Protein AF-A0A2D3NVN1-F1 (afdb_monomer)

Radius of gyration: 30.99 Å; Cα contacts (8 Å, |Δi|>4): 1020; chains: 1; bounding box: 82×50×100 Å

Mean predicted aligned error: 8.44 Å

Organism: NCBI:txid2663009

pLDDT: mean 86.61, std 7.69, range [52.84, 96.75]

Sequence (743 aa):
MSNILMFSLGNKLSEKSQNTSCIFNNQMHPNKYFLEVYFQEIEFDKIICFGNSNSSWDFLYKLMYLKYYGEKASEENLEFLKEIPDLETIKEFFLNDEKLKDKIIIKYFEEDLAKKEMIDYIYELQKLIMNSEKIWVDITGGKRDLPIFVVQLLNLIVGKNYKKNNIEILYTKEKDRDRKIYETISLKDFLDKLDYTDEISAFSKYACPMKFMGRLKDNKLKYILKKIYVYTQYNLTSELVESLKNFKSKKWQYTVYIQRKIIETKIEQWRKLLSKTLEKDTLLDYHLELSNEPLGIIAKYEATNLSNLRNIRNSIVHPYSMKGVSYEILHKTIEENFYQSTKKEKYSEVLIVNIGNANNYELVSCKKQNLSTRFSFKALMKDAKFEKIFLIGLYSNAWNKFIDNWILEEKLDIKRENDITIDIPEKEFEETLNKELKKLDKKFEAIVIDNSFSEIERNKYFEKIAEKLIRGSKKYSITYDFTFSFRDISFLNYINLHCLELLGMIRIKKLVYIPIIKKGIVDVKDLDRVNSAMNLFKTVDEFKSYNKFDEKIDINVELKKLMEKISKVYNFNQISIVDKMKNEIENFHFVGNKIEEDILNFIKEKYIYKGTNKYLKAKETVRNQLGFNNFAQALFLLWDLILKMLIEKDMPNKEAEQRIKKDFLEESSRYGHKELYDFYKKYEYLNIIRNEGAHINLREMYFPLEKIEEEIEKCLKELDALLENKEAYNKSFLQYEKDIKKK

Secondary structure (DSSP, 8-state):
-EEEEEEE--SSHHHHHTT-EEEETTEEETT--HHHHHHHHS--SEEEEE--TTS-HHHHHHHHHHHHHSSPPPHHHHHHHHH---HHHHHHHHHHSTTGGGTEEEE---S---HHHHHHHHHHHHHHHHTEEEEEEE-SSS-SSHHHHHHHHHHHHBTTTB-GGGEEEEEEEEEETTTTEEEEEE-HHHHHHHHHHHHHHHHHHHS--TTTGGG-S-HHHHHHHHHHHHHHHTT-HHHHHHHHHHHHTSPPP-SSHHHHHHHHHHHHHHHHHTTS---HHHHHHHHHHTT-HHHHHHHHHHHH--HHHHHHHHHHHSTTTSPPPPHHHHHHHHIIIIITT-PPP-PEEEEEEE---GGGPPPEEETTTTEEES-TTHHHHHHS--SEEEEEEESSTHHHHHHHHHHHHHT-S---SS---TTS-HHHHHHHHHHHHHHH-TTEEEEEE-TT--HHHHHHHHHHHHHHHSSSS--EEEEEE-SSS-HHHHHHHHHHHHHHHHTTSEEEEEEEE--EEETTEE--EETHHHHHHHHHHHHHHHHHHH----TT--S-HHHHHHHHHHHHHHHTT-HHHHHHTHHHHHT-----SHHHHHHHHHHHHHH---SS-HHHHHHHHHHHHHHTT-HHHHHHHHHHHHHHHHS----S-HHHHHHHHHHHHHHGGGGT-HHHHHHHHHHHHHHHHHHHHTTT--SS--S-GGGHHHHHHHHHHHHHHHHTTHHHHHHHHHHHHHHHTT-

Structure (mmCIF, N/CA/C/O backbone):
data_AF-A0A2D3NVN1-F1
#
_entry.id   AF-A0A2D3NVN1-F1
#
loop_
_atom_site.group_PDB
_atom_site.id
_atom_site.type_symbol
_atom_site.label_atom_id
_atom_site.label_alt_id
_atom_site.label_comp_id
_atom_site.label_asym_id
_atom_site.label_entity_id
_atom_site.label_seq_id
_atom_site.pdbx_PDB_ins_code
_atom_site.Cartn_x
_atom_site.Cartn_y
_atom_site.Cartn_z
_atom_site.occupancy
_atom_site.B_iso_or_equiv
_atom_site.auth_seq_id
_atom_site.auth_comp_id
_atom_site.auth_asym_id
_atom_site.auth_atom_id
_atom_site.pdbx_PDB_model_num
ATOM 1 N N . MET A 1 1 ? -12.765 -21.426 -15.778 1.00 74.38 1 MET A N 1
ATOM 2 C CA . MET A 1 1 ? -12.047 -20.132 -15.726 1.00 74.38 1 MET A CA 1
ATOM 3 C C . MET A 1 1 ? -10.946 -20.198 -16.773 1.00 74.38 1 MET A C 1
ATOM 5 O O . MET A 1 1 ? -10.587 -21.306 -17.134 1.00 74.38 1 MET A O 1
ATOM 9 N N . SER A 1 2 ? -10.502 -19.077 -17.343 1.00 87.12 2 SER A N 1
ATOM 10 C CA . SER A 1 2 ? -9.516 -19.096 -18.440 1.00 87.12 2 SER A CA 1
ATOM 11 C C . SER A 1 2 ? -8.108 -18.774 -17.956 1.00 87.12 2 SER A C 1
ATOM 13 O O . SER A 1 2 ? -7.938 -17.892 -17.113 1.00 87.12 2 SER A O 1
ATOM 15 N N . ASN A 1 3 ? -7.112 -19.404 -18.562 1.00 95.06 3 ASN A N 1
ATOM 16 C CA . ASN A 1 3 ? -5.700 -19.065 -18.453 1.00 95.06 3 ASN A CA 1
ATOM 17 C C . ASN A 1 3 ? -5.370 -17.874 -19.374 1.00 95.06 3 ASN A C 1
ATOM 19 O O . ASN A 1 3 ? -5.726 -17.886 -20.554 1.00 95.06 3 ASN A O 1
ATOM 23 N N . ILE A 1 4 ? -4.727 -16.825 -18.848 1.00 95.56 4 ILE A N 1
ATOM 24 C CA . ILE A 1 4 ? -4.486 -15.559 -19.566 1.00 95.56 4 ILE A CA 1
ATOM 25 C C . ILE A 1 4 ? -2.991 -15.302 -19.760 1.00 95.56 4 ILE A C 1
ATOM 27 O O . ILE A 1 4 ? -2.246 -15.237 -18.788 1.00 95.56 4 ILE A O 1
ATOM 31 N N . LEU A 1 5 ? -2.572 -15.031 -20.997 1.00 96.25 5 LEU A N 1
ATOM 32 C CA . LEU A 1 5 ? -1.272 -14.425 -21.294 1.00 96.25 5 LEU A CA 1
ATOM 33 C C . LEU A 1 5 ? -1.438 -12.916 -21.534 1.00 96.25 5 LEU A C 1
ATOM 35 O O . LEU A 1 5 ? -2.148 -12.492 -22.441 1.00 96.25 5 LEU A O 1
ATOM 39 N N . MET A 1 6 ? -0.772 -12.091 -20.736 1.00 95.06 6 MET A N 1
ATOM 40 C CA . MET A 1 6 ? -0.799 -10.635 -20.838 1.00 95.06 6 MET A CA 1
ATOM 41 C C . MET A 1 6 ? 0.579 -10.104 -21.233 1.00 95.06 6 MET A C 1
ATOM 43 O O . MET A 1 6 ? 1.572 -10.452 -20.603 1.00 95.06 6 MET A O 1
ATOM 47 N N . PHE A 1 7 ? 0.667 -9.264 -22.263 1.00 93.81 7 PHE A N 1
ATOM 48 C CA . PHE A 1 7 ? 1.950 -8.723 -22.729 1.00 93.81 7 PHE A CA 1
ATOM 49 C C . PHE A 1 7 ? 1.776 -7.431 -23.524 1.00 93.81 7 PHE A C 1
ATOM 51 O O . PHE A 1 7 ? 0.669 -7.073 -23.929 1.00 93.81 7 PHE A O 1
ATOM 58 N N . SER A 1 8 ? 2.888 -6.741 -23.783 1.00 91.25 8 SER A N 1
ATOM 59 C CA . SER A 1 8 ? 2.916 -5.611 -24.711 1.00 91.25 8 SER A CA 1
ATOM 60 C C . SER A 1 8 ? 3.548 -5.979 -26.049 1.00 91.25 8 SER A C 1
ATOM 62 O O . SER A 1 8 ? 4.661 -6.506 -26.102 1.00 91.25 8 SER A O 1
ATOM 64 N N . LEU A 1 9 ? 2.845 -5.668 -27.136 1.00 89.94 9 LEU A N 1
ATOM 65 C CA . LEU A 1 9 ? 3.256 -5.989 -28.494 1.00 89.94 9 LEU A CA 1
ATOM 66 C C . LEU A 1 9 ? 4.200 -4.917 -29.046 1.00 89.94 9 LEU A C 1
ATOM 68 O O . LEU A 1 9 ? 3.813 -3.776 -29.301 1.00 89.94 9 LEU A O 1
ATOM 72 N N . GLY A 1 10 ? 5.461 -5.299 -29.240 1.00 85.88 10 GLY A N 1
ATOM 73 C CA . GLY A 1 10 ? 6.479 -4.438 -29.835 1.00 85.88 10 GLY A CA 1
ATOM 74 C C . GLY A 1 10 ? 6.354 -4.281 -31.354 1.00 85.88 10 GLY A C 1
ATOM 75 O O . GLY A 1 10 ? 5.543 -4.926 -32.020 1.00 85.88 10 GLY A O 1
ATOM 76 N N . ASN A 1 11 ? 7.224 -3.445 -31.917 1.00 84.62 11 ASN A N 1
ATOM 77 C CA . ASN A 1 11 ? 7.368 -3.257 -33.360 1.00 84.62 11 ASN A CA 1
ATOM 78 C C . ASN A 1 11 ? 8.473 -4.152 -33.954 1.00 84.62 11 ASN A C 1
ATOM 80 O O . ASN A 1 11 ? 9.410 -4.560 -33.249 1.00 84.62 11 ASN A O 1
ATOM 84 N N . LYS A 1 12 ? 8.383 -4.412 -35.264 1.00 82.75 12 LYS A N 1
ATOM 85 C CA . LYS A 1 12 ? 9.379 -5.156 -36.057 1.00 82.75 12 LYS A CA 1
ATOM 86 C C . LYS A 1 12 ? 9.749 -6.521 -35.460 1.00 82.75 12 LYS A C 1
ATOM 88 O O . LYS A 1 12 ? 10.919 -6.902 -35.435 1.00 82.75 12 LYS A O 1
ATOM 93 N N . LEU A 1 13 ? 8.771 -7.243 -34.911 1.00 85.62 13 LEU A N 1
ATOM 94 C CA . LEU A 1 13 ? 9.029 -8.523 -34.239 1.00 85.62 13 LEU A CA 1
ATOM 95 C C . LEU A 1 13 ? 9.451 -9.624 -35.220 1.00 85.62 13 LEU A C 1
ATOM 97 O O . LEU A 1 13 ? 10.344 -10.404 -34.897 1.00 85.62 13 LEU A O 1
ATOM 101 N N . SER A 1 14 ? 8.905 -9.616 -36.439 1.00 79.69 14 SER A N 1
ATOM 102 C CA . SER A 1 14 ? 9.290 -10.529 -37.522 1.00 79.69 14 SER A CA 1
ATOM 103 C C . SER A 1 14 ? 10.785 -10.437 -37.866 1.00 79.69 14 SER A C 1
ATOM 105 O O . SER A 1 14 ? 11.448 -11.462 -37.995 1.00 79.69 14 SER A O 1
ATOM 107 N N . GLU A 1 15 ? 11.344 -9.221 -37.935 1.00 79.50 15 GLU A N 1
ATOM 108 C CA . GLU A 1 15 ? 12.782 -8.992 -38.176 1.00 79.50 15 GLU A CA 1
ATOM 109 C C . GLU A 1 15 ? 13.645 -9.456 -36.987 1.00 79.50 15 GLU A C 1
ATOM 111 O O . GLU A 1 15 ? 14.720 -10.031 -37.163 1.00 79.50 15 GLU A O 1
ATOM 116 N N . LYS A 1 16 ? 13.174 -9.215 -35.756 1.00 76.75 16 LYS A N 1
ATOM 117 C CA . LYS A 1 16 ? 13.888 -9.579 -34.519 1.00 76.75 16 LYS A CA 1
ATOM 118 C C . LYS A 1 16 ? 13.937 -11.092 -34.293 1.00 76.75 16 LYS A C 1
ATOM 120 O O . LYS A 1 16 ? 14.942 -11.594 -33.801 1.00 76.75 16 LYS A O 1
ATOM 125 N N . SER A 1 17 ? 12.882 -11.817 -34.654 1.00 75.38 17 SER A N 1
ATOM 126 C CA . SER A 1 17 ? 12.787 -13.275 -34.504 1.00 75.38 17 SER A CA 1
ATOM 127 C C . SER A 1 17 ? 13.904 -14.032 -35.241 1.00 75.38 17 SER A C 1
ATOM 129 O O . SER A 1 17 ? 14.565 -14.881 -34.646 1.00 75.38 17 SER A O 1
ATOM 131 N N . GLN A 1 18 ? 14.209 -13.656 -36.489 1.00 72.75 18 GLN A N 1
ATOM 132 C CA . GLN A 1 18 ? 15.049 -14.454 -37.398 1.00 72.75 18 GLN A CA 1
ATOM 133 C C . GLN A 1 18 ? 16.516 -14.635 -36.970 1.00 72.75 18 GLN A C 1
ATOM 135 O O . GLN A 1 18 ? 17.219 -15.440 -37.569 1.00 72.75 18 GLN A O 1
ATOM 140 N N . ASN A 1 19 ? 16.990 -13.904 -35.956 1.00 75.56 19 ASN A N 1
ATOM 141 C CA . ASN A 1 19 ? 18.391 -13.919 -35.523 1.00 75.56 19 ASN A CA 1
ATOM 142 C C . ASN A 1 19 ? 18.554 -13.896 -33.997 1.00 75.56 19 ASN A C 1
ATOM 144 O O . ASN A 1 19 ? 19.555 -13.380 -33.498 1.00 75.56 19 ASN A O 1
ATOM 148 N N . THR A 1 20 ? 17.556 -14.361 -33.246 1.00 84.75 20 THR A N 1
ATOM 149 C CA . THR A 1 20 ? 17.609 -14.360 -31.777 1.00 84.75 20 THR A CA 1
ATOM 150 C C . THR A 1 20 ? 17.351 -15.748 -31.219 1.00 84.75 20 THR A C 1
ATOM 152 O O . THR A 1 20 ? 16.576 -16.523 -31.771 1.00 84.75 20 THR A O 1
ATOM 155 N N . SER A 1 21 ? 18.031 -16.081 -30.125 1.00 89.44 21 SER A N 1
ATOM 156 C CA . SER A 1 21 ? 17.773 -17.312 -29.376 1.00 89.44 21 SER A CA 1
ATOM 157 C C . SER A 1 21 ? 17.218 -16.947 -28.012 1.00 89.44 21 SER A C 1
ATOM 159 O O . SER A 1 21 ? 17.739 -16.046 -27.355 1.00 89.44 21 SER A O 1
ATOM 161 N N . CYS A 1 22 ? 16.177 -17.646 -27.577 1.00 91.44 22 CYS A N 1
ATOM 162 C CA . CYS A 1 22 ? 15.544 -17.418 -26.286 1.00 91.44 22 CYS A CA 1
ATOM 163 C C . CYS A 1 22 ? 15.740 -18.635 -25.385 1.00 91.44 22 CYS A C 1
ATOM 165 O O . CYS A 1 22 ? 15.468 -19.762 -25.787 1.00 91.44 22 CYS A O 1
ATOM 167 N N . ILE A 1 23 ? 16.196 -18.413 -24.159 1.00 91.62 23 ILE A N 1
ATOM 168 C CA . ILE A 1 23 ? 16.240 -19.417 -23.104 1.00 91.62 23 ILE A CA 1
ATOM 169 C C . ILE A 1 23 ? 14.973 -19.260 -22.266 1.00 91.62 23 ILE A C 1
ATOM 171 O O . ILE A 1 23 ? 14.719 -18.184 -21.722 1.00 91.62 23 ILE A O 1
ATOM 175 N N . PHE A 1 24 ? 14.186 -20.323 -22.154 1.00 92.94 24 PHE A N 1
ATOM 176 C CA . PHE A 1 24 ? 12.979 -20.388 -21.333 1.00 92.94 24 PHE A CA 1
ATOM 177 C C . PHE A 1 24 ? 12.993 -21.705 -20.557 1.00 92.94 24 PHE A C 1
ATOM 179 O O . PHE A 1 24 ? 13.302 -22.745 -21.127 1.00 92.94 24 PHE A O 1
ATOM 186 N N . ASN A 1 25 ? 12.740 -21.674 -19.244 1.00 88.31 25 ASN A N 1
ATOM 187 C CA . ASN A 1 25 ? 12.819 -22.861 -18.375 1.00 88.31 25 ASN A CA 1
ATOM 188 C C . ASN A 1 25 ? 14.117 -23.685 -18.552 1.00 88.31 25 ASN A C 1
ATOM 190 O O . ASN A 1 25 ? 14.090 -24.914 -18.582 1.00 88.31 25 ASN A O 1
ATOM 194 N N . ASN A 1 26 ? 15.263 -23.002 -18.673 1.00 86.81 26 ASN A N 1
ATOM 195 C CA . ASN A 1 26 ? 16.588 -23.590 -18.930 1.00 86.81 26 ASN A CA 1
ATOM 196 C C . ASN A 1 26 ? 16.728 -24.353 -20.263 1.00 86.81 26 ASN A C 1
ATOM 198 O O . ASN A 1 26 ? 17.730 -25.036 -20.472 1.00 86.81 26 ASN A O 1
ATOM 202 N N . GLN A 1 27 ? 15.769 -24.220 -21.177 1.00 92.88 27 GLN A N 1
ATOM 203 C CA . GLN A 1 27 ? 15.823 -24.778 -22.524 1.00 92.88 27 GLN A CA 1
ATOM 204 C C . GLN A 1 27 ? 16.084 -23.671 -23.542 1.00 92.88 27 GLN A C 1
ATOM 206 O O . GLN A 1 27 ? 15.549 -22.569 -23.433 1.00 92.88 27 GLN A O 1
ATOM 211 N N . MET A 1 28 ? 16.947 -23.948 -24.520 1.00 92.69 28 MET A N 1
ATOM 212 C CA . MET A 1 28 ? 17.299 -22.998 -25.574 1.00 92.69 28 MET A CA 1
ATOM 213 C C . MET A 1 28 ? 16.403 -23.201 -26.795 1.00 92.69 28 MET A C 1
ATOM 215 O O . MET A 1 28 ? 16.361 -24.283 -27.374 1.00 92.69 28 MET A O 1
ATOM 219 N N . HIS A 1 29 ? 15.757 -22.125 -27.224 1.00 92.81 29 HIS A N 1
ATOM 220 C CA . HIS A 1 29 ? 14.924 -22.057 -28.415 1.00 92.81 29 HIS A CA 1
ATOM 221 C C . HIS A 1 29 ? 15.63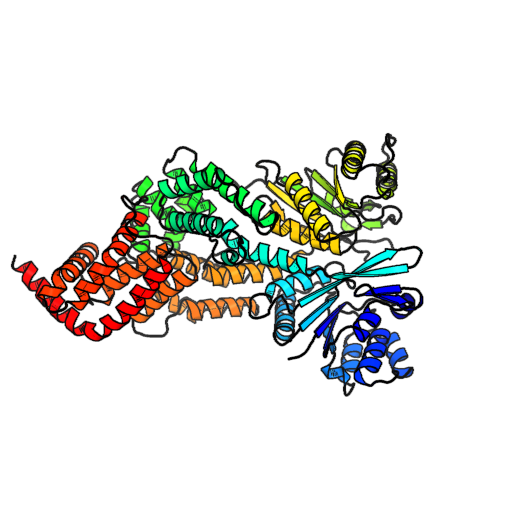6 -21.181 -29.460 1.00 92.81 29 HIS A C 1
ATOM 223 O O . HIS A 1 29 ? 15.587 -19.950 -29.364 1.00 92.81 29 HIS A O 1
ATOM 229 N N . PRO A 1 30 ? 16.351 -21.784 -30.427 1.00 89.25 30 PRO A N 1
ATOM 230 C CA . PRO A 1 30 ? 17.087 -21.035 -31.439 1.00 89.25 30 PRO A CA 1
ATOM 231 C C . PRO A 1 30 ? 16.143 -20.404 -32.467 1.00 89.25 30 PRO A C 1
ATOM 233 O O . PRO A 1 30 ? 15.130 -21.005 -32.827 1.00 89.25 30 PRO A O 1
ATOM 236 N N . ASN A 1 31 ? 16.511 -19.222 -32.972 1.00 85.94 31 ASN A N 1
ATOM 237 C CA . ASN A 1 31 ? 15.781 -18.466 -34.003 1.00 85.94 31 ASN A CA 1
ATOM 238 C C . ASN A 1 31 ? 14.299 -18.247 -33.666 1.00 85.94 31 ASN A C 1
ATOM 240 O O . ASN A 1 31 ? 13.428 -18.381 -34.526 1.00 85.94 31 ASN A O 1
ATOM 244 N N . LYS A 1 32 ? 14.018 -17.971 -32.391 1.00 87.06 32 LYS A N 1
ATOM 245 C CA . LYS A 1 32 ? 12.675 -17.702 -31.885 1.00 87.06 32 LYS A CA 1
ATOM 246 C C . LYS A 1 32 ? 12.704 -16.495 -30.971 1.00 87.06 32 LYS A C 1
ATOM 248 O O . LYS A 1 32 ? 13.457 -16.444 -29.996 1.00 87.06 32 LYS A O 1
ATOM 253 N N . TYR A 1 33 ? 11.815 -15.554 -31.253 1.00 86.75 33 TYR A N 1
ATOM 254 C CA . TYR A 1 33 ? 11.519 -14.475 -30.329 1.00 86.75 33 TYR A CA 1
ATOM 255 C C . TYR A 1 33 ? 10.770 -15.022 -29.106 1.00 86.75 33 TYR A C 1
ATOM 257 O O . TYR A 1 33 ? 9.999 -15.975 -29.220 1.00 86.75 33 TYR A O 1
ATOM 265 N N . PHE A 1 34 ? 10.951 -14.410 -27.933 1.00 88.31 34 PHE A N 1
ATOM 266 C CA . PHE A 1 34 ? 10.372 -14.916 -26.679 1.00 88.31 34 PHE A CA 1
ATOM 267 C C . PHE A 1 34 ? 8.846 -15.082 -26.735 1.00 88.31 34 PHE A C 1
ATOM 269 O O . PHE A 1 34 ? 8.316 -16.032 -26.170 1.00 88.31 34 PHE A O 1
ATOM 276 N N . LEU A 1 35 ? 8.133 -14.219 -27.472 1.00 91.69 35 LEU A N 1
ATOM 277 C CA . LEU A 1 35 ? 6.681 -14.342 -27.619 1.00 91.69 35 LEU A CA 1
ATOM 278 C C . LEU A 1 35 ? 6.290 -15.635 -28.354 1.00 91.69 35 LEU A C 1
ATOM 280 O O . LEU A 1 35 ? 5.285 -16.245 -28.015 1.00 91.69 35 LEU A O 1
ATOM 284 N N . GLU A 1 36 ? 7.096 -16.096 -29.314 1.00 92.88 36 GLU A N 1
ATOM 285 C CA . GLU A 1 36 ? 6.865 -17.377 -29.998 1.00 92.88 36 GLU A CA 1
ATOM 286 C C . GLU A 1 36 ? 7.052 -18.549 -29.041 1.00 92.88 36 GLU A C 1
ATOM 288 O O . GLU A 1 36 ? 6.263 -19.493 -29.055 1.00 92.88 36 GLU A O 1
ATOM 293 N N . VAL A 1 37 ? 8.076 -18.460 -28.188 1.00 93.44 37 VAL A N 1
ATOM 294 C CA . VAL A 1 37 ? 8.334 -19.450 -27.141 1.00 93.44 37 VAL A CA 1
ATOM 295 C C . VAL A 1 37 ? 7.168 -19.488 -26.159 1.00 93.44 37 VAL A C 1
ATOM 297 O O . VAL A 1 37 ? 6.670 -20.563 -25.856 1.00 93.44 37 VAL A O 1
ATOM 300 N N . TYR A 1 38 ? 6.636 -18.338 -25.738 1.00 94.75 38 TYR A N 1
ATOM 301 C CA . TYR A 1 38 ? 5.461 -18.297 -24.865 1.00 94.75 38 TYR A CA 1
ATOM 302 C C . TYR A 1 38 ? 4.235 -18.963 -25.503 1.00 94.75 38 TYR A C 1
ATOM 304 O O . TYR A 1 38 ? 3.524 -19.698 -24.829 1.00 94.75 38 TYR A O 1
ATOM 312 N N . PHE A 1 39 ? 3.984 -18.763 -26.801 1.00 94.94 39 PHE A N 1
ATOM 313 C CA . PHE A 1 39 ? 2.859 -19.406 -27.495 1.00 94.94 39 PHE A CA 1
ATOM 314 C C . PHE A 1 39 ? 2.975 -20.934 -27.575 1.00 94.94 39 PHE A C 1
ATOM 316 O O . PHE A 1 39 ? 1.938 -21.604 -27.638 1.00 94.94 39 PHE A O 1
ATOM 323 N N . GLN A 1 40 ? 4.205 -21.455 -27.561 1.00 92.94 40 GLN A N 1
ATOM 324 C CA . GLN A 1 40 ? 4.527 -22.883 -27.619 1.00 92.94 40 GLN A CA 1
ATOM 325 C C . GLN A 1 40 ? 4.540 -23.537 -26.235 1.00 92.94 40 GLN A C 1
ATOM 327 O O . GLN A 1 40 ? 3.952 -24.597 -26.060 1.00 92.94 40 GLN A O 1
ATOM 332 N N . GLU A 1 41 ? 5.183 -22.893 -25.263 1.00 94.00 41 GLU A N 1
ATOM 333 C CA . GLU A 1 41 ? 5.506 -23.487 -23.962 1.00 94.00 41 GLU A CA 1
ATOM 334 C C . GLU A 1 41 ? 4.502 -23.124 -22.858 1.00 94.00 41 GLU A C 1
ATOM 336 O O . GLU A 1 41 ? 4.453 -23.784 -21.821 1.00 94.00 41 GLU A O 1
ATOM 341 N N . ILE A 1 42 ? 3.708 -22.060 -23.038 1.00 94.94 42 ILE A N 1
ATOM 342 C CA . ILE A 1 42 ? 2.727 -21.614 -22.042 1.00 94.94 42 ILE A CA 1
ATOM 343 C C . ILE A 1 42 ? 1.315 -22.036 -22.455 1.00 94.94 42 ILE A C 1
ATOM 345 O O . ILE A 1 42 ? 0.812 -21.718 -23.539 1.00 94.94 42 ILE A O 1
ATOM 349 N N . GLU A 1 43 ? 0.640 -22.707 -21.527 1.00 93.69 43 GLU A N 1
ATOM 350 C CA . GLU A 1 43 ? -0.768 -23.064 -21.641 1.00 93.69 43 GLU A CA 1
ATOM 351 C C . GLU A 1 43 ? -1.658 -21.862 -21.293 1.00 93.69 43 GLU A C 1
ATOM 353 O O . GLU A 1 43 ? -1.772 -21.470 -20.136 1.00 93.69 43 GLU A O 1
ATOM 358 N N . PHE A 1 44 ? -2.298 -21.263 -22.297 1.00 95.69 44 PHE A N 1
ATOM 359 C CA . PHE A 1 44 ? -3.248 -20.168 -22.112 1.00 95.69 44 PHE A CA 1
ATOM 360 C C . PHE A 1 44 ? -4.402 -20.251 -23.110 1.00 95.69 44 PHE A C 1
ATOM 362 O O . PHE A 1 44 ? -4.226 -20.696 -24.246 1.00 95.69 44 PHE A O 1
ATOM 369 N N . ASP A 1 45 ? -5.566 -19.762 -22.680 1.00 94.44 45 ASP A N 1
ATOM 370 C CA . ASP A 1 45 ? -6.808 -19.744 -23.455 1.00 94.44 45 ASP A CA 1
ATOM 371 C C . ASP A 1 45 ? -7.092 -18.384 -24.084 1.00 94.44 45 ASP A C 1
ATOM 373 O O . ASP A 1 45 ? -7.809 -18.300 -25.082 1.00 94.44 45 ASP A O 1
ATOM 377 N N . LYS A 1 46 ? -6.620 -17.313 -23.437 1.00 94.94 46 LYS A N 1
ATOM 378 C CA . LYS A 1 46 ? -6.900 -15.927 -23.808 1.00 94.94 46 LYS A CA 1
ATOM 379 C C . LYS A 1 46 ? -5.658 -15.061 -23.690 1.00 94.94 46 LYS A C 1
ATOM 381 O O . LYS A 1 46 ? -4.748 -15.346 -22.913 1.00 94.94 46 LYS A O 1
ATOM 386 N N . ILE A 1 47 ? -5.658 -13.969 -24.440 1.00 95.62 47 ILE A N 1
ATOM 387 C CA . ILE A 1 47 ? -4.593 -12.977 -24.457 1.00 95.62 47 ILE A CA 1
ATOM 388 C C . ILE A 1 47 ? -5.152 -11.604 -24.089 1.00 95.62 47 ILE A C 1
ATOM 390 O O . ILE A 1 47 ? -6.188 -11.195 -24.608 1.00 95.62 47 ILE A O 1
ATOM 394 N N . ILE A 1 48 ? -4.422 -10.865 -23.254 1.00 94.25 48 ILE A N 1
ATOM 395 C CA . ILE A 1 48 ? -4.577 -9.414 -23.103 1.00 94.25 48 ILE A CA 1
ATOM 396 C C . ILE A 1 48 ? -3.343 -8.756 -23.723 1.00 94.25 48 ILE A C 1
ATOM 398 O O . ILE A 1 48 ? -2.235 -8.870 -23.201 1.00 94.25 48 ILE A O 1
ATOM 402 N N . CYS A 1 49 ? -3.526 -8.080 -24.852 1.00 92.81 49 CYS A N 1
ATOM 403 C CA . CYS A 1 49 ? -2.435 -7.491 -25.618 1.00 92.81 49 CYS A CA 1
ATOM 404 C C . CYS A 1 49 ? -2.464 -5.965 -25.513 1.00 92.81 49 CYS A C 1
ATOM 406 O O . CYS A 1 49 ? -3.433 -5.332 -25.933 1.00 92.81 49 CYS A O 1
ATOM 408 N N . PHE A 1 50 ? -1.380 -5.374 -25.004 1.00 91.12 50 PHE A N 1
ATOM 409 C CA . PHE A 1 50 ? -1.162 -3.929 -25.028 1.00 91.12 50 PHE A CA 1
ATOM 410 C C . PHE A 1 50 ? -0.378 -3.523 -26.280 1.00 91.12 50 PHE A C 1
ATOM 412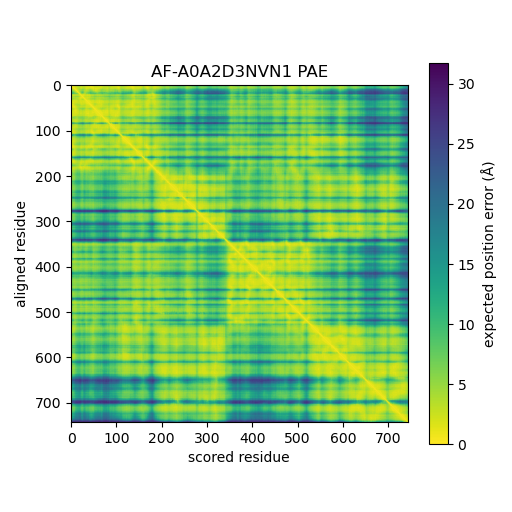 O O . PHE A 1 50 ? 0.799 -3.869 -26.402 1.00 91.12 50 PHE A O 1
ATOM 419 N N . GLY A 1 51 ? -0.985 -2.765 -27.191 1.00 87.25 51 GLY A N 1
ATOM 420 C CA . GLY A 1 51 ? -0.332 -2.341 -28.436 1.00 87.25 51 GLY A CA 1
ATOM 421 C C . GLY A 1 51 ? -0.819 -0.990 -28.958 1.00 87.25 51 GLY A C 1
ATOM 422 O O . GLY A 1 51 ? -1.791 -0.435 -28.448 1.00 87.25 51 GLY A O 1
ATOM 423 N N . ASN A 1 52 ? -0.125 -0.471 -29.970 1.00 83.94 52 ASN A N 1
ATOM 424 C CA . ASN A 1 52 ? -0.471 0.738 -30.723 1.00 83.94 52 ASN A CA 1
ATOM 425 C C . ASN A 1 52 ? -0.526 0.427 -32.230 1.00 83.94 52 ASN A C 1
ATOM 427 O O . ASN A 1 52 ? -0.285 -0.709 -32.631 1.00 83.94 52 ASN A O 1
ATOM 431 N N . SER A 1 53 ? -0.805 1.415 -33.082 1.00 83.12 53 SER A N 1
ATOM 432 C CA . SER A 1 53 ? -0.870 1.203 -34.540 1.00 83.12 53 SER A CA 1
ATOM 433 C C . SER A 1 53 ? 0.439 0.704 -35.172 1.00 83.12 53 SER A C 1
ATOM 435 O O . SER A 1 53 ? 0.406 0.040 -36.195 1.00 83.12 53 SER A O 1
ATOM 437 N N . ASN A 1 54 ? 1.593 0.950 -34.546 1.00 83.19 54 ASN A N 1
ATOM 438 C CA . ASN A 1 54 ? 2.909 0.499 -35.018 1.00 83.19 54 ASN A CA 1
ATOM 439 C C . ASN A 1 54 ? 3.344 -0.859 -34.432 1.00 83.19 54 ASN A C 1
ATOM 441 O O . ASN A 1 54 ? 4.479 -1.301 -34.655 1.00 83.19 54 ASN A O 1
ATOM 445 N N . SER A 1 55 ? 2.509 -1.488 -33.604 1.00 88.06 55 SER A N 1
ATOM 446 C CA . SER A 1 55 ? 2.777 -2.819 -33.069 1.00 88.06 55 SER A CA 1
ATOM 447 C C . SER A 1 55 ? 2.728 -3.868 -34.188 1.00 88.06 55 SER A C 1
ATOM 449 O O . SER A 1 55 ? 2.056 -3.693 -35.197 1.00 88.06 55 SER A O 1
ATOM 451 N N . SER A 1 56 ? 3.460 -4.974 -34.025 1.00 91.12 56 SER A N 1
ATOM 452 C CA . SER A 1 56 ? 3.557 -6.032 -35.051 1.00 91.12 56 SER A CA 1
ATOM 453 C C . SER A 1 56 ? 2.319 -6.938 -35.024 1.00 91.12 56 SER A C 1
ATOM 455 O O . SER A 1 56 ? 2.385 -8.079 -34.557 1.00 91.12 56 SER A O 1
ATOM 457 N N . TRP A 1 57 ? 1.162 -6.403 -35.421 1.00 92.12 57 TRP A N 1
ATOM 458 C CA . TRP A 1 57 ? -0.122 -7.113 -35.392 1.00 92.12 57 TRP A CA 1
ATOM 459 C C . TRP A 1 57 ? -0.145 -8.313 -36.334 1.00 92.12 57 TRP A C 1
ATOM 461 O O . TRP A 1 57 ? -0.691 -9.351 -35.967 1.00 92.12 57 TRP A O 1
ATOM 471 N N . ASP A 1 58 ? 0.535 -8.212 -37.477 1.00 92.38 58 ASP A N 1
ATOM 472 C CA . ASP A 1 58 ? 0.788 -9.312 -38.412 1.00 92.38 58 ASP A CA 1
ATOM 473 C C . ASP A 1 58 ? 1.457 -10.506 -37.714 1.00 92.38 58 ASP A C 1
ATOM 475 O O . ASP A 1 58 ? 1.023 -11.656 -37.828 1.00 92.38 58 ASP A O 1
ATOM 479 N N . PHE A 1 59 ? 2.491 -10.225 -36.920 1.00 92.81 59 PHE A N 1
ATOM 480 C CA . PHE A 1 59 ? 3.233 -11.229 -36.175 1.00 92.81 59 PHE A CA 1
ATOM 481 C C . PHE A 1 59 ? 2.356 -11.895 -35.113 1.00 92.81 59 PHE A C 1
ATOM 483 O O . PHE A 1 59 ? 2.370 -13.119 -34.981 1.00 92.81 59 PHE A O 1
ATOM 490 N N . LEU A 1 60 ? 1.562 -11.109 -34.377 1.00 94.12 60 LEU A N 1
ATOM 491 C CA . LEU A 1 60 ? 0.632 -11.649 -33.386 1.00 94.12 60 LEU A CA 1
ATOM 492 C C . LEU A 1 60 ? -0.447 -12.521 -34.040 1.00 94.12 60 LEU A C 1
ATOM 494 O O . LEU A 1 60 ? -0.693 -13.633 -33.571 1.00 94.12 60 LEU A O 1
ATOM 498 N N . TYR A 1 61 ? -1.052 -12.048 -35.130 1.00 94.75 61 TYR A N 1
ATOM 499 C CA . TYR A 1 61 ? -2.072 -12.790 -35.865 1.00 94.75 61 TYR A CA 1
ATOM 500 C C . TYR A 1 61 ? -1.536 -14.139 -36.343 1.00 94.75 61 TYR A C 1
ATOM 502 O O . TYR A 1 61 ? -2.157 -15.165 -36.079 1.00 94.75 61 TYR A O 1
ATOM 510 N N . LYS A 1 62 ? -0.325 -14.173 -36.916 1.00 94.81 62 LYS A N 1
ATOM 511 C CA . LYS A 1 62 ? 0.352 -15.417 -37.311 1.00 94.81 62 LYS A CA 1
ATOM 512 C C . LYS A 1 62 ? 0.457 -16.427 -36.160 1.00 94.81 62 LYS A C 1
ATOM 514 O O . LYS A 1 62 ? 0.184 -17.609 -36.364 1.00 94.81 62 LYS A O 1
ATOM 519 N N . LEU A 1 63 ? 0.864 -15.986 -34.967 1.00 95.44 63 LEU A N 1
ATOM 520 C CA . LEU A 1 63 ? 1.007 -16.870 -33.802 1.00 95.44 63 LEU A CA 1
ATOM 521 C C . LEU A 1 63 ? -0.342 -17.360 -33.274 1.00 95.44 63 LEU A C 1
ATOM 523 O O . LEU A 1 63 ? -0.483 -18.534 -32.929 1.00 95.44 63 LEU A O 1
ATOM 527 N N . MET A 1 64 ? -1.336 -16.475 -33.223 1.00 95.75 64 MET A N 1
ATOM 528 C CA . MET A 1 64 ? -2.689 -16.819 -32.793 1.00 95.75 64 MET A CA 1
ATOM 529 C C . MET A 1 64 ? -3.360 -17.800 -33.747 1.00 95.75 64 MET A C 1
ATOM 531 O O . MET A 1 64 ? -3.940 -18.782 -33.289 1.00 95.75 64 MET A O 1
ATOM 535 N N . TYR A 1 65 ? -3.248 -17.568 -35.052 1.00 95.25 65 TYR A N 1
ATOM 536 C CA . TYR A 1 65 ? -3.834 -18.435 -36.064 1.00 95.25 65 TYR A CA 1
ATOM 537 C C . TYR A 1 65 ? -3.240 -19.843 -35.977 1.00 95.25 65 TYR A C 1
ATOM 539 O O . TYR A 1 65 ? -3.975 -20.820 -35.843 1.00 95.25 65 TYR A O 1
ATOM 547 N N . LEU A 1 66 ? -1.911 -19.948 -35.872 1.00 94.69 66 LEU A N 1
ATOM 548 C CA . LEU A 1 66 ? -1.255 -21.238 -35.670 1.00 94.69 66 LEU A CA 1
ATOM 549 C C . LEU A 1 66 ? -1.713 -21.935 -34.378 1.00 94.69 66 LEU A C 1
ATOM 551 O O . LEU A 1 66 ? -1.967 -23.135 -34.400 1.00 94.69 66 LEU A O 1
ATOM 555 N N . LYS A 1 67 ? -1.855 -21.206 -33.262 1.00 94.69 67 LYS A N 1
ATOM 556 C CA . LYS A 1 67 ? -2.270 -21.791 -31.973 1.00 94.69 67 LYS A CA 1
ATOM 557 C C . LYS A 1 67 ? -3.729 -22.264 -31.970 1.00 94.69 67 LYS A C 1
ATOM 559 O O . LYS A 1 67 ? -4.012 -23.325 -31.425 1.00 94.69 67 LYS A O 1
ATOM 564 N N . TYR A 1 68 ? -4.656 -21.479 -32.522 1.00 94.44 68 TYR A N 1
ATOM 565 C CA . TYR A 1 68 ? -6.102 -21.710 -32.368 1.00 94.44 68 TYR A CA 1
ATOM 566 C C . TYR A 1 68 ? -6.780 -22.356 -33.586 1.00 94.44 68 TYR A C 1
ATOM 568 O O . TYR A 1 68 ? -7.832 -22.984 -33.436 1.00 94.44 68 TYR A O 1
ATOM 576 N N . TYR A 1 69 ? -6.200 -22.221 -34.779 1.00 94.19 69 TYR A N 1
ATOM 577 C CA . TYR A 1 69 ? -6.656 -22.911 -35.990 1.00 94.19 69 TYR A CA 1
ATOM 578 C C . TYR A 1 69 ? -5.793 -24.129 -36.335 1.00 94.19 69 TYR A C 1
ATOM 580 O O . TYR A 1 69 ? -6.310 -25.065 -36.935 1.00 94.19 69 TYR A O 1
ATOM 588 N N . GLY A 1 70 ? -4.526 -24.169 -35.905 1.00 92.75 70 GLY A N 1
ATOM 589 C CA . GLY A 1 70 ? -3.612 -25.280 -36.200 1.00 92.75 70 GLY A CA 1
ATOM 590 C C . GLY A 1 70 ? -2.963 -25.200 -37.584 1.00 92.75 70 GLY A C 1
ATOM 591 O O . GLY A 1 70 ? -2.287 -26.139 -37.998 1.00 92.75 70 GLY A O 1
ATOM 592 N N . GLU A 1 71 ? -3.138 -24.086 -38.297 1.00 92.88 71 GLU A N 1
ATOM 593 C CA . GLU A 1 71 ? -2.639 -23.888 -39.659 1.00 92.88 71 GLU A CA 1
ATOM 594 C C . GLU A 1 71 ? -2.008 -22.497 -39.848 1.00 92.88 71 GLU A C 1
ATOM 596 O O . GLU A 1 71 ? -1.944 -21.685 -38.922 1.00 92.88 71 GLU A O 1
ATOM 601 N N . LYS A 1 72 ? -1.459 -22.228 -41.038 1.00 91.88 72 LYS A N 1
ATOM 602 C CA . LYS A 1 72 ? -0.811 -20.942 -41.341 1.00 91.88 72 LYS A CA 1
ATOM 603 C C . LYS A 1 72 ? -1.855 -19.885 -41.706 1.00 91.88 72 LYS A C 1
ATOM 605 O O . LYS A 1 72 ? -2.759 -20.162 -42.481 1.00 91.88 72 LYS A O 1
ATOM 610 N N . ALA A 1 73 ? -1.672 -18.667 -41.196 1.00 91.50 73 ALA A N 1
ATOM 611 C CA . ALA A 1 73 ? -2.463 -17.508 -41.607 1.00 91.50 73 ALA A CA 1
ATOM 612 C C . ALA A 1 73 ? -2.240 -17.172 -43.093 1.00 91.50 73 ALA A C 1
ATOM 614 O O . ALA A 1 73 ? -1.127 -17.325 -43.604 1.00 91.50 73 ALA A O 1
ATOM 615 N N . SER A 1 74 ? -3.289 -16.684 -43.761 1.00 91.62 74 SER A N 1
ATOM 616 C CA . SER A 1 74 ? -3.242 -16.233 -45.156 1.00 91.62 74 SER A CA 1
ATOM 617 C C . SER A 1 74 ? -2.308 -15.034 -45.333 1.00 91.62 74 SER A C 1
ATOM 619 O O . SER A 1 74 ? -2.345 -14.105 -44.523 1.00 91.62 74 SER A O 1
ATOM 621 N N . GLU A 1 75 ? -1.535 -15.016 -46.419 1.00 91.12 75 GLU A N 1
ATOM 622 C CA . GLU A 1 75 ? -0.608 -13.915 -46.719 1.00 91.12 75 GLU A CA 1
ATOM 623 C C . GLU A 1 75 ? -1.326 -12.572 -46.896 1.00 91.12 75 GLU A C 1
ATOM 625 O O . GLU A 1 75 ? -0.844 -11.577 -46.366 1.00 91.12 75 GLU A O 1
ATOM 630 N N . GLU A 1 76 ? -2.515 -12.563 -47.508 1.00 90.62 76 GLU A N 1
ATOM 631 C CA . GLU A 1 76 ? -3.348 -11.363 -47.683 1.00 90.62 76 GLU A CA 1
ATOM 632 C C . GLU A 1 76 ? -3.672 -10.682 -46.342 1.00 90.62 76 GLU A C 1
ATOM 634 O O . GLU A 1 76 ? -3.380 -9.505 -46.157 1.00 90.62 76 GLU A O 1
ATOM 639 N N . ASN A 1 77 ? -4.171 -11.431 -45.351 1.00 90.69 77 ASN A N 1
ATOM 640 C CA . ASN A 1 77 ? -4.425 -10.892 -44.008 1.00 90.69 77 ASN A CA 1
ATOM 641 C C . ASN A 1 77 ? -3.150 -10.402 -43.300 1.00 90.69 77 ASN A C 1
ATOM 643 O O . ASN A 1 77 ? -3.195 -9.447 -42.522 1.00 90.69 77 ASN A O 1
ATOM 647 N N . LEU A 1 78 ? -2.009 -11.062 -43.528 1.00 90.81 78 LEU A N 1
ATOM 648 C CA . LEU A 1 78 ? -0.732 -10.642 -42.946 1.00 90.81 78 LEU A CA 1
ATOM 649 C C . LEU A 1 78 ? -0.216 -9.351 -43.584 1.00 90.81 78 LEU A C 1
ATOM 651 O O . LEU A 1 78 ? 0.392 -8.542 -42.889 1.00 90.81 78 LEU A O 1
ATOM 655 N N . GLU A 1 79 ? -0.422 -9.171 -44.885 1.00 88.94 79 GLU A N 1
ATOM 656 C CA . GLU A 1 79 ? -0.086 -7.947 -45.610 1.00 88.94 79 GLU A CA 1
ATOM 657 C C . GLU A 1 79 ? -1.025 -6.808 -45.202 1.00 88.94 79 GLU A C 1
ATOM 659 O O . GLU A 1 79 ? -0.547 -5.754 -44.788 1.00 88.94 79 GLU A O 1
ATOM 664 N N . PHE A 1 80 ? -2.332 -7.076 -45.124 1.00 88.38 80 PHE A N 1
ATOM 665 C CA . PHE A 1 80 ? -3.330 -6.147 -44.597 1.00 88.38 80 PHE A CA 1
ATOM 666 C C . PHE A 1 80 ? -2.936 -5.608 -43.212 1.00 88.38 80 PHE A C 1
ATOM 668 O O . PHE A 1 80 ? -2.821 -4.400 -43.021 1.00 88.38 80 PHE A O 1
ATOM 675 N N . LEU A 1 81 ? -2.612 -6.482 -42.253 1.00 88.19 81 LEU A N 1
ATOM 676 C CA . LEU A 1 81 ? -2.201 -6.072 -40.901 1.00 88.19 81 LEU A CA 1
ATOM 677 C C . LEU A 1 81 ? -0.876 -5.291 -40.835 1.00 88.19 81 LEU A C 1
ATOM 679 O O . LEU A 1 81 ? -0.608 -4.664 -39.809 1.00 88.19 81 LEU A O 1
ATOM 683 N N . LYS A 1 82 ? -0.040 -5.322 -41.881 1.00 85.50 82 LYS A N 1
ATOM 684 C CA . LYS A 1 82 ? 1.168 -4.482 -41.975 1.00 85.50 82 LYS A CA 1
ATOM 685 C C . LYS A 1 82 ? 0.867 -3.081 -42.500 1.00 85.50 82 LYS A C 1
ATOM 687 O O . LYS A 1 82 ? 1.624 -2.162 -42.194 1.00 85.50 82 LYS A O 1
ATOM 692 N N . GLU A 1 83 ? -0.182 -2.934 -43.305 1.00 83.50 83 GLU A N 1
ATOM 693 C CA . GLU A 1 83 ? -0.516 -1.699 -44.022 1.00 83.50 83 GLU A CA 1
ATOM 694 C C . GLU A 1 83 ? -1.531 -0.810 -43.286 1.00 83.50 83 GLU A C 1
ATOM 696 O O . GLU A 1 83 ? -1.629 0.382 -43.586 1.00 83.50 83 GLU A O 1
ATOM 701 N N . ILE A 1 84 ? -2.268 -1.349 -42.307 1.00 75.75 84 ILE A N 1
ATOM 702 C CA . ILE A 1 84 ? -3.296 -0.594 -41.576 1.00 75.75 84 ILE A CA 1
ATOM 703 C C . ILE A 1 84 ? -2.690 0.560 -40.754 1.00 75.75 84 ILE A C 1
ATOM 705 O O . ILE A 1 84 ? -1.770 0.346 -39.960 1.00 75.75 84 ILE A O 1
ATOM 709 N N . PRO A 1 85 ? -3.262 1.776 -40.849 1.00 65.19 85 PRO A N 1
ATOM 710 C CA . PRO A 1 85 ? -2.755 2.938 -40.127 1.00 65.19 85 PRO A CA 1
ATOM 711 C C . PRO A 1 85 ? -3.336 3.127 -38.712 1.00 65.19 85 PRO A C 1
ATOM 713 O O . PRO A 1 85 ? -2.711 3.823 -37.905 1.00 65.19 85 PRO A O 1
ATOM 716 N N . ASP A 1 86 ? -4.506 2.556 -38.385 1.00 83.62 86 ASP A N 1
ATOM 717 C CA . ASP A 1 86 ? -5.238 2.853 -37.143 1.00 83.62 86 ASP A CA 1
ATOM 718 C C . ASP A 1 86 ? -5.714 1.619 -36.347 1.00 83.62 86 ASP A C 1
ATOM 720 O O . ASP A 1 86 ? -5.861 0.508 -36.853 1.00 83.62 86 ASP A O 1
ATOM 724 N N . LEU A 1 87 ? -5.935 1.831 -35.048 1.00 79.88 87 LEU A N 1
ATOM 725 C CA . LEU A 1 87 ? -6.190 0.770 -34.073 1.00 79.88 87 LEU A CA 1
ATOM 726 C C . LEU A 1 87 ? -7.634 0.245 -34.080 1.00 79.88 87 LEU A C 1
ATOM 728 O O . LEU A 1 87 ? -7.839 -0.903 -33.687 1.00 79.88 87 LEU A O 1
ATOM 732 N N . GLU A 1 88 ? -8.625 1.048 -34.474 1.00 86.69 88 GLU A N 1
ATOM 733 C CA . GLU A 1 88 ? -10.016 0.578 -34.513 1.00 86.69 88 GLU A CA 1
ATOM 734 C C . GLU A 1 88 ? -10.181 -0.448 -35.628 1.00 86.69 88 GLU A C 1
ATOM 736 O O . GLU A 1 88 ? -10.695 -1.535 -35.376 1.00 86.69 88 GLU A O 1
ATOM 741 N N . THR A 1 89 ? -9.578 -0.192 -36.789 1.00 89.44 89 THR A N 1
ATOM 742 C CA . THR A 1 89 ? -9.503 -1.166 -37.882 1.00 89.44 89 THR A CA 1
ATOM 743 C C . THR A 1 89 ? -8.828 -2.473 -37.439 1.00 89.44 89 THR A C 1
ATOM 745 O O . THR A 1 89 ? -9.308 -3.563 -37.747 1.00 89.44 89 THR A O 1
ATOM 748 N N . ILE A 1 90 ? -7.747 -2.398 -36.648 1.00 89.38 90 ILE A N 1
ATOM 749 C CA . ILE A 1 90 ? -7.095 -3.593 -36.081 1.00 89.38 90 ILE A CA 1
ATOM 750 C C . ILE A 1 90 ? -8.045 -4.345 -35.138 1.00 89.38 90 ILE A C 1
ATOM 752 O O . ILE A 1 90 ? -8.137 -5.570 -35.206 1.00 89.38 90 ILE A O 1
ATOM 756 N N . LYS A 1 91 ? -8.756 -3.646 -34.246 1.00 88.50 91 LYS A N 1
ATOM 757 C CA . LYS A 1 91 ? -9.720 -4.288 -33.340 1.00 88.50 91 LYS A CA 1
ATOM 758 C C . LYS A 1 91 ? -10.843 -4.962 -34.115 1.00 88.50 91 LYS A C 1
ATOM 760 O O . LYS A 1 91 ? -11.131 -6.122 -33.838 1.00 88.50 91 LYS A O 1
ATOM 765 N N . GLU A 1 92 ? -11.444 -4.265 -35.074 1.00 91.31 92 GLU A N 1
ATOM 766 C CA . GLU A 1 92 ? -12.501 -4.804 -35.930 1.00 91.31 92 GLU A CA 1
ATOM 767 C C . GLU A 1 92 ? -12.028 -6.044 -36.685 1.00 91.31 92 GLU A C 1
ATOM 769 O O . GLU A 1 92 ? -12.732 -7.051 -36.696 1.00 91.31 92 GLU A O 1
ATOM 774 N N . PHE A 1 93 ? -10.803 -6.028 -37.220 1.00 92.94 93 PHE A N 1
ATOM 775 C CA . PHE A 1 93 ? -10.206 -7.191 -37.873 1.00 92.94 93 PHE A CA 1
ATOM 776 C C . PHE A 1 93 ? -10.206 -8.431 -36.962 1.00 92.94 93 PHE A C 1
ATOM 778 O O . PHE A 1 93 ? -10.693 -9.488 -37.359 1.00 92.94 93 PHE A O 1
ATOM 785 N N . PHE A 1 94 ? -9.728 -8.310 -35.717 1.00 92.19 94 PHE A N 1
ATOM 786 C CA . PHE A 1 94 ? -9.729 -9.437 -34.773 1.00 92.19 94 PHE A CA 1
ATOM 787 C C . PHE A 1 94 ? -11.134 -9.813 -34.274 1.00 92.19 94 PHE A C 1
ATOM 789 O O . PHE A 1 94 ? -11.370 -10.981 -33.971 1.00 92.19 94 PHE A O 1
ATOM 796 N N . LEU A 1 95 ? -12.061 -8.855 -34.170 1.00 90.38 95 LEU A N 1
ATOM 797 C CA . LEU A 1 95 ? -13.445 -9.099 -33.743 1.00 90.38 95 LEU A CA 1
ATOM 798 C C . LEU A 1 95 ? -14.292 -9.792 -34.820 1.00 90.38 95 LEU A C 1
ATOM 800 O O . LEU A 1 95 ? -15.238 -10.506 -34.479 1.00 90.38 95 LEU A O 1
ATOM 804 N N . ASN A 1 96 ? -13.943 -9.606 -36.094 1.00 93.31 96 ASN A N 1
ATOM 805 C CA . ASN A 1 96 ? -14.601 -10.249 -37.231 1.00 93.31 96 ASN A CA 1
ATOM 806 C C . ASN A 1 96 ? -14.135 -11.698 -37.455 1.00 93.31 96 ASN A C 1
ATOM 808 O O . ASN A 1 96 ? -14.808 -12.453 -38.154 1.00 93.31 96 ASN A O 1
ATOM 812 N N . ASP A 1 97 ? -13.019 -12.111 -36.851 1.00 93.50 97 ASP A N 1
ATOM 813 C CA . ASP A 1 97 ? -12.533 -13.488 -36.920 1.00 93.50 97 ASP A CA 1
ATOM 814 C C . ASP A 1 97 ? -13.380 -14.428 -36.040 1.00 93.50 97 ASP A C 1
ATOM 816 O O . ASP A 1 97 ? -13.627 -14.165 -34.859 1.00 93.50 97 ASP A O 1
ATOM 820 N N . GLU A 1 98 ? -13.823 -15.554 -36.607 1.00 91.75 98 GLU A N 1
ATOM 821 C CA . GLU A 1 98 ? -14.768 -16.464 -35.952 1.00 91.75 98 GLU A CA 1
ATOM 822 C C . GLU A 1 98 ? -14.259 -17.056 -34.634 1.00 91.75 98 GLU A C 1
ATOM 824 O O . GLU A 1 98 ? -15.055 -17.211 -33.702 1.00 91.75 98 GLU A O 1
ATOM 829 N N . LYS A 1 99 ? -12.963 -17.391 -34.534 1.00 92.25 99 LYS A N 1
ATOM 830 C CA . LYS A 1 99 ? -12.386 -17.981 -33.316 1.00 92.25 99 LYS A CA 1
ATOM 831 C C . LYS A 1 99 ? -11.588 -16.970 -32.511 1.00 92.25 99 LYS A C 1
ATOM 833 O O . LYS A 1 99 ? -11.618 -17.041 -31.283 1.00 92.25 99 LYS A O 1
ATOM 838 N N . LEU A 1 100 ? -10.836 -16.073 -33.152 1.00 94.19 100 LEU A N 1
ATOM 839 C CA . LEU A 1 100 ? -9.899 -15.197 -32.446 1.00 94.19 100 LEU A CA 1
ATOM 840 C C . LEU A 1 100 ? -10.605 -14.114 -31.626 1.00 94.19 100 LEU A C 1
ATOM 842 O O . LEU A 1 100 ? -10.064 -13.736 -30.584 1.00 94.19 100 LEU A O 1
ATOM 846 N N . LYS A 1 101 ? -11.813 -13.681 -32.013 1.00 93.44 101 LYS A N 1
ATOM 847 C CA . LYS A 1 101 ? -12.587 -12.643 -31.305 1.00 93.44 101 LYS A CA 1
ATOM 848 C C . LYS A 1 101 ? -12.766 -12.903 -29.805 1.00 93.44 101 LYS A C 1
ATOM 850 O O . LYS A 1 101 ? -12.721 -11.975 -29.005 1.00 93.44 101 LYS A O 1
ATOM 855 N N . ASP A 1 102 ? -12.894 -14.170 -29.404 1.00 91.38 102 ASP A N 1
ATOM 856 C CA . ASP A 1 102 ? -13.077 -14.572 -28.002 1.00 91.38 102 ASP A CA 1
ATOM 857 C C . ASP A 1 102 ? -11.751 -14.884 -27.280 1.00 91.38 102 ASP A C 1
ATOM 859 O O . ASP A 1 102 ? -11.730 -15.170 -26.073 1.00 91.38 102 ASP A O 1
ATOM 863 N N . LYS A 1 103 ? -10.636 -14.853 -28.022 1.00 94.62 103 LYS A N 1
ATOM 864 C CA . LYS A 1 103 ? -9.286 -15.233 -27.582 1.00 94.62 103 LYS A CA 1
ATOM 865 C C . LYS A 1 103 ? -8.376 -14.038 -27.334 1.00 94.62 103 LYS A C 1
ATOM 867 O O . LYS A 1 103 ? -7.408 -14.194 -26.593 1.00 94.62 103 LYS A O 1
ATOM 872 N N . ILE A 1 104 ? -8.656 -12.869 -27.907 1.00 93.62 104 ILE A N 1
ATOM 873 C CA . ILE A 1 104 ? -7.848 -11.659 -27.720 1.00 93.62 104 ILE A CA 1
ATOM 874 C C . ILE A 1 104 ? -8.661 -10.510 -27.134 1.00 93.62 104 ILE A C 1
ATOM 876 O O . ILE A 1 104 ? -9.790 -10.243 -27.525 1.00 93.62 104 ILE A O 1
ATOM 880 N N . ILE A 1 105 ? -8.039 -9.793 -26.205 1.00 91.75 105 ILE A N 1
ATOM 881 C CA . ILE A 1 105 ? -8.498 -8.502 -25.712 1.00 91.75 105 ILE A CA 1
ATOM 882 C C . ILE A 1 105 ? -7.402 -7.491 -26.028 1.00 91.75 105 ILE A C 1
ATOM 884 O O . ILE A 1 105 ? -6.305 -7.552 -25.467 1.00 91.75 105 ILE A O 1
ATOM 888 N N . ILE A 1 106 ? -7.701 -6.562 -26.930 1.00 89.19 106 ILE A N 1
ATOM 889 C CA . ILE A 1 106 ? -6.775 -5.502 -27.328 1.00 89.19 106 ILE A CA 1
ATOM 890 C C . ILE A 1 106 ? -6.969 -4.306 -26.403 1.00 89.19 106 ILE A C 1
ATOM 892 O O . ILE A 1 106 ? -8.076 -3.788 -26.242 1.00 89.19 106 ILE A O 1
ATOM 896 N N . LYS A 1 107 ? -5.879 -3.870 -25.775 1.00 88.25 107 LYS A N 1
ATOM 897 C CA . LYS A 1 107 ? -5.857 -2.756 -24.834 1.00 88.25 107 LYS A CA 1
ATOM 898 C C . LYS A 1 107 ? -4.824 -1.725 -25.257 1.00 88.25 107 LYS A C 1
ATOM 900 O O . LYS A 1 107 ? -3.761 -2.046 -25.780 1.00 88.25 107 LYS A O 1
ATOM 905 N N . TYR A 1 108 ? -5.153 -0.466 -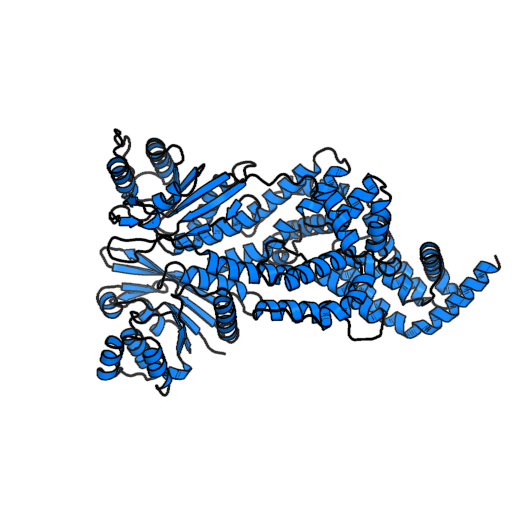25.007 1.00 79.31 108 TYR A N 1
ATOM 906 C CA . TYR A 1 108 ? -4.311 0.661 -25.370 1.00 79.31 108 TYR A CA 1
ATOM 907 C C . TYR A 1 108 ? -3.801 1.357 -24.116 1.00 79.31 108 TYR A C 1
ATOM 909 O O . TYR A 1 108 ? -4.572 1.610 -23.192 1.00 79.31 108 TYR A O 1
ATOM 917 N N . PHE A 1 109 ? -2.494 1.599 -24.065 1.00 74.06 109 PHE A N 1
ATOM 918 C CA . PHE A 1 109 ? -1.820 2.214 -22.923 1.00 74.06 109 PHE A CA 1
ATOM 919 C C . PHE A 1 109 ? -0.700 3.134 -23.411 1.00 74.06 109 PHE A C 1
ATOM 921 O O . PHE A 1 109 ? 0.475 2.944 -23.106 1.00 74.06 109 PHE A O 1
ATOM 928 N N . GLU A 1 110 ? -1.039 4.106 -24.253 1.00 63.75 110 GLU A N 1
ATOM 929 C CA . GLU A 1 110 ? -0.034 5.027 -24.789 1.00 63.75 110 GLU A CA 1
ATOM 930 C C . GLU A 1 110 ? -0.373 6.505 -24.656 1.00 63.75 110 GLU A C 1
ATOM 932 O O . GLU A 1 110 ? 0.565 7.308 -24.670 1.00 63.75 110 GLU A O 1
ATOM 937 N N . GLU A 1 111 ? -1.646 6.854 -24.487 1.00 64.12 111 GLU A N 1
ATOM 938 C CA . GLU A 1 111 ? -2.089 8.226 -24.250 1.00 64.12 111 GLU A CA 1
ATOM 939 C C . GLU A 1 111 ? -1.950 8.631 -22.788 1.00 64.12 111 GLU A C 1
ATOM 941 O O . GLU A 1 111 ? -2.032 7.801 -21.875 1.00 64.12 111 GLU A O 1
ATOM 946 N N . ASP A 1 112 ? -1.752 9.933 -22.577 1.00 70.12 112 ASP A N 1
ATOM 947 C CA . ASP A 1 112 ? -1.854 10.587 -21.277 1.00 70.12 112 ASP A CA 1
ATOM 948 C C . ASP A 1 112 ? -3.343 10.620 -20.869 1.00 70.12 112 ASP A C 1
ATOM 950 O O . ASP A 1 112 ? -3.988 11.663 -20.925 1.00 70.12 112 ASP A O 1
ATOM 954 N N . LEU A 1 113 ? -3.891 9.447 -20.513 1.00 75.62 113 LEU A N 1
ATOM 955 C CA . LEU A 1 113 ? -5.278 9.280 -20.070 1.00 75.62 113 LEU A CA 1
ATOM 956 C C . LEU A 1 113 ? -5.591 10.243 -18.926 1.00 75.62 113 LEU A C 1
ATOM 958 O O . LEU A 1 113 ? -4.815 10.363 -17.966 1.00 75.62 113 LEU A O 1
ATOM 962 N N . ALA A 1 114 ? -6.761 10.873 -18.989 1.00 82.81 114 ALA A N 1
ATOM 963 C CA . ALA A 1 114 ? -7.289 11.600 -17.852 1.00 82.81 114 ALA A CA 1
ATOM 964 C C . ALA A 1 114 ? -7.480 10.633 -16.676 1.00 82.81 114 ALA A C 1
ATOM 966 O O . ALA A 1 114 ? -7.734 9.439 -16.839 1.00 82.81 114 ALA A O 1
ATOM 967 N N . LYS A 1 115 ? -7.404 11.147 -15.448 1.00 83.12 115 LYS A N 1
ATOM 968 C CA . LYS A 1 115 ? -7.503 10.314 -14.243 1.00 83.12 115 LYS A CA 1
ATOM 969 C C . LYS A 1 115 ? -8.763 9.438 -14.210 1.00 83.12 115 LYS A C 1
ATOM 971 O O . LYS A 1 115 ? -8.687 8.285 -13.798 1.00 83.12 115 LYS A O 1
ATOM 976 N N . LYS A 1 116 ? -9.910 9.974 -14.644 1.00 86.44 116 LYS A N 1
ATOM 977 C CA . LYS A 1 116 ? -11.173 9.223 -14.714 1.00 86.44 116 LYS A CA 1
ATOM 978 C C . LYS A 1 116 ? -11.062 8.027 -15.664 1.00 86.44 116 LYS A C 1
ATOM 980 O O . LYS A 1 116 ? -11.360 6.912 -15.259 1.00 86.44 116 LYS A O 1
ATOM 985 N N . GLU A 1 117 ? -10.550 8.252 -16.869 1.00 87.44 117 GLU A N 1
ATOM 986 C CA . GLU A 1 117 ? -10.336 7.204 -17.874 1.00 87.44 117 GLU A CA 1
ATOM 987 C C . GLU A 1 117 ? -9.369 6.137 -17.356 1.00 87.44 117 GLU A C 1
ATOM 989 O O . GLU A 1 117 ? -9.600 4.945 -17.524 1.00 87.44 117 GLU A O 1
ATOM 994 N N . MET A 1 118 ? -8.316 6.557 -16.649 1.00 87.56 118 MET A N 1
ATOM 995 C CA . MET A 1 118 ? -7.363 5.655 -16.008 1.00 87.56 118 MET A CA 1
ATOM 996 C C . MET A 1 118 ? -8.028 4.764 -14.943 1.00 87.56 118 MET A C 1
ATOM 998 O O . MET A 1 118 ? -7.729 3.573 -14.857 1.00 87.56 118 MET A O 1
ATOM 1002 N N . ILE A 1 119 ? -8.934 5.322 -14.133 1.00 89.81 119 ILE A N 1
ATOM 1003 C CA . ILE A 1 119 ? -9.710 4.573 -13.132 1.00 89.81 119 ILE A CA 1
ATOM 1004 C C . ILE A 1 119 ? -10.625 3.557 -13.821 1.00 89.81 119 ILE A C 1
ATOM 1006 O O . ILE A 1 119 ? -10.617 2.384 -13.446 1.00 89.81 119 ILE A O 1
ATOM 1010 N N . ASP A 1 120 ? -11.374 3.982 -14.839 1.00 88.94 120 ASP A N 1
ATOM 1011 C CA . ASP A 1 120 ? -12.288 3.110 -15.583 1.00 88.94 120 ASP A CA 1
ATOM 1012 C C . ASP A 1 120 ? -11.518 1.955 -16.243 1.00 88.94 120 ASP A C 1
ATOM 1014 O O . ASP A 1 120 ? -11.884 0.784 -16.100 1.00 88.94 120 ASP A O 1
ATOM 1018 N N . TYR A 1 121 ? -10.366 2.267 -16.837 1.00 88.94 121 TYR A N 1
ATOM 1019 C CA . TYR A 1 121 ? -9.448 1.297 -17.422 1.00 88.94 121 TYR A CA 1
ATOM 1020 C C . TYR A 1 121 ? -8.928 0.270 -16.403 1.00 88.94 121 TYR A C 1
ATOM 1022 O O . TYR A 1 121 ? -8.883 -0.929 -16.691 1.00 88.94 121 TYR A O 1
ATOM 1030 N N . ILE A 1 122 ? -8.575 0.712 -15.189 1.00 90.62 122 ILE A N 1
ATOM 1031 C CA . ILE A 1 122 ? -8.183 -0.182 -14.089 1.00 90.62 122 ILE A CA 1
ATOM 1032 C C . ILE A 1 122 ? -9.332 -1.130 -13.739 1.00 90.62 122 ILE A C 1
ATOM 1034 O O . ILE A 1 122 ? -9.113 -2.339 -13.684 1.00 90.62 122 ILE A O 1
ATOM 1038 N N . TYR A 1 123 ? -10.552 -0.625 -13.547 1.00 90.81 123 TYR A N 1
ATOM 1039 C CA . TYR A 1 123 ? -11.704 -1.466 -13.203 1.00 90.81 123 TYR A CA 1
ATOM 1040 C C . TYR A 1 123 ? -12.023 -2.513 -14.272 1.00 90.81 123 TYR A C 1
ATOM 1042 O O . TYR A 1 123 ? -12.357 -3.653 -13.938 1.00 90.81 123 TYR A O 1
ATOM 1050 N N . GLU A 1 124 ? -11.937 -2.146 -15.550 1.00 89.75 124 GLU A N 1
ATOM 1051 C CA . GLU A 1 124 ? -12.129 -3.091 -16.648 1.00 89.75 124 GLU A CA 1
ATOM 1052 C C . GLU A 1 124 ? -11.109 -4.228 -16.594 1.00 89.75 124 GLU A C 1
ATOM 1054 O O . GLU A 1 124 ? -11.485 -5.402 -16.643 1.00 89.75 124 GLU A O 1
ATOM 1059 N N . LEU A 1 125 ? -9.823 -3.893 -16.454 1.00 89.88 125 LEU A N 1
ATOM 1060 C CA . LEU A 1 125 ? -8.766 -4.895 -16.380 1.00 89.88 125 LEU A CA 1
ATOM 1061 C C . LEU A 1 125 ? -8.888 -5.764 -15.128 1.00 89.88 125 LEU A C 1
ATOM 1063 O O . LEU A 1 125 ? -8.739 -6.979 -15.229 1.00 89.88 125 LEU A O 1
ATOM 1067 N N . GLN A 1 126 ? -9.224 -5.184 -13.971 1.00 89.19 126 GLN A N 1
ATOM 1068 C CA . GLN A 1 126 ? -9.468 -5.942 -12.740 1.00 89.19 126 GLN A CA 1
ATOM 1069 C C . GLN A 1 126 ? -10.559 -6.996 -12.942 1.00 89.19 126 GLN A C 1
ATOM 1071 O O . GLN A 1 126 ? -10.356 -8.157 -12.595 1.00 89.19 126 GLN A O 1
ATOM 1076 N N . LYS A 1 127 ? -11.689 -6.627 -13.561 1.00 87.50 127 LYS A N 1
ATOM 1077 C CA . LYS A 1 127 ? -12.788 -7.563 -13.837 1.00 87.50 127 LYS A CA 1
ATOM 1078 C C . LYS A 1 127 ? -12.350 -8.708 -14.752 1.00 87.50 127 LYS A C 1
ATOM 1080 O O . LYS A 1 127 ? -12.744 -9.850 -14.528 1.00 87.50 127 LYS A O 1
ATOM 1085 N N . LEU A 1 128 ? -11.559 -8.420 -15.784 1.00 86.12 128 LEU A N 1
ATOM 1086 C CA . LEU A 1 128 ? -11.044 -9.446 -16.696 1.00 86.12 128 LEU A CA 1
ATOM 1087 C C . LEU A 1 128 ? -10.102 -10.407 -15.974 1.00 86.12 128 LEU A C 1
ATOM 1089 O O . LEU A 1 128 ? -10.228 -11.623 -16.094 1.00 86.12 128 LEU A O 1
ATOM 1093 N N . ILE A 1 129 ? -9.195 -9.844 -15.185 1.00 87.62 129 ILE A N 1
ATOM 1094 C CA . ILE A 1 129 ? -8.174 -10.586 -14.470 1.00 87.62 129 ILE A CA 1
ATOM 1095 C C . ILE A 1 129 ? -8.784 -11.456 -13.355 1.00 87.62 129 ILE A C 1
ATOM 1097 O O . ILE A 1 129 ? -8.454 -12.636 -13.256 1.00 87.62 129 ILE A O 1
ATOM 1101 N N . MET A 1 130 ? -9.704 -10.933 -12.542 1.00 86.38 130 MET A N 1
ATOM 1102 C CA . MET A 1 130 ? -10.296 -11.678 -11.417 1.00 86.38 130 MET A CA 1
ATOM 1103 C C . MET A 1 130 ? -11.079 -12.932 -11.842 1.00 86.38 130 MET A C 1
ATOM 1105 O O . MET A 1 130 ? -11.299 -13.812 -11.017 1.00 86.38 130 MET A O 1
ATOM 1109 N N . ASN A 1 131 ? -11.481 -13.029 -13.113 1.00 85.44 131 ASN A N 1
ATOM 1110 C CA . ASN A 1 131 ? -12.206 -14.176 -13.669 1.00 85.44 131 ASN A CA 1
ATOM 1111 C C . ASN A 1 131 ? -11.291 -15.246 -14.303 1.00 85.44 131 ASN A C 1
ATOM 1113 O O . ASN A 1 131 ? -11.780 -16.192 -14.930 1.00 85.44 131 ASN A O 1
ATOM 1117 N N . SER A 1 132 ? -9.972 -15.091 -14.174 1.00 88.69 132 SER A N 1
ATOM 1118 C CA . SER A 1 132 ? -8.983 -16.032 -14.703 1.00 88.69 132 SER A CA 1
ATOM 1119 C C . SER A 1 132 ? -8.601 -17.118 -13.696 1.00 88.69 132 SER A C 1
ATOM 1121 O O . SER A 1 132 ? -8.865 -17.001 -12.502 1.00 88.69 132 SER A O 1
ATOM 1123 N N . GLU A 1 133 ? -8.021 -18.212 -14.185 1.00 91.12 133 GLU A N 1
ATOM 1124 C CA . GLU A 1 133 ? -7.466 -19.265 -13.327 1.00 91.12 133 GLU A CA 1
ATOM 1125 C C . GLU A 1 133 ? -5.985 -19.024 -13.040 1.00 91.12 133 GLU A C 1
ATOM 1127 O O . GLU A 1 133 ? -5.566 -19.058 -11.880 1.00 91.12 133 GLU A O 1
ATOM 1132 N N . LYS A 1 134 ? -5.210 -18.748 -14.094 1.00 93.31 134 LYS A N 1
ATOM 1133 C CA . LYS A 1 134 ? -3.790 -18.406 -14.042 1.00 93.31 134 LYS A CA 1
ATOM 1134 C C . LYS A 1 134 ? -3.469 -17.294 -15.034 1.00 93.31 134 LYS A C 1
ATOM 1136 O O . LYS A 1 134 ? -4.073 -17.205 -16.103 1.00 93.31 134 LYS A O 1
ATOM 1141 N N . ILE A 1 135 ? -2.509 -16.446 -14.675 1.00 93.81 135 ILE A N 1
ATOM 1142 C CA . ILE A 1 135 ? -2.084 -15.300 -15.476 1.00 93.81 135 ILE A CA 1
ATOM 1143 C C . ILE A 1 135 ? -0.573 -15.344 -15.632 1.00 93.81 135 ILE A C 1
ATOM 1145 O O . ILE A 1 135 ? 0.159 -15.378 -14.643 1.00 93.81 135 ILE A O 1
ATOM 1149 N N . TRP A 1 136 ? -0.118 -15.269 -16.872 1.00 95.00 136 TRP A N 1
ATOM 1150 C CA . TRP A 1 136 ? 1.270 -15.008 -17.218 1.00 95.00 136 TRP A CA 1
ATOM 1151 C C . TRP A 1 136 ? 1.366 -13.589 -17.739 1.00 95.00 136 TRP A C 1
ATOM 1153 O O . TRP A 1 136 ? 0.545 -13.168 -18.552 1.00 95.00 136 TRP A O 1
ATOM 1163 N N . VAL A 1 137 ? 2.356 -12.847 -17.269 1.00 93.81 137 VAL A N 1
ATOM 1164 C CA . VAL A 1 137 ? 2.517 -11.437 -17.601 1.00 93.81 137 VAL A CA 1
ATOM 1165 C C . VAL A 1 137 ? 3.925 -11.189 -18.092 1.00 93.81 137 VAL A C 1
ATOM 1167 O O . VAL A 1 137 ? 4.860 -11.250 -17.304 1.00 93.81 137 VAL A O 1
ATOM 1170 N N . ASP A 1 138 ? 4.081 -10.862 -19.369 1.00 92.44 138 ASP A N 1
ATOM 1171 C CA . ASP A 1 138 ? 5.352 -10.393 -19.908 1.00 92.44 138 ASP A CA 1
ATOM 1172 C C . ASP A 1 138 ? 5.464 -8.871 -19.794 1.00 92.44 138 ASP A C 1
ATOM 1174 O O . ASP A 1 138 ? 4.639 -8.113 -20.312 1.00 92.44 138 ASP A O 1
ATOM 1178 N N . ILE A 1 139 ? 6.531 -8.426 -19.135 1.00 88.88 139 ILE A N 1
ATOM 1179 C CA . ILE A 1 139 ? 6.859 -7.007 -18.939 1.00 88.88 139 ILE A CA 1
ATOM 1180 C C . ILE A 1 139 ? 8.063 -6.556 -19.786 1.00 88.88 139 ILE A C 1
ATOM 1182 O O . ILE A 1 139 ? 8.632 -5.478 -19.571 1.00 88.88 139 ILE A O 1
ATOM 1186 N N . THR A 1 140 ? 8.460 -7.369 -20.770 1.00 86.62 140 THR A N 1
ATOM 1187 C CA . THR A 1 140 ? 9.623 -7.121 -21.631 1.00 86.62 140 THR A CA 1
ATOM 1188 C C . THR A 1 140 ? 9.370 -5.982 -22.618 1.00 86.62 140 THR A C 1
ATOM 1190 O O . THR A 1 140 ? 10.260 -5.162 -22.850 1.00 86.62 140 THR A O 1
ATOM 1193 N N . GLY A 1 141 ? 8.165 -5.913 -23.195 1.00 80.00 141 GLY A N 1
ATOM 1194 C CA . GLY A 1 141 ? 7.772 -4.962 -24.247 1.00 80.00 141 GLY A CA 1
ATOM 1195 C C . GLY A 1 141 ? 7.028 -3.704 -23.767 1.00 80.00 141 GLY A C 1
ATOM 1196 O O . GLY A 1 141 ? 6.680 -3.568 -22.597 1.00 80.00 141 GLY A O 1
ATOM 1197 N N . GLY A 1 142 ? 6.801 -2.744 -24.669 1.00 79.25 142 GLY A N 1
ATOM 1198 C CA . GLY A 1 142 ? 5.983 -1.541 -24.410 1.00 79.25 142 GLY A CA 1
ATOM 1199 C C . GLY A 1 142 ? 6.746 -0.298 -23.944 1.00 79.25 142 GLY A C 1
ATOM 1200 O O . GLY A 1 142 ? 7.976 -0.313 -23.850 1.00 79.25 142 GLY A O 1
ATOM 1201 N N . LYS A 1 143 ? 6.030 0.799 -23.667 1.00 79.44 143 LYS A N 1
ATOM 1202 C CA . LYS A 1 143 ? 6.608 2.024 -23.081 1.00 79.44 143 LYS A CA 1
ATOM 1203 C C . LYS A 1 143 ? 7.171 1.757 -21.677 1.00 79.44 143 LYS A C 1
ATOM 1205 O O . LYS A 1 143 ? 6.875 0.739 -21.063 1.00 79.44 143 LYS A O 1
ATOM 1210 N N . ARG A 1 144 ? 8.020 2.655 -21.164 1.00 80.50 144 ARG A N 1
ATOM 1211 C CA . ARG A 1 144 ? 8.697 2.476 -19.860 1.00 80.50 144 ARG A CA 1
ATOM 1212 C C . ARG A 1 144 ? 7.734 2.470 -18.665 1.00 80.50 144 ARG A C 1
ATOM 1214 O O . ARG A 1 144 ? 8.056 1.873 -17.644 1.00 80.50 144 ARG A O 1
ATOM 1221 N N . ASP A 1 145 ? 6.584 3.117 -18.793 1.00 80.88 145 ASP A N 1
ATOM 1222 C CA . ASP A 1 145 ? 5.550 3.244 -17.766 1.00 80.88 145 ASP A CA 1
ATOM 1223 C C . ASP A 1 145 ? 4.553 2.074 -17.738 1.00 80.88 145 ASP A C 1
ATOM 1225 O O . ASP A 1 145 ? 4.064 1.723 -16.663 1.00 80.88 145 ASP A O 1
ATOM 1229 N N . LEU A 1 146 ? 4.287 1.430 -18.881 1.00 85.31 146 LEU A N 1
ATOM 1230 C CA . LEU A 1 146 ? 3.332 0.320 -18.984 1.00 85.31 146 LEU A CA 1
ATOM 1231 C C . LEU A 1 146 ? 3.610 -0.822 -17.997 1.00 85.31 146 LEU A C 1
ATOM 1233 O O . LEU A 1 146 ? 2.688 -1.220 -17.285 1.00 85.31 146 LEU A O 1
ATOM 1237 N N . PRO A 1 147 ? 4.835 -1.362 -17.879 1.00 84.56 147 PRO A N 1
ATOM 1238 C CA . PRO A 1 147 ? 5.006 -2.499 -16.999 1.00 84.56 147 PRO A CA 1
ATOM 1239 C C . PRO A 1 147 ? 5.007 -2.099 -15.516 1.00 84.56 147 PRO A C 1
ATOM 1241 O O . PRO A 1 147 ? 4.612 -2.916 -14.689 1.00 84.56 147 PRO A O 1
ATOM 1244 N N . ILE A 1 148 ? 5.319 -0.834 -15.173 1.00 84.19 148 ILE A N 1
ATOM 1245 C CA . ILE A 1 148 ? 5.067 -0.304 -13.818 1.00 84.19 148 ILE A CA 1
ATOM 1246 C C . ILE A 1 148 ? 3.561 -0.347 -13.535 1.00 84.19 148 ILE A C 1
ATOM 1248 O O . ILE A 1 148 ? 3.143 -0.869 -12.503 1.00 84.19 148 ILE A O 1
ATOM 1252 N N . PHE A 1 149 ? 2.748 0.173 -14.458 1.00 86.69 149 PHE A N 1
ATOM 1253 C CA . PHE A 1 149 ? 1.293 0.154 -14.340 1.00 86.69 149 PHE A CA 1
ATOM 1254 C C . PHE A 1 149 ? 0.754 -1.270 -14.162 1.00 86.69 149 PHE A C 1
ATOM 1256 O O . PHE A 1 149 ? -0.022 -1.515 -13.243 1.00 86.69 149 PHE A O 1
ATOM 1263 N N . VAL A 1 150 ? 1.197 -2.211 -14.998 1.00 87.81 150 VAL A N 1
ATOM 1264 C CA . VAL A 1 150 ? 0.757 -3.608 -14.944 1.00 87.81 150 VAL A CA 1
ATOM 1265 C C . VAL A 1 150 ? 1.103 -4.246 -13.599 1.00 87.81 150 VAL A C 1
ATOM 1267 O O . VAL A 1 150 ? 0.239 -4.855 -12.980 1.00 87.81 150 VAL A O 1
ATOM 1270 N N . VAL A 1 151 ? 2.328 -4.074 -13.100 1.00 84.75 151 VAL A N 1
ATOM 1271 C CA . VAL A 1 151 ? 2.725 -4.619 -11.793 1.00 84.75 151 VAL A CA 1
ATOM 1272 C C . VAL A 1 151 ? 1.897 -4.004 -10.656 1.00 84.75 151 VAL A C 1
ATOM 1274 O O . VAL A 1 151 ? 1.446 -4.730 -9.772 1.00 84.75 151 VAL A O 1
ATOM 1277 N N . GLN A 1 152 ? 1.635 -2.693 -10.690 1.00 83.88 152 GLN A N 1
ATOM 1278 C CA . GLN A 1 152 ? 0.772 -2.036 -9.701 1.00 83.88 152 GLN A CA 1
ATOM 1279 C C . GLN A 1 152 ? -0.682 -2.530 -9.778 1.00 83.88 152 GLN A C 1
ATOM 1281 O O . GLN A 1 152 ? -1.298 -2.786 -8.746 1.00 83.88 152 GLN A O 1
ATOM 1286 N N . LEU A 1 153 ? -1.215 -2.730 -10.985 1.00 87.62 153 LEU A N 1
ATOM 1287 C CA . LEU A 1 153 ? -2.542 -3.301 -11.206 1.00 87.62 153 LEU A CA 1
ATOM 1288 C C . LEU A 1 153 ? -2.642 -4.718 -10.630 1.00 87.62 153 LEU A C 1
ATOM 1290 O O . LEU A 1 153 ? -3.615 -5.021 -9.941 1.00 87.62 153 LEU A O 1
ATOM 1294 N N . LEU A 1 154 ? -1.636 -5.566 -10.879 1.00 86.44 154 LEU A N 1
ATOM 1295 C CA . LEU A 1 154 ? -1.567 -6.919 -10.321 1.00 86.44 154 LEU A CA 1
ATOM 1296 C C . LEU A 1 154 ? -1.498 -6.890 -8.790 1.00 86.44 154 LEU A C 1
ATOM 1298 O O . LEU A 1 154 ? -2.098 -7.720 -8.120 1.00 86.44 154 LEU A O 1
ATOM 1302 N N . ASN A 1 155 ? -0.812 -5.909 -8.218 1.00 81.06 155 ASN A N 1
ATOM 1303 C CA . ASN A 1 155 ? -0.770 -5.741 -6.774 1.00 81.06 155 ASN A CA 1
ATOM 1304 C C . ASN A 1 155 ? -2.139 -5.337 -6.185 1.00 81.06 155 ASN A C 1
ATOM 1306 O O . ASN A 1 155 ? -2.516 -5.827 -5.130 1.00 81.06 155 ASN A O 1
ATOM 1310 N N . LEU A 1 156 ? -2.934 -4.514 -6.884 1.00 80.12 156 LEU A N 1
ATOM 1311 C CA . LEU A 1 156 ? -4.282 -4.134 -6.424 1.00 80.12 156 LEU A CA 1
ATOM 1312 C C . LEU A 1 156 ? -5.293 -5.295 -6.403 1.00 80.12 156 LEU A C 1
ATOM 1314 O O . LEU A 1 156 ? -6.258 -5.247 -5.640 1.00 80.12 156 LEU A O 1
ATOM 1318 N N . ILE A 1 157 ? -5.127 -6.295 -7.272 1.00 77.06 157 ILE A N 1
ATOM 1319 C CA . ILE A 1 157 ? -6.035 -7.457 -7.373 1.00 77.06 157 ILE A CA 1
ATOM 1320 C C . ILE A 1 157 ? -5.645 -8.600 -6.431 1.00 77.06 157 ILE A C 1
ATOM 1322 O O . ILE A 1 157 ? -6.504 -9.390 -6.026 1.00 77.06 157 ILE A O 1
ATOM 1326 N N . VAL A 1 158 ? -4.356 -8.725 -6.100 1.00 72.75 158 VAL A N 1
ATOM 1327 C CA . VAL A 1 158 ? -3.858 -9.777 -5.214 1.00 72.75 158 VAL A CA 1
ATOM 1328 C C . VAL A 1 158 ? -4.415 -9.518 -3.817 1.00 72.75 158 VAL A C 1
ATOM 1330 O O . VAL A 1 158 ? -4.439 -8.395 -3.329 1.00 72.75 158 VAL A O 1
ATOM 1333 N N . GLY A 1 159 ? -4.961 -10.557 -3.183 1.00 59.31 159 GLY A N 1
ATOM 1334 C CA . GLY A 1 159 ? -5.592 -10.434 -1.864 1.00 59.31 159 GLY A CA 1
ATOM 1335 C C . GLY A 1 159 ? -7.059 -9.978 -1.875 1.00 59.31 159 GLY A C 1
ATOM 1336 O O . GLY A 1 159 ? -7.755 -10.228 -0.896 1.00 59.31 159 GLY A O 1
ATOM 1337 N N . LYS A 1 160 ? -7.589 -9.445 -2.990 1.00 60.56 160 LYS A N 1
ATOM 1338 C CA . LYS A 1 160 ? -9.032 -9.160 -3.186 1.00 60.56 160 LYS A CA 1
ATOM 1339 C C . LYS A 1 160 ? -9.817 -10.349 -3.762 1.00 60.56 160 LYS A C 1
ATOM 1341 O O . LYS A 1 160 ? -10.787 -10.137 -4.481 1.00 60.56 160 LYS A O 1
ATOM 1346 N N . ASN A 1 161 ? -9.396 -11.581 -3.445 1.00 62.47 161 ASN A N 1
ATOM 1347 C CA . ASN A 1 161 ? -9.886 -12.893 -3.932 1.00 62.47 161 ASN A CA 1
ATOM 1348 C C . ASN A 1 161 ? -9.046 -13.584 -5.023 1.00 62.47 161 ASN A C 1
ATOM 1350 O O . ASN A 1 161 ? -9.350 -14.725 -5.366 1.00 62.47 161 ASN A O 1
ATOM 1354 N N . TYR A 1 162 ? -7.966 -12.972 -5.526 1.00 75.50 162 TYR A N 1
ATOM 1355 C CA . TYR A 1 162 ? -7.046 -13.652 -6.447 1.00 75.50 162 TYR A CA 1
ATOM 1356 C C . TYR A 1 162 ? -5.796 -14.166 -5.722 1.00 75.50 162 TYR A C 1
ATOM 1358 O O . TYR A 1 162 ? -5.137 -13.425 -4.984 1.00 75.50 162 TYR A O 1
ATOM 1366 N N . LYS A 1 163 ? -5.463 -15.449 -5.915 1.00 78.00 163 LYS A N 1
ATOM 1367 C CA . LYS A 1 163 ? -4.293 -16.069 -5.279 1.00 78.00 163 LYS A CA 1
ATOM 1368 C C . LYS A 1 163 ? -3.030 -15.684 -6.034 1.00 78.00 163 LYS A C 1
ATOM 1370 O O . LYS A 1 163 ? -2.882 -15.981 -7.211 1.00 78.00 163 LYS A O 1
ATOM 1375 N N . LYS A 1 164 ? -2.062 -15.127 -5.316 1.00 79.56 164 LYS A N 1
ATOM 1376 C CA . LYS A 1 164 ? -0.746 -14.755 -5.850 1.00 79.56 164 LYS A CA 1
ATOM 1377 C C . LYS A 1 164 ? -0.012 -15.894 -6.571 1.00 79.56 164 LYS A C 1
ATOM 1379 O O . LYS A 1 164 ? 0.687 -15.660 -7.549 1.00 79.56 164 LYS A O 1
ATOM 1384 N N . ASN A 1 165 ? -0.200 -17.138 -6.125 1.00 83.25 165 ASN A N 1
ATOM 1385 C CA . ASN A 1 165 ? 0.387 -18.317 -6.776 1.00 83.25 165 ASN A CA 1
ATOM 1386 C C . ASN A 1 165 ? -0.103 -18.537 -8.214 1.00 83.25 165 ASN A C 1
ATOM 1388 O O . ASN A 1 165 ? 0.553 -19.258 -8.961 1.00 83.25 165 ASN A O 1
ATOM 1392 N N . ASN A 1 166 ? -1.203 -17.890 -8.593 1.00 89.44 166 ASN A N 1
ATOM 1393 C CA . ASN A 1 166 ? -1.799 -17.960 -9.916 1.00 89.44 166 ASN A CA 1
ATOM 1394 C C . ASN A 1 166 ? -1.289 -16.846 -10.849 1.00 89.44 166 ASN A C 1
ATOM 1396 O O . ASN A 1 166 ? -1.844 -16.670 -11.931 1.00 89.44 166 ASN A O 1
ATOM 1400 N N . ILE A 1 167 ? -0.282 -16.067 -10.440 1.00 91.06 167 ILE A N 1
ATOM 1401 C CA . ILE A 1 167 ? 0.348 -15.028 -11.262 1.00 91.06 167 ILE A CA 1
ATOM 1402 C C . ILE A 1 167 ? 1.819 -15.382 -11.467 1.00 91.06 167 ILE A C 1
ATOM 1404 O O . ILE A 1 167 ? 2.542 -15.645 -10.504 1.00 91.06 167 ILE A O 1
ATOM 1408 N N . GLU A 1 168 ? 2.258 -15.339 -12.720 1.00 91.81 168 GLU A N 1
ATOM 1409 C CA . GLU A 1 168 ? 3.651 -15.476 -13.126 1.00 91.81 168 GLU A CA 1
ATOM 1410 C C . GLU A 1 168 ? 4.073 -14.220 -13.895 1.00 91.81 168 GLU A C 1
ATOM 1412 O O . GLU A 1 168 ? 3.448 -13.867 -14.894 1.00 91.81 168 GLU A O 1
ATOM 1417 N N . ILE A 1 169 ? 5.117 -13.526 -13.432 1.00 91.56 169 ILE A N 1
ATOM 1418 C CA . ILE A 1 169 ? 5.656 -12.340 -14.113 1.00 91.56 169 ILE A CA 1
ATOM 1419 C C . ILE A 1 169 ? 6.948 -12.737 -14.813 1.00 91.56 169 ILE A C 1
ATOM 1421 O O . ILE A 1 169 ? 7.898 -13.163 -14.160 1.00 91.56 169 ILE A O 1
ATOM 1425 N N . LEU A 1 170 ? 6.981 -12.561 -16.127 1.00 92.00 170 LEU A N 1
ATOM 1426 C CA . LEU A 1 170 ? 8.073 -12.923 -17.015 1.00 92.00 170 LEU A CA 1
ATOM 1427 C C . LEU A 1 170 ? 8.783 -11.669 -17.525 1.00 92.00 170 LEU A C 1
ATOM 1429 O O . LEU A 1 170 ? 8.155 -10.673 -17.895 1.00 92.00 170 LEU A O 1
ATOM 1433 N N . TYR A 1 171 ? 10.107 -11.733 -17.577 1.00 90.19 171 TYR A N 1
ATOM 1434 C CA . TYR A 1 171 ? 10.940 -10.713 -18.195 1.00 90.19 171 TYR A CA 1
ATOM 1435 C C . TYR A 1 171 ? 12.061 -11.372 -18.985 1.00 90.19 171 TYR A C 1
ATOM 1437 O O . TYR A 1 171 ? 12.797 -12.197 -18.451 1.00 90.19 171 TYR A O 1
ATOM 1445 N N . THR A 1 172 ? 12.215 -10.993 -20.247 1.00 88.69 172 THR A N 1
ATOM 1446 C CA . THR A 1 172 ? 13.281 -11.494 -21.111 1.00 88.69 172 THR A CA 1
ATOM 1447 C C . THR A 1 172 ? 14.441 -10.501 -21.143 1.00 88.69 172 THR A C 1
ATOM 1449 O O . THR A 1 172 ? 14.310 -9.381 -21.644 1.00 88.69 172 THR A O 1
ATOM 1452 N N . LYS A 1 173 ? 15.596 -10.914 -20.611 1.00 85.62 173 LYS A N 1
ATOM 1453 C CA . LYS A 1 173 ? 16.825 -10.113 -20.522 1.00 85.62 173 LYS A CA 1
ATOM 1454 C C . LYS A 1 173 ? 17.874 -10.597 -21.524 1.00 85.62 173 LYS A C 1
ATOM 1456 O O . LYS A 1 173 ? 17.948 -11.779 -21.837 1.00 85.62 173 LYS A O 1
ATOM 1461 N N . GLU A 1 174 ? 18.703 -9.685 -22.025 1.00 83.38 174 GLU A N 1
ATOM 1462 C CA . GLU A 1 174 ? 19.874 -10.033 -22.840 1.00 83.38 174 GLU A CA 1
ATOM 1463 C C . GLU A 1 174 ? 20.925 -10.766 -21.990 1.00 83.38 174 GLU A C 1
ATOM 1465 O O . GLU A 1 174 ? 21.341 -10.254 -20.948 1.00 83.38 174 GLU A O 1
ATOM 1470 N N . LYS A 1 175 ? 21.341 -11.957 -22.437 1.00 83.31 175 LYS A N 1
ATOM 1471 C CA . LYS A 1 175 ? 22.354 -12.800 -21.782 1.00 83.31 175 LYS A CA 1
ATOM 1472 C C . LYS A 1 175 ? 23.695 -12.750 -22.508 1.00 83.31 175 LYS A C 1
ATOM 1474 O O . LYS A 1 175 ? 24.733 -12.656 -21.864 1.00 83.31 175 LYS A O 1
ATOM 1479 N N . ASP A 1 176 ? 23.662 -12.792 -23.838 1.00 81.81 176 ASP A N 1
ATOM 1480 C CA . ASP A 1 176 ? 24.837 -12.674 -24.703 1.00 81.81 176 ASP A CA 1
ATOM 1481 C C . ASP A 1 176 ? 24.476 -11.798 -25.905 1.00 81.81 176 ASP A C 1
ATOM 1483 O O . ASP A 1 176 ? 23.642 -12.170 -26.736 1.00 81.81 176 ASP A O 1
ATOM 1487 N N . ARG A 1 177 ? 25.089 -10.615 -25.972 1.00 78.00 177 ARG A N 1
ATOM 1488 C CA . ARG A 1 177 ? 24.813 -9.625 -27.014 1.00 78.00 177 ARG A CA 1
ATOM 1489 C C . ARG A 1 177 ? 25.313 -10.068 -28.383 1.00 78.00 177 ARG A C 1
ATOM 1491 O O . ARG A 1 177 ? 24.607 -9.883 -29.374 1.00 78.00 177 ARG A O 1
ATOM 1498 N N . ASP A 1 178 ? 26.508 -10.647 -28.433 1.00 82.06 178 ASP A N 1
ATOM 1499 C CA . ASP A 1 178 ? 27.186 -10.999 -29.682 1.00 82.06 178 ASP A CA 1
ATOM 1500 C C . ASP A 1 178 ? 26.482 -12.178 -30.350 1.00 82.06 178 ASP A C 1
ATOM 1502 O O . ASP A 1 178 ? 26.270 -12.188 -31.563 1.00 82.06 178 ASP A O 1
ATOM 1506 N N . ARG A 1 179 ? 26.027 -13.138 -29.538 1.00 82.75 179 ARG A N 1
ATOM 1507 C CA . ARG A 1 179 ? 25.239 -14.290 -29.995 1.00 82.75 179 ARG A CA 1
ATOM 1508 C C . ARG A 1 179 ? 23.734 -14.030 -30.033 1.00 82.75 179 ARG A C 1
ATOM 1510 O O . ARG A 1 179 ? 22.984 -14.926 -30.415 1.00 82.75 179 ARG A O 1
ATOM 1517 N N . LYS A 1 180 ? 23.283 -12.832 -29.638 1.00 86.56 180 LYS A N 1
ATOM 1518 C CA . LYS A 1 180 ? 21.863 -12.441 -29.548 1.00 86.56 180 LYS A CA 1
ATOM 1519 C C . LYS A 1 180 ? 21.017 -13.456 -28.764 1.00 86.56 180 LYS A C 1
ATOM 1521 O O . LYS A 1 180 ? 19.920 -13.840 -29.184 1.00 86.56 180 LYS A O 1
ATOM 1526 N N . ILE A 1 181 ? 21.550 -13.908 -27.631 1.00 88.25 181 ILE A N 1
ATOM 1527 C CA . ILE A 1 181 ? 20.882 -14.840 -26.722 1.00 88.25 181 ILE A CA 1
ATOM 1528 C C . ILE A 1 181 ? 20.196 -14.041 -25.622 1.00 88.25 181 ILE A C 1
ATOM 1530 O O . ILE A 1 181 ? 20.819 -13.229 -24.932 1.00 88.25 181 ILE A O 1
ATOM 1534 N N . TYR A 1 182 ? 18.917 -14.328 -25.429 1.00 89.31 182 TYR A N 1
ATOM 1535 C CA . TYR A 1 182 ? 18.082 -13.762 -24.386 1.00 89.31 182 TYR A CA 1
ATOM 1536 C C . TYR A 1 182 ? 17.616 -14.857 -23.431 1.00 89.31 182 TYR A C 1
ATOM 1538 O O . TYR A 1 182 ? 17.457 -16.006 -23.828 1.00 89.31 182 TYR A O 1
ATOM 1546 N N . GLU A 1 183 ? 17.387 -14.509 -22.174 1.00 90.00 183 GLU A N 1
ATOM 1547 C CA . GLU A 1 183 ? 16.917 -15.418 -21.134 1.00 90.00 183 GLU A CA 1
ATOM 1548 C C . GLU A 1 183 ? 15.668 -14.849 -20.475 1.00 90.00 183 GLU A C 1
ATOM 1550 O O . GLU A 1 183 ? 15.656 -13.704 -20.017 1.00 90.00 183 GLU A O 1
ATOM 1555 N N . THR A 1 184 ? 14.611 -15.656 -20.442 1.00 90.69 184 THR A N 1
ATOM 1556 C CA . THR A 1 184 ? 13.402 -15.343 -19.688 1.00 90.69 184 THR A CA 1
ATOM 1557 C C . THR A 1 184 ? 13.624 -15.698 -18.230 1.00 90.69 184 THR A C 1
ATOM 1559 O O . THR A 1 184 ? 13.905 -16.848 -17.893 1.00 90.69 184 THR A O 1
ATOM 1562 N N . ILE A 1 185 ? 13.444 -14.712 -17.361 1.00 86.75 185 ILE A N 1
ATOM 1563 C CA . ILE A 1 185 ? 13.479 -14.871 -15.914 1.00 86.75 185 ILE A CA 1
ATOM 1564 C C . ILE A 1 185 ? 12.098 -14.603 -15.317 1.00 86.75 185 ILE A C 1
ATOM 1566 O O . ILE A 1 185 ? 11.326 -13.786 -15.825 1.00 86.75 185 ILE A O 1
ATOM 1570 N N . SER A 1 186 ? 11.808 -15.280 -14.208 1.00 86.19 186 SER A N 1
ATOM 1571 C CA . SER A 1 186 ? 10.646 -14.978 -13.376 1.00 86.19 186 SER A CA 1
ATOM 1572 C C . SER A 1 186 ? 10.966 -13.835 -12.415 1.00 86.19 186 SER A C 1
ATOM 1574 O O . SER A 1 186 ? 11.996 -13.853 -11.733 1.00 86.19 186 SER A O 1
ATOM 1576 N N . LEU A 1 187 ? 10.063 -12.857 -12.336 1.00 85.50 187 LEU A N 1
ATOM 1577 C CA . LEU A 1 187 ? 10.080 -11.769 -11.351 1.00 85.50 187 LEU A CA 1
ATOM 1578 C C . LEU A 1 187 ? 8.956 -11.921 -10.319 1.00 85.50 187 LEU A C 1
ATOM 1580 O O . LEU A 1 187 ? 8.426 -10.937 -9.801 1.00 85.50 187 LEU A O 1
ATOM 1584 N N . LYS A 1 188 ? 8.551 -13.157 -10.016 1.00 81.12 188 LYS A N 1
ATOM 1585 C CA . LYS A 1 188 ? 7.493 -13.430 -9.035 1.00 81.12 188 LYS A CA 1
ATOM 1586 C C . LYS A 1 188 ? 7.791 -12.853 -7.642 1.00 81.12 188 LYS A C 1
ATOM 1588 O O . LYS A 1 188 ? 6.863 -12.420 -6.958 1.00 81.12 188 LYS A O 1
ATOM 1593 N N . ASP A 1 189 ? 9.066 -12.748 -7.257 1.00 78.69 189 ASP A N 1
ATOM 1594 C CA . ASP A 1 189 ? 9.496 -12.119 -5.999 1.00 78.69 189 ASP A CA 1
ATOM 1595 C C . ASP A 1 189 ? 9.096 -10.636 -5.893 1.00 78.69 189 ASP A C 1
ATOM 1597 O O . ASP A 1 189 ? 8.998 -10.101 -4.788 1.00 78.69 189 ASP A O 1
ATOM 1601 N N . PHE A 1 190 ? 8.820 -9.951 -7.008 1.00 79.69 190 PHE A N 1
ATOM 1602 C CA . PHE A 1 190 ? 8.372 -8.553 -6.982 1.00 79.69 190 PHE A CA 1
ATOM 1603 C C . PHE A 1 190 ? 6.982 -8.429 -6.377 1.00 79.69 190 PHE A C 1
ATOM 1605 O O . PHE A 1 190 ? 6.743 -7.525 -5.577 1.00 79.69 190 PHE A O 1
ATOM 1612 N N . LEU A 1 191 ? 6.091 -9.371 -6.691 1.00 77.62 191 LEU A N 1
ATOM 1613 C CA . LEU A 1 191 ? 4.784 -9.442 -6.049 1.00 77.62 191 LEU A CA 1
ATOM 1614 C C . LEU A 1 191 ? 4.934 -9.751 -4.558 1.00 77.62 191 LEU A C 1
ATOM 1616 O O . LEU A 1 191 ? 4.160 -9.259 -3.754 1.00 77.62 191 LEU A O 1
ATOM 1620 N N . ASP A 1 192 ? 5.906 -10.577 -4.147 1.00 75.88 192 ASP A N 1
ATOM 1621 C CA . ASP A 1 192 ? 6.169 -10.831 -2.716 1.00 75.88 192 ASP A CA 1
ATOM 1622 C C . ASP A 1 192 ? 6.626 -9.574 -1.988 1.00 75.88 192 ASP A C 1
ATOM 1624 O O . ASP A 1 192 ? 6.151 -9.301 -0.887 1.00 75.88 192 ASP A O 1
ATOM 1628 N N . LYS A 1 193 ? 7.486 -8.770 -2.614 1.00 77.12 193 LYS A N 1
ATOM 1629 C CA . LYS A 1 193 ? 7.930 -7.491 -2.051 1.00 77.12 193 LYS A CA 1
ATOM 1630 C C . LYS A 1 193 ? 6.802 -6.459 -1.978 1.00 77.12 193 LYS A C 1
ATOM 1632 O O . LYS A 1 193 ? 6.741 -5.716 -0.999 1.00 77.12 193 LYS A O 1
ATOM 1637 N N . LEU A 1 194 ? 5.915 -6.412 -2.970 1.00 75.75 194 LEU A N 1
ATOM 1638 C CA . LEU A 1 194 ? 4.775 -5.490 -2.981 1.00 75.75 194 LEU A CA 1
ATOM 1639 C C . LEU A 1 194 ? 3.701 -5.876 -1.959 1.00 75.75 194 LEU A C 1
ATOM 1641 O O . LEU A 1 194 ? 3.340 -5.022 -1.151 1.00 75.75 194 LEU A O 1
ATOM 1645 N N . ASP A 1 195 ? 3.302 -7.152 -1.897 1.00 74.25 195 ASP A N 1
ATOM 1646 C CA . ASP A 1 195 ? 2.397 -7.657 -0.852 1.00 74.25 195 ASP A CA 1
ATOM 1647 C C . ASP A 1 195 ? 2.952 -7.316 0.535 1.00 74.25 195 ASP A C 1
ATOM 1649 O O . ASP A 1 195 ? 2.249 -6.819 1.413 1.00 74.25 195 ASP A O 1
ATOM 1653 N N . TYR A 1 196 ? 4.252 -7.565 0.722 1.00 74.75 196 TYR A N 1
ATOM 1654 C CA . TYR A 1 196 ? 4.940 -7.298 1.973 1.00 74.75 196 TYR A CA 1
ATOM 1655 C C . TYR A 1 196 ? 4.834 -5.825 2.383 1.00 74.75 196 TYR A C 1
ATOM 1657 O O . TYR A 1 196 ? 4.555 -5.511 3.540 1.00 74.75 196 TYR A O 1
ATOM 1665 N N . THR A 1 197 ? 5.065 -4.934 1.421 1.00 74.81 197 THR A N 1
ATOM 1666 C CA . THR A 1 197 ? 4.999 -3.478 1.574 1.00 74.81 197 THR A CA 1
ATOM 1667 C C . THR A 1 197 ? 3.585 -3.060 1.970 1.00 74.81 197 THR A C 1
ATOM 1669 O O . THR A 1 197 ? 3.392 -2.413 2.998 1.00 74.81 197 THR A O 1
ATOM 1672 N N . ASP A 1 198 ? 2.574 -3.510 1.236 1.00 75.12 198 ASP A N 1
ATOM 1673 C CA . ASP A 1 198 ? 1.189 -3.135 1.513 1.00 75.12 198 ASP A CA 1
ATOM 1674 C C . ASP A 1 198 ? 0.696 -3.684 2.866 1.00 75.12 198 ASP A C 1
ATOM 1676 O O . ASP A 1 198 ? 0.075 -2.954 3.643 1.00 75.12 198 ASP A O 1
ATOM 1680 N N . GLU A 1 199 ? 1.028 -4.930 3.217 1.00 78.12 199 GLU A N 1
ATOM 1681 C CA . GLU A 1 199 ? 0.627 -5.540 4.491 1.00 78.12 199 GLU A CA 1
ATOM 1682 C C . GLU A 1 199 ? 1.304 -4.875 5.707 1.00 78.12 199 GLU A C 1
ATOM 1684 O O . GLU A 1 199 ? 0.657 -4.701 6.745 1.00 78.12 199 GLU A O 1
ATOM 1689 N N . ILE A 1 200 ? 2.586 -4.480 5.611 1.00 82.62 200 ILE A N 1
ATOM 1690 C CA . ILE A 1 200 ? 3.296 -3.811 6.718 1.00 82.62 200 ILE A CA 1
ATOM 1691 C C . ILE A 1 200 ? 2.996 -2.306 6.816 1.00 82.62 200 ILE A C 1
ATOM 1693 O O . ILE A 1 200 ? 3.264 -1.704 7.859 1.00 82.62 200 ILE A O 1
ATOM 1697 N N . SER A 1 201 ? 2.412 -1.688 5.783 1.00 82.94 201 SER A N 1
ATOM 1698 C CA . SER A 1 201 ? 2.051 -0.259 5.772 1.00 82.94 201 SER A CA 1
ATOM 1699 C C . SER A 1 201 ? 1.273 0.143 7.030 1.00 82.94 201 SER A C 1
ATOM 1701 O O . SER A 1 201 ? 1.648 1.091 7.725 1.00 82.94 201 SER A O 1
ATOM 1703 N N . ALA A 1 202 ? 0.260 -0.646 7.401 1.00 86.50 202 ALA A N 1
ATOM 1704 C CA . ALA A 1 202 ? -0.573 -0.391 8.576 1.00 86.50 202 ALA A CA 1
ATOM 1705 C C . ALA A 1 202 ? 0.214 -0.400 9.896 1.00 86.50 202 ALA A C 1
ATOM 1707 O O . ALA A 1 202 ? -0.075 0.379 10.804 1.00 86.50 202 ALA A O 1
ATOM 1708 N N . PHE A 1 203 ? 1.244 -1.235 10.006 1.00 89.12 203 PHE A N 1
ATOM 1709 C CA . PHE A 1 203 ? 2.124 -1.233 11.170 1.00 89.12 203 PHE A CA 1
ATOM 1710 C C . PHE A 1 203 ? 3.023 -0.013 11.195 1.00 89.12 203 PHE A C 1
ATOM 1712 O O . PHE A 1 203 ? 3.210 0.597 12.243 1.00 89.12 203 PHE A O 1
ATOM 1719 N N . SER A 1 204 ? 3.547 0.377 10.040 1.00 87.19 204 SER A N 1
ATOM 1720 C CA . SER A 1 204 ? 4.409 1.546 9.965 1.00 87.19 204 SER A CA 1
ATOM 1721 C C . SER A 1 204 ? 3.670 2.855 10.273 1.00 87.19 204 SER A C 1
ATOM 1723 O O . SER A 1 204 ? 4.250 3.756 10.885 1.00 87.19 204 SER A O 1
ATOM 1725 N N . LYS A 1 205 ? 2.396 2.951 9.865 1.00 86.31 205 LYS A N 1
ATOM 1726 C CA . LYS A 1 205 ? 1.536 4.131 10.049 1.00 86.31 205 LYS A CA 1
ATOM 1727 C C . LYS A 1 205 ? 0.795 4.148 11.389 1.00 86.31 205 LYS A C 1
ATOM 1729 O O . LYS A 1 205 ? 0.675 5.202 11.994 1.00 86.31 205 LYS A O 1
ATOM 1734 N N . TYR A 1 206 ? 0.292 3.000 11.846 1.00 88.00 206 TYR A N 1
ATOM 1735 C CA . TYR A 1 206 ? -0.662 2.914 12.966 1.00 88.00 206 TYR A CA 1
ATOM 1736 C C . TYR A 1 206 ? -0.226 1.943 14.071 1.00 88.00 206 TYR A C 1
ATOM 1738 O O . TYR A 1 206 ? -1.013 1.625 14.961 1.00 88.00 206 TYR A O 1
ATOM 1746 N N . ALA A 1 207 ? 0.992 1.398 13.985 1.00 90.31 207 ALA A N 1
ATOM 1747 C CA . ALA A 1 207 ? 1.485 0.305 14.825 1.00 90.31 207 ALA A CA 1
ATOM 1748 C C . ALA A 1 207 ? 0.628 -0.974 14.780 1.00 90.31 207 ALA A C 1
ATOM 1750 O O . ALA A 1 207 ? 0.864 -1.871 15.582 1.00 90.31 207 ALA A O 1
ATOM 1751 N N . CYS A 1 208 ? -0.325 -1.095 13.844 1.00 91.19 208 CYS A N 1
ATOM 1752 C CA . CYS A 1 208 ? -1.232 -2.237 13.720 1.00 91.19 208 CYS A CA 1
ATOM 1753 C C . CYS A 1 208 ? -0.594 -3.378 12.915 1.00 91.19 208 CYS A C 1
ATOM 1755 O O . CYS A 1 208 ? -0.416 -3.242 11.703 1.00 91.19 208 CYS A O 1
ATOM 1757 N N . PRO A 1 209 ? -0.278 -4.532 13.531 1.00 90.62 209 PRO A N 1
ATOM 1758 C CA . PRO A 1 209 ? 0.407 -5.602 12.825 1.00 90.62 209 PRO A CA 1
ATOM 1759 C C . PRO A 1 209 ? -0.522 -6.632 12.175 1.00 90.62 209 PRO A C 1
ATOM 1761 O O . PRO A 1 209 ? -0.031 -7.549 11.523 1.00 90.62 209 PRO A O 1
ATOM 1764 N N . MET A 1 210 ? -1.845 -6.515 12.343 1.00 87.50 210 MET A N 1
ATOM 1765 C CA . MET A 1 210 ? -2.791 -7.609 12.079 1.00 87.50 210 MET A CA 1
ATOM 1766 C C . MET A 1 210 ? -2.703 -8.181 10.660 1.00 87.50 210 MET A C 1
ATOM 1768 O O . MET A 1 210 ? -2.644 -9.400 10.513 1.00 87.50 210 MET A O 1
ATOM 1772 N N . LYS A 1 211 ? -2.591 -7.330 9.630 1.00 81.56 211 LYS A N 1
ATOM 1773 C CA . LYS A 1 211 ? -2.492 -7.787 8.231 1.00 81.56 211 LYS A CA 1
ATOM 1774 C C . LYS A 1 211 ? -1.234 -8.613 7.951 1.00 81.56 211 LYS A C 1
ATOM 1776 O O . LYS A 1 211 ? -1.328 -9.628 7.272 1.00 81.56 211 LYS A O 1
ATOM 1781 N N . PHE A 1 212 ? -0.077 -8.232 8.498 1.00 83.75 212 PHE A N 1
ATOM 1782 C CA . PHE A 1 212 ? 1.193 -8.896 8.173 1.00 83.75 212 PHE A CA 1
ATOM 1783 C C . PHE A 1 212 ? 1.604 -9.990 9.177 1.00 83.75 212 PHE A C 1
ATOM 1785 O O . PHE A 1 212 ? 2.611 -10.674 8.971 1.00 83.75 212 PHE A O 1
ATOM 1792 N N . MET A 1 213 ? 0.825 -10.221 10.246 1.00 85.12 213 MET A N 1
ATOM 1793 C CA . MET A 1 213 ? 1.095 -11.275 11.239 1.00 85.12 213 MET A CA 1
ATOM 1794 C C . MET A 1 213 ? 1.276 -12.659 10.605 1.00 85.12 213 MET A C 1
ATOM 1796 O O . MET A 1 213 ? 2.141 -13.424 11.037 1.00 85.12 213 MET A O 1
ATOM 1800 N N . GLY A 1 214 ? 0.507 -12.975 9.558 1.00 80.81 214 GLY A N 1
ATOM 1801 C CA . GLY A 1 214 ? 0.608 -14.242 8.825 1.00 80.81 214 GLY A CA 1
ATOM 1802 C C . GLY A 1 214 ? 1.960 -14.457 8.132 1.00 80.81 214 GLY A C 1
ATOM 1803 O O . GLY A 1 214 ? 2.374 -15.599 7.946 1.00 80.81 214 GLY A O 1
ATOM 1804 N N . ARG A 1 215 ? 2.690 -13.380 7.813 1.00 78.38 215 ARG A N 1
ATOM 1805 C CA . ARG A 1 215 ? 3.996 -13.425 7.131 1.00 78.38 215 ARG A CA 1
ATOM 1806 C C . ARG A 1 215 ? 5.174 -13.618 8.075 1.00 78.38 215 ARG A C 1
ATOM 1808 O O . ARG A 1 215 ? 6.283 -13.886 7.615 1.00 78.38 215 ARG A O 1
ATOM 1815 N N . LEU A 1 216 ? 4.982 -13.426 9.378 1.00 84.56 216 LEU A N 1
ATOM 1816 C CA . LEU A 1 216 ? 6.047 -13.584 10.363 1.00 84.56 216 LEU A CA 1
ATOM 1817 C C . LEU A 1 216 ? 6.337 -15.074 10.590 1.00 84.56 216 LEU A C 1
ATOM 1819 O O . LEU A 1 216 ? 5.427 -15.861 10.850 1.00 84.56 216 LEU A O 1
ATOM 1823 N N . LYS A 1 217 ? 7.611 -15.471 10.525 1.00 84.38 217 LYS A N 1
ATOM 1824 C CA . LYS A 1 217 ? 8.036 -16.839 10.878 1.00 84.38 217 LYS A CA 1
ATOM 1825 C C . LYS A 1 217 ? 8.122 -17.046 12.393 1.00 84.38 217 LYS A C 1
ATOM 1827 O O . LYS A 1 217 ? 7.750 -18.099 12.898 1.00 84.38 217 LYS A O 1
ATOM 1832 N N . ASP A 1 218 ? 8.577 -16.032 13.123 1.00 88.56 218 ASP A N 1
ATOM 1833 C CA . ASP A 1 218 ? 8.829 -16.111 14.561 1.00 88.56 218 ASP A CA 1
ATOM 1834 C C . ASP A 1 218 ? 7.560 -15.831 15.384 1.00 88.56 218 ASP A C 1
ATOM 1836 O O . ASP A 1 218 ? 7.057 -14.706 15.435 1.00 88.56 218 ASP A O 1
ATOM 1840 N N . ASN A 1 219 ? 7.047 -16.853 16.073 1.00 90.06 219 ASN A N 1
ATOM 1841 C CA . ASN A 1 219 ? 5.868 -16.719 16.935 1.00 90.06 219 ASN A CA 1
ATOM 1842 C C . ASN A 1 219 ? 6.105 -15.796 18.143 1.00 90.06 219 ASN A C 1
ATOM 1844 O O . ASN A 1 219 ? 5.167 -15.140 18.598 1.00 90.06 219 ASN A O 1
ATOM 1848 N N . LYS A 1 220 ? 7.340 -15.689 18.653 1.00 90.62 220 LYS A N 1
ATOM 1849 C CA . LYS A 1 220 ? 7.666 -14.745 19.732 1.00 90.62 220 LYS A CA 1
ATOM 1850 C C . LYS A 1 220 ? 7.651 -13.309 19.208 1.00 90.62 220 LYS A C 1
ATOM 1852 O O . LYS A 1 220 ? 7.184 -12.422 19.921 1.00 90.62 220 LYS A O 1
ATOM 1857 N N . LEU A 1 221 ? 8.108 -13.093 17.970 1.00 91.25 221 LEU A N 1
ATOM 1858 C CA . LEU A 1 221 ? 8.019 -11.795 17.298 1.00 91.25 221 LEU A CA 1
ATOM 1859 C C . LEU A 1 221 ? 6.554 -11.393 17.065 1.00 91.25 221 LEU A C 1
ATOM 1861 O O . LEU A 1 221 ? 6.169 -10.271 17.383 1.00 91.25 221 LEU A O 1
ATOM 1865 N N . LYS A 1 222 ? 5.706 -12.319 16.591 1.00 91.38 222 LYS A N 1
ATOM 1866 C CA . LYS A 1 222 ? 4.252 -12.083 16.496 1.00 91.38 222 LYS A CA 1
ATOM 1867 C C . LYS A 1 222 ? 3.689 -11.635 17.838 1.00 91.38 222 LYS A C 1
ATOM 1869 O O . LYS A 1 222 ? 3.035 -10.604 17.938 1.00 91.38 222 LYS A O 1
ATOM 1874 N N . TYR A 1 223 ? 3.992 -12.384 18.890 1.00 89.50 223 TYR A N 1
ATOM 1875 C CA . TYR A 1 223 ? 3.473 -12.096 20.216 1.00 89.50 223 TYR A CA 1
ATOM 1876 C C . TYR A 1 223 ? 3.894 -10.712 20.736 1.00 89.50 223 TYR A C 1
ATOM 1878 O O . TYR A 1 223 ? 3.040 -9.956 21.194 1.00 89.50 223 TYR A O 1
ATOM 1886 N N . ILE A 1 224 ? 5.174 -10.331 20.615 1.00 91.44 224 ILE A N 1
ATOM 1887 C CA . ILE A 1 224 ? 5.637 -9.020 21.103 1.00 91.44 224 ILE A CA 1
ATOM 1888 C C . ILE A 1 224 ? 5.059 -7.852 20.290 1.00 91.44 224 ILE A C 1
ATOM 1890 O O . ILE A 1 224 ? 4.726 -6.822 20.866 1.00 91.44 224 ILE A O 1
ATOM 1894 N N . LEU A 1 225 ? 4.881 -8.003 18.974 1.00 92.94 225 LEU A N 1
ATOM 1895 C CA . LEU A 1 225 ? 4.266 -6.960 18.147 1.00 92.94 225 LEU A CA 1
ATOM 1896 C C . LEU A 1 225 ? 2.776 -6.798 18.463 1.00 92.94 225 LEU A C 1
ATOM 1898 O O . LEU A 1 225 ? 2.287 -5.671 18.530 1.00 92.94 225 LEU A O 1
ATOM 1902 N N . LYS A 1 226 ? 2.066 -7.908 18.718 1.00 91.44 226 LYS A N 1
ATOM 1903 C CA . LYS A 1 226 ? 0.672 -7.875 19.185 1.00 91.44 226 LYS A CA 1
ATOM 1904 C C . LYS A 1 226 ? 0.572 -7.164 20.533 1.00 91.44 226 LYS A C 1
ATOM 1906 O O . LYS A 1 226 ? -0.286 -6.301 20.683 1.00 91.44 226 LYS A O 1
ATOM 1911 N N . LYS A 1 227 ? 1.480 -7.470 21.466 1.00 90.50 227 LYS A N 1
ATOM 1912 C CA . LYS A 1 227 ? 1.591 -6.782 22.761 1.00 90.50 227 LYS A CA 1
ATOM 1913 C C . LYS A 1 227 ? 1.754 -5.283 22.610 1.00 90.50 227 LYS A C 1
ATOM 1915 O O . LYS A 1 227 ? 0.943 -4.542 23.145 1.00 90.50 227 LYS A O 1
ATOM 1920 N N . ILE A 1 228 ? 2.763 -4.852 21.851 1.00 92.00 228 ILE A N 1
ATOM 1921 C CA . ILE A 1 228 ? 3.031 -3.430 21.604 1.00 92.00 228 ILE A CA 1
ATOM 1922 C C . ILE A 1 228 ? 1.761 -2.744 21.098 1.00 92.00 228 ILE A C 1
ATOM 1924 O O . ILE A 1 228 ? 1.343 -1.747 21.674 1.00 92.00 228 ILE A O 1
ATOM 1928 N N . TYR A 1 229 ? 1.103 -3.317 20.089 1.00 93.12 229 TYR A N 1
ATOM 1929 C CA . TYR A 1 229 ? -0.115 -2.735 19.535 1.00 93.12 229 TYR A CA 1
ATOM 1930 C C . TYR A 1 229 ? -1.258 -2.641 20.550 1.00 93.12 229 TYR A C 1
ATOM 1932 O O . TYR A 1 229 ? -1.882 -1.593 20.689 1.00 93.12 229 TYR A O 1
ATOM 1940 N N . VAL A 1 230 ? -1.528 -3.720 21.283 1.00 90.44 230 VAL A N 1
ATOM 1941 C CA . VAL A 1 230 ? -2.594 -3.758 22.289 1.00 90.44 230 VAL A CA 1
ATOM 1942 C C . VAL A 1 230 ? -2.314 -2.775 23.427 1.00 90.44 230 VAL A C 1
ATOM 1944 O O . VAL A 1 230 ? -3.210 -2.045 23.839 1.00 90.44 230 VAL A O 1
ATOM 1947 N N . TYR A 1 231 ? -1.073 -2.693 23.901 1.00 88.75 231 TYR A N 1
ATOM 1948 C CA . TYR A 1 231 ? -0.683 -1.758 24.957 1.00 88.75 231 TYR A CA 1
ATOM 1949 C C . TYR A 1 231 ? -0.817 -0.306 24.502 1.00 88.75 231 TYR A C 1
ATOM 1951 O O . TYR A 1 231 ? -1.279 0.532 25.273 1.00 88.75 231 TYR A O 1
ATOM 1959 N N . THR A 1 232 ? -0.527 -0.025 23.230 1.00 89.50 232 THR A N 1
ATOM 1960 C CA . THR A 1 232 ? -0.839 1.261 22.602 1.00 89.50 232 THR A CA 1
ATOM 1961 C C . THR A 1 232 ? -2.337 1.556 22.617 1.00 89.50 232 THR A C 1
ATOM 1963 O O . THR A 1 232 ? -2.720 2.667 22.969 1.00 89.50 232 THR A O 1
ATOM 1966 N N . GLN A 1 233 ? -3.196 0.587 22.280 1.00 89.50 233 GLN A N 1
ATOM 1967 C CA . GLN A 1 233 ? -4.650 0.798 22.267 1.00 89.50 233 GLN A CA 1
ATOM 1968 C C . GLN A 1 233 ? -5.210 1.139 23.658 1.00 89.50 233 GLN A C 1
ATOM 1970 O O . GLN A 1 233 ? -6.138 1.932 23.763 1.00 89.50 233 GLN A O 1
ATOM 1975 N N . TYR A 1 234 ? -4.628 0.604 24.730 1.00 85.75 234 TYR A N 1
ATOM 1976 C CA . TYR A 1 234 ? -5.111 0.827 26.098 1.00 85.75 234 TYR A CA 1
ATOM 1977 C C . TYR A 1 234 ? -4.245 1.789 26.922 1.00 85.75 234 TYR A C 1
ATOM 1979 O O . TYR A 1 234 ? -4.379 1.819 28.139 1.00 85.75 234 TYR A O 1
ATOM 1987 N N . ASN A 1 235 ? -3.377 2.588 26.286 1.00 80.56 235 ASN A N 1
ATOM 1988 C CA . ASN A 1 235 ? -2.498 3.552 26.965 1.00 80.56 235 ASN A CA 1
ATOM 1989 C C . ASN A 1 235 ? -1.650 2.943 28.102 1.00 80.56 235 ASN A C 1
ATOM 1991 O O . ASN A 1 235 ? -1.372 3.613 29.093 1.00 80.56 235 ASN A O 1
ATOM 1995 N N . LEU A 1 236 ? -1.226 1.684 27.973 1.00 81.69 236 LEU A N 1
ATOM 1996 C CA . LEU A 1 236 ? -0.445 0.975 28.996 1.00 81.69 236 LEU A CA 1
ATOM 1997 C C . LEU A 1 236 ? 1.019 1.351 28.883 1.00 81.69 236 LEU A C 1
ATOM 1999 O O . LEU A 1 236 ? 1.832 0.653 28.275 1.00 81.69 236 LEU A O 1
ATOM 2003 N N . THR A 1 237 ? 1.325 2.542 29.377 1.00 80.44 237 THR A N 1
ATOM 2004 C CA . THR A 1 237 ? 2.556 3.240 29.024 1.00 80.44 237 THR A CA 1
ATOM 2005 C C . THR A 1 237 ? 3.785 2.515 29.568 1.00 80.44 237 THR A C 1
ATOM 2007 O O . THR A 1 237 ? 4.777 2.360 28.850 1.00 80.44 237 THR A O 1
ATOM 2010 N N . SER A 1 238 ? 3.715 2.019 30.805 1.00 80.12 238 SER A N 1
ATOM 2011 C CA . SER A 1 238 ? 4.813 1.283 31.443 1.00 80.12 238 SER A CA 1
ATOM 2012 C C . SER A 1 238 ? 5.134 -0.010 30.689 1.00 80.12 238 SER A C 1
ATOM 2014 O O . SER A 1 238 ? 6.283 -0.245 30.308 1.00 80.12 238 SER A O 1
ATOM 2016 N N . GLU A 1 239 ? 4.114 -0.807 30.385 1.00 85.44 239 GLU A N 1
ATOM 2017 C CA . GLU A 1 239 ? 4.217 -2.087 29.687 1.00 85.44 239 GLU A CA 1
ATOM 2018 C C . GLU A 1 239 ? 4.614 -1.909 28.222 1.00 85.44 239 GLU A C 1
ATOM 2020 O O . GLU A 1 239 ? 5.361 -2.726 27.672 1.00 85.44 239 GLU A O 1
ATOM 2025 N N . LEU A 1 240 ? 4.155 -0.832 27.579 1.00 87.50 240 LEU A N 1
ATOM 2026 C CA . LEU A 1 240 ? 4.578 -0.439 26.240 1.00 87.50 240 LEU A CA 1
ATOM 2027 C C . LEU A 1 240 ? 6.076 -0.118 26.226 1.00 87.50 240 LEU A C 1
ATOM 2029 O O . LEU A 1 240 ? 6.819 -0.694 25.429 1.00 87.50 240 LEU A O 1
ATOM 2033 N N . VAL A 1 241 ? 6.544 0.750 27.128 1.00 87.25 241 VAL A N 1
ATOM 2034 C CA . VAL A 1 241 ? 7.965 1.117 27.238 1.00 87.25 241 VAL A CA 1
ATOM 2035 C C . VAL A 1 241 ? 8.822 -0.108 27.540 1.00 87.25 241 VAL A C 1
ATOM 2037 O O . VAL A 1 241 ? 9.878 -0.291 26.926 1.00 87.25 241 VAL A O 1
ATOM 2040 N N . GLU A 1 242 ? 8.376 -0.972 28.449 1.00 87.62 242 GLU A N 1
ATOM 2041 C CA . GLU A 1 242 ? 9.065 -2.218 28.762 1.00 87.62 242 GLU A CA 1
ATOM 2042 C C . GLU A 1 242 ? 9.118 -3.153 27.547 1.00 87.62 242 GLU A C 1
ATOM 2044 O O . GLU A 1 242 ? 10.183 -3.666 27.208 1.00 87.62 242 GLU A O 1
ATOM 2049 N N . SER A 1 243 ? 8.011 -3.314 26.819 1.00 90.00 243 SER A N 1
ATOM 2050 C CA . SER A 1 243 ? 7.945 -4.150 25.614 1.00 90.00 243 SER A CA 1
ATOM 2051 C C . SER A 1 243 ? 8.877 -3.650 24.512 1.00 90.00 243 SER A C 1
ATOM 2053 O O . SER A 1 243 ? 9.573 -4.450 23.885 1.00 90.00 243 SER A O 1
ATOM 2055 N N . LEU A 1 244 ? 8.968 -2.332 24.314 1.00 90.88 244 LEU A N 1
ATOM 2056 C CA . LEU A 1 244 ? 9.894 -1.716 23.359 1.00 90.88 244 LEU A CA 1
ATOM 2057 C C . LEU A 1 244 ? 11.365 -1.885 23.783 1.00 90.88 244 LEU A C 1
ATOM 2059 O O . LEU A 1 244 ? 12.235 -2.077 22.930 1.00 90.88 244 LEU A O 1
ATOM 2063 N N . LYS A 1 245 ? 11.669 -1.854 25.090 1.00 87.75 245 LYS A N 1
ATOM 2064 C CA . LYS A 1 245 ? 13.012 -2.162 25.620 1.00 87.75 245 LYS A CA 1
ATOM 2065 C C . LYS A 1 245 ? 13.356 -3.645 25.441 1.00 87.75 245 LYS A C 1
ATOM 2067 O O . LYS A 1 245 ? 14.419 -3.961 24.908 1.00 87.75 245 LYS A O 1
ATOM 2072 N N . ASN A 1 246 ? 12.439 -4.537 25.810 1.00 86.56 246 ASN A N 1
ATOM 2073 C CA . ASN A 1 246 ? 12.577 -5.991 25.699 1.00 86.56 246 ASN A CA 1
ATOM 2074 C C . ASN A 1 246 ? 12.671 -6.467 24.246 1.00 86.56 246 ASN A C 1
ATOM 2076 O O . ASN A 1 246 ? 13.303 -7.486 23.971 1.00 86.56 246 ASN A O 1
ATOM 2080 N N . PHE A 1 247 ? 12.092 -5.727 23.298 1.00 90.12 247 PHE A N 1
ATOM 2081 C CA . PHE A 1 247 ? 12.278 -6.006 21.880 1.00 90.12 247 PHE A CA 1
ATOM 2082 C C . PHE A 1 247 ? 13.763 -5.994 21.493 1.00 90.12 247 PHE A C 1
ATOM 2084 O O . PHE A 1 247 ? 14.225 -6.864 20.762 1.00 90.12 247 PHE A O 1
ATOM 2091 N N . LYS A 1 248 ? 14.538 -5.037 22.011 1.00 75.94 248 LYS A N 1
ATOM 2092 C CA . LYS A 1 248 ? 15.948 -4.854 21.643 1.00 75.94 248 LYS A CA 1
ATOM 2093 C C . LYS A 1 248 ? 16.908 -5.868 22.241 1.00 75.94 248 LYS A C 1
ATOM 2095 O O . LYS A 1 248 ? 17.973 -6.085 21.672 1.00 75.94 248 LYS A O 1
ATOM 2100 N N . SER A 1 249 ? 16.574 -6.447 23.389 1.00 75.62 249 SER A N 1
ATOM 2101 C CA . S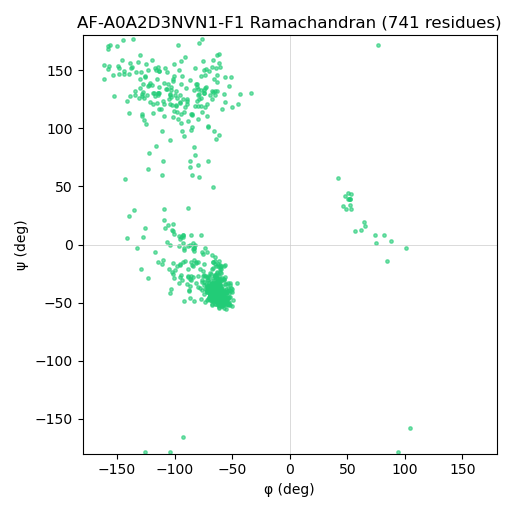ER A 1 249 ? 17.455 -7.401 24.069 1.00 75.62 249 SER A CA 1
ATOM 2102 C C . SER A 1 249 ? 17.470 -8.777 23.400 1.00 75.62 249 SER A C 1
ATOM 2104 O O . SER A 1 249 ? 18.278 -9.629 23.764 1.00 75.62 249 SER A O 1
ATOM 2106 N N . LYS A 1 250 ? 16.596 -9.008 22.413 1.00 82.12 250 LYS A N 1
ATOM 2107 C CA . LYS A 1 250 ? 16.434 -10.293 21.734 1.00 82.12 250 LYS A CA 1
ATOM 2108 C C . LYS A 1 250 ? 16.856 -10.221 20.274 1.00 82.12 250 LYS A C 1
ATOM 2110 O O . LYS A 1 250 ? 16.696 -9.209 19.598 1.00 82.12 250 LYS A O 1
ATOM 2115 N N . LYS A 1 251 ? 17.353 -11.352 19.777 1.00 86.50 251 LYS A N 1
ATOM 2116 C CA . LYS A 1 251 ? 17.571 -11.585 18.351 1.00 86.50 251 LYS A CA 1
ATOM 2117 C C . LYS A 1 251 ? 16.315 -12.229 17.770 1.00 86.50 251 LYS A C 1
ATOM 2119 O O . LYS A 1 251 ? 15.945 -13.323 18.190 1.00 86.50 251 LYS A O 1
ATOM 2124 N N . TRP A 1 252 ? 15.679 -11.551 16.823 1.00 89.75 252 TRP A N 1
ATOM 2125 C CA . TRP A 1 252 ? 14.458 -12.020 16.168 1.00 89.75 252 TRP A CA 1
ATOM 2126 C C . TRP A 1 252 ? 14.764 -12.726 14.852 1.00 89.75 252 TRP A C 1
ATOM 2128 O O . TRP A 1 252 ? 15.740 -12.392 14.171 1.00 89.75 252 TRP A O 1
ATOM 2138 N N . GLN A 1 253 ? 13.914 -13.681 14.478 1.00 87.69 253 GLN A N 1
ATOM 2139 C CA . GLN A 1 253 ? 13.933 -14.251 13.135 1.00 87.69 253 GLN A CA 1
ATOM 2140 C C . GLN A 1 253 ? 12.914 -13.530 12.252 1.00 87.69 253 GLN A C 1
ATOM 2142 O O . GLN A 1 253 ? 11.717 -13.507 12.539 1.00 87.69 253 GLN A O 1
ATOM 2147 N N . TYR A 1 254 ? 13.403 -12.961 11.155 1.00 85.38 254 TYR A N 1
ATOM 2148 C CA . TYR A 1 254 ? 12.580 -12.269 10.171 1.00 85.38 254 TYR A CA 1
ATOM 2149 C C . TYR A 1 254 ? 12.485 -13.087 8.890 1.00 85.38 254 TYR A C 1
ATOM 2151 O O . TYR A 1 254 ? 13.392 -13.845 8.546 1.00 85.38 254 TYR A O 1
ATOM 2159 N N . THR A 1 255 ? 11.384 -12.914 8.172 1.00 80.31 255 THR A N 1
ATOM 2160 C CA . THR A 1 255 ? 11.132 -13.592 6.902 1.00 80.31 255 THR A CA 1
ATOM 2161 C C . THR A 1 255 ? 12.022 -13.041 5.792 1.00 80.31 255 THR A C 1
ATOM 2163 O O . THR A 1 255 ? 12.553 -13.822 5.010 1.00 80.31 255 THR A O 1
ATOM 2166 N N . VAL A 1 256 ? 12.215 -11.719 5.755 1.00 79.19 256 VAL A N 1
ATOM 2167 C CA . VAL A 1 256 ? 13.013 -10.997 4.749 1.00 79.19 256 VAL A CA 1
ATOM 2168 C C . VAL A 1 256 ? 13.710 -9.780 5.372 1.00 79.19 256 VAL A C 1
ATOM 2170 O O . VAL A 1 256 ? 13.275 -9.262 6.401 1.00 79.19 256 VAL A O 1
ATOM 2173 N N . TYR A 1 257 ? 14.785 -9.283 4.755 1.00 80.25 257 TYR A N 1
ATOM 2174 C CA . TYR A 1 257 ? 15.545 -8.133 5.273 1.00 80.25 257 TYR A CA 1
ATOM 2175 C C . TYR A 1 257 ? 14.701 -6.855 5.399 1.00 80.25 257 TYR A C 1
ATOM 2177 O O . TYR A 1 257 ? 14.784 -6.143 6.399 1.00 80.25 257 TYR A O 1
ATOM 2185 N N . ILE A 1 258 ? 13.847 -6.576 4.413 1.00 77.31 258 ILE A N 1
ATOM 2186 C CA . ILE A 1 258 ? 12.946 -5.417 4.439 1.00 77.31 258 ILE A CA 1
ATOM 2187 C C . ILE A 1 258 ? 12.034 -5.422 5.669 1.00 77.31 258 ILE A C 1
ATOM 2189 O O . ILE A 1 258 ? 11.852 -4.387 6.310 1.00 77.31 258 ILE A O 1
ATOM 2193 N N . GLN A 1 259 ? 11.541 -6.599 6.059 1.00 81.38 259 GLN A N 1
ATOM 2194 C CA . GLN A 1 259 ? 10.741 -6.760 7.264 1.00 81.38 259 GLN A CA 1
ATOM 2195 C C . GLN A 1 259 ? 11.494 -6.335 8.502 1.00 81.38 259 GLN A C 1
ATOM 2197 O O . GLN A 1 259 ? 11.000 -5.533 9.296 1.00 81.38 259 GLN A O 1
ATOM 2202 N N . ARG A 1 260 ? 12.705 -6.870 8.636 1.00 85.69 260 ARG A N 1
ATOM 2203 C CA . ARG A 1 260 ? 13.601 -6.536 9.727 1.00 85.69 260 ARG A CA 1
ATOM 2204 C C . ARG A 1 260 ? 13.805 -5.030 9.811 1.00 85.69 260 ARG A C 1
ATOM 2206 O O . ARG A 1 260 ? 13.623 -4.460 10.880 1.00 85.69 260 ARG A O 1
ATOM 2213 N N . LYS A 1 261 ? 14.152 -4.384 8.694 1.00 83.56 261 LYS A N 1
ATOM 2214 C CA . LYS A 1 261 ? 14.414 -2.942 8.677 1.00 83.56 261 LYS A CA 1
ATOM 2215 C C . LYS A 1 261 ? 13.198 -2.129 9.089 1.00 83.56 261 LYS A C 1
ATOM 2217 O O . LYS A 1 261 ? 13.345 -1.263 9.941 1.00 83.56 261 LYS A O 1
ATOM 2222 N N . ILE A 1 262 ? 12.011 -2.432 8.567 1.00 81.81 262 ILE A N 1
ATOM 2223 C CA . ILE A 1 262 ? 10.797 -1.691 8.934 1.00 81.81 262 ILE A CA 1
ATOM 2224 C C . ILE A 1 262 ? 10.469 -1.843 10.415 1.00 81.81 262 ILE A C 1
ATOM 2226 O O . ILE A 1 262 ? 10.297 -0.837 11.104 1.00 81.81 262 ILE A O 1
ATOM 2230 N N . ILE A 1 263 ? 10.463 -3.072 10.928 1.00 88.06 263 ILE A N 1
ATOM 2231 C CA . ILE A 1 263 ? 10.129 -3.334 12.330 1.00 88.06 263 ILE A CA 1
ATOM 2232 C C . ILE A 1 263 ? 11.163 -2.705 13.272 1.00 88.06 263 ILE A C 1
ATOM 2234 O O . ILE A 1 263 ? 10.790 -1.963 14.179 1.00 88.06 263 ILE A O 1
ATOM 2238 N N . GLU A 1 264 ? 12.457 -2.955 13.053 1.00 88.81 264 GLU A N 1
ATOM 2239 C CA . GLU A 1 264 ? 13.523 -2.452 13.930 1.00 88.81 264 GLU A CA 1
ATOM 2240 C C . GLU A 1 264 ? 13.595 -0.921 13.922 1.00 88.81 264 GLU A C 1
ATOM 2242 O O . GLU A 1 264 ? 13.766 -0.309 14.978 1.00 88.81 264 GLU A O 1
ATOM 2247 N N . THR A 1 265 ? 13.434 -0.289 12.756 1.00 85.44 265 THR A N 1
ATOM 2248 C CA . THR A 1 265 ? 13.460 1.171 12.635 1.00 85.44 265 THR A CA 1
ATOM 2249 C C . THR A 1 265 ? 12.263 1.815 13.327 1.00 85.44 265 THR A C 1
ATOM 2251 O O . THR A 1 265 ? 12.465 2.753 14.099 1.00 85.44 265 THR A O 1
ATOM 2254 N N . LYS A 1 266 ? 11.041 1.314 13.108 1.00 87.50 266 LYS A N 1
ATOM 2255 C CA . LYS A 1 266 ? 9.828 1.878 13.722 1.00 87.50 266 LYS A CA 1
ATOM 2256 C C . LYS A 1 266 ? 9.807 1.686 15.234 1.00 87.50 266 LYS A C 1
ATOM 2258 O O . LYS A 1 266 ? 9.581 2.647 15.965 1.00 87.50 266 LYS A O 1
ATOM 2263 N N . ILE A 1 267 ? 10.175 0.501 15.721 1.00 90.69 267 ILE A N 1
ATOM 2264 C CA . ILE A 1 267 ? 10.316 0.261 17.164 1.00 90.69 267 ILE A CA 1
ATOM 2265 C C . ILE A 1 267 ? 11.372 1.183 17.771 1.00 90.69 267 ILE A C 1
ATOM 2267 O O . ILE A 1 267 ? 11.166 1.710 18.863 1.00 90.69 267 ILE A O 1
ATOM 2271 N N . GLU A 1 268 ? 12.483 1.433 17.074 1.00 87.75 268 GLU A N 1
ATOM 2272 C CA . GLU A 1 268 ? 13.488 2.366 17.571 1.00 87.75 268 GLU A CA 1
ATOM 2273 C C . GLU A 1 268 ? 13.000 3.815 17.612 1.00 87.75 268 GLU A C 1
ATOM 2275 O O . GLU A 1 268 ? 13.317 4.534 18.562 1.00 87.75 268 GLU A O 1
ATOM 2280 N N . GLN A 1 269 ? 12.242 4.249 16.606 1.00 86.19 269 GLN A N 1
ATOM 2281 C CA . GLN A 1 269 ? 11.623 5.575 16.580 1.00 86.19 269 GLN A CA 1
ATOM 2282 C C . GLN A 1 269 ? 10.657 5.744 17.756 1.00 86.19 269 GLN A C 1
ATOM 2284 O O . GLN A 1 269 ? 10.809 6.688 18.530 1.00 86.19 269 GLN A O 1
ATOM 2289 N N . TRP A 1 270 ? 9.739 4.796 17.951 1.00 89.19 270 TRP A N 1
ATOM 2290 C CA . TRP A 1 270 ? 8.771 4.817 19.051 1.00 89.19 270 TRP A CA 1
ATOM 2291 C C . TRP A 1 270 ? 9.444 4.758 20.419 1.00 89.19 270 TRP A C 1
ATOM 2293 O O . TRP A 1 270 ? 9.088 5.511 21.321 1.00 89.19 270 TRP A O 1
ATOM 2303 N N . ARG A 1 271 ? 10.482 3.927 20.564 1.00 88.00 271 ARG A N 1
ATOM 2304 C CA . ARG A 1 271 ? 11.275 3.857 21.793 1.00 88.00 271 ARG A CA 1
ATOM 2305 C C . ARG A 1 271 ? 11.952 5.187 22.099 1.00 88.00 271 ARG A C 1
ATOM 2307 O O . ARG A 1 271 ? 11.915 5.623 23.241 1.00 88.00 271 ARG A O 1
ATOM 2314 N N . LYS A 1 272 ? 12.583 5.824 21.105 1.00 85.88 272 LYS A N 1
ATOM 2315 C CA . LYS A 1 272 ? 13.220 7.138 21.284 1.00 85.88 272 LYS A CA 1
ATOM 2316 C C . LYS A 1 272 ? 12.198 8.197 21.672 1.00 85.88 272 LYS A C 1
ATOM 2318 O O . LYS A 1 272 ? 12.480 8.984 22.573 1.00 85.88 272 LYS A O 1
ATOM 2323 N N . LEU A 1 273 ? 11.034 8.188 21.024 1.00 85.25 273 LEU A N 1
ATOM 2324 C CA . LEU A 1 273 ? 9.943 9.101 21.332 1.00 85.25 273 LEU A CA 1
ATOM 2325 C C . LEU A 1 273 ? 9.534 8.961 22.801 1.00 85.25 273 LEU A C 1
ATOM 2327 O O . LEU A 1 273 ? 9.673 9.922 23.544 1.00 85.25 273 LEU A O 1
ATOM 2331 N N . LEU A 1 274 ? 9.219 7.739 23.239 1.00 82.94 274 LEU A N 1
ATOM 2332 C CA . LEU A 1 274 ? 8.802 7.408 24.609 1.00 82.94 274 LEU A CA 1
ATOM 2333 C C . LEU A 1 274 ? 9.933 7.423 25.662 1.00 82.94 274 LEU A C 1
ATOM 2335 O O . LEU A 1 274 ? 9.677 7.165 26.834 1.00 82.94 274 LEU A O 1
ATOM 2339 N N . SER A 1 275 ? 11.188 7.671 25.261 1.00 74.50 275 SER A N 1
ATOM 2340 C CA . SER A 1 275 ? 12.353 7.718 26.166 1.00 74.50 275 SER A CA 1
ATOM 2341 C C . SER A 1 275 ? 12.732 9.115 26.647 1.00 74.50 275 SER A C 1
ATOM 2343 O O . SER A 1 275 ? 13.470 9.233 27.627 1.00 74.50 275 SER A O 1
ATOM 2345 N N . LYS A 1 276 ? 12.237 10.169 25.980 1.00 69.81 276 LYS A N 1
ATOM 2346 C CA . LYS A 1 276 ? 12.173 11.501 26.598 1.00 69.81 276 LYS A CA 1
ATOM 2347 C C . LYS A 1 276 ? 11.363 11.326 27.881 1.00 69.81 276 LYS A C 1
ATOM 2349 O O . LYS A 1 276 ? 10.504 10.445 27.889 1.00 69.81 276 LYS A O 1
ATOM 2354 N N . THR A 1 277 ? 11.688 12.046 28.959 1.00 58.06 277 THR A N 1
ATOM 2355 C CA . THR A 1 277 ? 10.978 11.943 30.248 1.00 58.06 277 THR A CA 1
ATOM 2356 C C . THR A 1 277 ? 9.499 11.664 29.992 1.00 58.06 277 THR A C 1
ATOM 2358 O O . THR A 1 277 ? 8.917 12.290 29.102 1.00 58.06 277 THR A O 1
ATOM 2361 N N . LEU A 1 278 ? 8.938 10.653 30.674 1.00 54.72 278 LEU A N 1
ATOM 2362 C CA . LEU A 1 278 ? 7.533 10.210 30.581 1.00 54.72 278 LEU A CA 1
ATOM 2363 C C . LEU A 1 278 ? 6.588 11.299 31.126 1.00 54.72 278 LEU A C 1
ATOM 2365 O O . LEU A 1 278 ? 5.746 11.090 31.990 1.00 54.72 278 LEU A O 1
ATOM 2369 N N . GLU A 1 279 ? 6.805 12.510 30.648 1.00 57.09 279 GLU A N 1
ATOM 2370 C CA . GLU A 1 279 ? 5.952 13.654 30.715 1.00 57.09 279 GLU A CA 1
ATOM 2371 C C . GLU A 1 279 ? 4.805 13.419 29.747 1.00 57.09 279 GLU A C 1
ATOM 2373 O O . GLU A 1 279 ? 4.888 12.716 28.736 1.00 57.09 279 GLU A O 1
ATOM 2378 N N . LYS A 1 280 ? 3.695 14.023 30.118 1.00 59.78 280 LYS A N 1
ATOM 2379 C CA . LYS A 1 280 ? 2.398 13.873 29.490 1.00 59.78 280 LYS A CA 1
ATOM 2380 C C . LYS A 1 280 ? 2.386 14.187 27.984 1.00 59.78 280 LYS A C 1
ATOM 2382 O O . LYS A 1 280 ? 1.609 13.582 27.248 1.00 59.78 280 LYS A O 1
ATOM 2387 N N . ASP A 1 281 ? 3.284 15.057 27.528 1.00 66.25 281 ASP A N 1
ATOM 2388 C CA . ASP A 1 281 ? 3.428 15.434 26.117 1.00 66.25 281 ASP A CA 1
ATOM 2389 C C . ASP A 1 281 ? 3.993 14.289 25.256 1.00 66.25 281 ASP A C 1
ATOM 2391 O O . ASP A 1 281 ? 3.637 14.140 24.090 1.00 66.25 281 ASP A O 1
ATOM 2395 N N . THR A 1 282 ? 4.789 13.394 25.845 1.00 76.56 282 THR A N 1
ATOM 2396 C CA . THR A 1 282 ? 5.448 12.296 25.127 1.00 76.56 282 THR A CA 1
ATOM 2397 C C . THR A 1 282 ? 4.463 11.219 24.643 1.00 76.56 282 THR A C 1
ATOM 2399 O O . THR A 1 282 ? 4.624 10.672 23.549 1.00 76.56 282 THR A O 1
ATOM 2402 N N . LEU A 1 283 ? 3.425 10.904 25.431 1.00 80.94 283 LEU A N 1
ATOM 2403 C CA . LEU A 1 283 ? 2.389 9.938 25.033 1.00 80.94 283 LEU A CA 1
ATOM 2404 C C . LEU A 1 283 ? 1.443 10.529 23.980 1.00 80.94 283 LEU A C 1
ATOM 2406 O O . LEU A 1 283 ? 0.994 9.816 23.081 1.00 80.94 283 LEU A O 1
ATOM 2410 N N . LEU A 1 284 ? 1.168 11.832 24.069 1.00 84.44 284 LEU A N 1
ATOM 2411 C CA . LEU A 1 284 ? 0.425 12.548 23.041 1.00 84.44 284 LEU A CA 1
ATOM 2412 C C . LEU A 1 284 ? 1.170 12.493 21.700 1.00 84.44 284 LEU A C 1
ATOM 2414 O O . LEU A 1 284 ? 0.591 12.042 20.712 1.00 84.44 284 LEU A O 1
ATOM 2418 N N . ASP A 1 285 ? 2.451 12.870 21.679 1.00 84.00 285 ASP A N 1
ATOM 2419 C CA . ASP A 1 285 ? 3.285 12.817 20.473 1.00 84.00 285 ASP A CA 1
ATOM 2420 C C . ASP A 1 285 ? 3.311 11.408 19.862 1.00 84.00 285 ASP A C 1
ATOM 2422 O O . ASP A 1 285 ? 3.267 11.250 18.642 1.00 84.00 285 ASP A O 1
ATOM 2426 N N . TYR A 1 286 ? 3.340 10.370 20.705 1.00 88.44 286 TYR A N 1
ATOM 2427 C CA . TYR A 1 286 ? 3.277 8.980 20.259 1.00 88.44 286 TYR A CA 1
ATOM 2428 C C . TYR A 1 286 ? 1.958 8.638 19.560 1.00 88.44 286 TYR A C 1
ATOM 2430 O O . TYR A 1 286 ? 1.975 8.037 18.487 1.00 88.44 286 TYR A O 1
ATOM 2438 N N . HIS A 1 287 ? 0.812 9.046 20.107 1.00 89.44 287 HIS A N 1
ATOM 2439 C CA . HIS A 1 287 ? -0.477 8.816 19.446 1.00 89.44 287 HIS A CA 1
ATOM 2440 C C . HIS A 1 287 ? -0.641 9.623 18.165 1.00 89.44 287 HIS A C 1
ATOM 2442 O O . HIS A 1 287 ? -1.249 9.123 17.220 1.00 89.44 287 HIS A O 1
ATOM 2448 N N . LEU A 1 288 ? -0.081 10.831 18.097 1.00 86.88 288 LEU A N 1
ATOM 2449 C CA . LEU A 1 288 ? -0.080 11.632 16.873 1.00 86.88 288 LEU A CA 1
ATOM 2450 C C . LEU A 1 288 ? 0.785 10.993 15.778 1.00 86.88 288 LEU A C 1
ATOM 2452 O O . LEU A 1 288 ? 0.321 10.886 14.644 1.00 86.88 288 LEU A O 1
ATOM 2456 N N . GLU A 1 289 ? 1.974 10.473 16.115 1.00 86.19 289 GLU A N 1
ATOM 2457 C CA . GLU A 1 289 ? 2.807 9.674 15.192 1.00 86.19 289 GLU A CA 1
ATOM 2458 C C . GLU A 1 289 ? 2.031 8.473 14.627 1.00 86.19 289 GLU A C 1
ATOM 2460 O O . GLU A 1 289 ? 2.214 8.106 13.469 1.00 86.19 289 GLU A O 1
ATOM 2465 N N . LEU A 1 290 ? 1.132 7.882 15.419 1.00 89.25 290 LEU A N 1
ATOM 2466 C CA . LEU A 1 290 ? 0.307 6.739 15.021 1.00 89.25 290 LEU A CA 1
ATOM 2467 C C . LEU A 1 290 ? -1.069 7.110 14.450 1.00 89.25 290 LEU A C 1
ATOM 2469 O O . LEU A 1 290 ? -1.909 6.228 14.254 1.00 89.25 290 LEU A O 1
ATOM 2473 N N . SER A 1 291 ? -1.337 8.397 14.202 1.00 87.19 291 SER A N 1
ATOM 2474 C CA . SER A 1 291 ? -2.643 8.890 13.734 1.00 87.19 291 SER A CA 1
ATOM 2475 C C . SER A 1 291 ? -3.822 8.411 14.605 1.00 87.19 291 SER A C 1
ATOM 2477 O O . SER A 1 291 ? -4.891 8.036 14.107 1.00 87.19 291 SER A O 1
ATOM 2479 N N . ASN A 1 292 ? -3.627 8.369 15.925 1.00 89.62 292 ASN A N 1
ATOM 2480 C CA . ASN A 1 292 ? -4.604 7.920 16.916 1.00 89.62 292 ASN A CA 1
ATOM 2481 C C . ASN A 1 292 ? -5.120 9.080 17.782 1.00 89.62 292 ASN A C 1
ATOM 2483 O O . ASN A 1 292 ? -5.000 9.087 19.007 1.00 89.62 292 ASN A O 1
ATOM 2487 N N . GLU A 1 293 ? -5.722 10.069 17.122 1.00 89.88 293 GLU A N 1
ATOM 2488 C CA . GLU A 1 293 ? -6.256 11.286 17.749 1.00 89.88 293 GLU A CA 1
ATOM 2489 C C . GLU A 1 293 ? -7.186 11.031 18.957 1.00 89.88 293 GLU A C 1
ATOM 2491 O O . GLU A 1 293 ? -7.050 11.756 19.946 1.00 89.88 293 GLU A O 1
ATOM 2496 N N . PRO A 1 294 ? -8.091 10.022 18.964 1.00 90.88 294 PRO A N 1
ATOM 2497 C CA . PRO A 1 294 ? -8.959 9.783 20.118 1.00 90.88 294 PRO A CA 1
ATOM 2498 C C . PRO A 1 294 ? -8.174 9.437 21.388 1.00 90.88 294 PRO A C 1
ATOM 2500 O O . PRO A 1 294 ? -8.456 9.983 22.456 1.00 90.88 294 PRO A O 1
ATOM 2503 N N . LEU A 1 295 ? -7.162 8.567 21.279 1.00 89.94 295 LEU A N 1
ATOM 2504 C CA . LEU A 1 295 ? -6.299 8.243 22.416 1.00 89.94 295 LEU A CA 1
ATOM 2505 C C . LEU A 1 295 ? -5.369 9.408 22.762 1.00 89.94 295 LEU A C 1
ATOM 2507 O O . LEU A 1 295 ? -5.105 9.623 23.941 1.00 89.94 295 LEU A O 1
ATOM 2511 N N . GLY A 1 296 ? -4.963 10.214 21.777 1.00 89.06 296 GLY A N 1
ATOM 2512 C CA . GLY A 1 296 ? -4.271 11.485 22.004 1.00 89.06 296 GLY A CA 1
ATOM 2513 C C . GLY A 1 296 ? -5.090 12.479 22.842 1.00 89.06 296 GLY A C 1
ATOM 2514 O O . GLY A 1 296 ? -4.545 13.117 23.741 1.00 89.06 296 GLY A O 1
ATOM 2515 N N . ILE A 1 297 ? -6.409 12.585 22.625 1.00 89.25 297 ILE A N 1
ATOM 2516 C CA . ILE A 1 297 ? -7.292 13.442 23.442 1.00 89.25 297 ILE A CA 1
ATOM 2517 C C . ILE A 1 297 ? -7.401 12.915 24.871 1.00 89.25 297 ILE A C 1
ATOM 2519 O O . ILE A 1 297 ? -7.322 13.710 25.807 1.00 89.25 297 ILE A O 1
ATOM 2523 N N . ILE A 1 298 ? -7.546 11.598 25.054 1.00 88.12 298 ILE A N 1
ATOM 2524 C CA . ILE A 1 298 ? -7.518 10.982 26.390 1.00 88.12 298 ILE A CA 1
ATOM 2525 C C . ILE A 1 298 ? -6.175 11.294 27.063 1.00 88.12 298 ILE A C 1
ATOM 2527 O O . ILE A 1 298 ? -6.165 11.806 28.181 1.00 88.12 298 ILE A O 1
ATOM 2531 N N . ALA A 1 299 ? -5.066 11.088 26.343 1.00 85.12 299 ALA A N 1
ATOM 2532 C CA . ALA A 1 299 ? -3.714 11.366 26.813 1.00 85.12 299 ALA A CA 1
ATOM 2533 C C . ALA A 1 299 ? -3.567 12.809 27.322 1.00 85.12 299 ALA A C 1
ATOM 2535 O O . ALA A 1 299 ? -3.157 13.053 28.458 1.00 85.12 299 ALA A O 1
ATOM 2536 N N . LYS A 1 300 ? -3.983 13.774 26.496 1.00 85.12 300 LYS A N 1
ATOM 2537 C CA . LYS A 1 300 ? -3.907 15.204 26.803 1.00 85.12 300 LYS A CA 1
ATOM 2538 C C . LYS A 1 300 ? -4.878 15.639 27.902 1.00 85.12 300 LYS A C 1
ATOM 2540 O O . LYS A 1 300 ? -4.566 16.549 28.674 1.00 85.12 300 LYS A O 1
ATOM 2545 N N . TYR A 1 301 ? -6.055 15.025 27.997 1.00 86.31 301 TYR A N 1
ATOM 2546 C CA . TYR A 1 301 ? -7.013 15.355 29.047 1.00 86.31 301 TYR A CA 1
ATOM 2547 C C . TYR A 1 301 ? -6.498 14.940 30.424 1.00 86.31 301 TYR A C 1
ATOM 2549 O O . TYR A 1 301 ? -6.417 15.788 31.305 1.00 86.31 301 TYR A O 1
ATOM 2557 N N . GLU A 1 302 ? -6.075 13.691 30.612 1.00 80.62 302 GLU A N 1
ATOM 2558 C CA . GLU A 1 302 ? -5.515 13.240 31.900 1.00 80.62 302 GLU A CA 1
ATOM 2559 C C . GLU A 1 302 ? -4.240 14.020 32.264 1.00 80.62 302 GLU A C 1
ATOM 2561 O O . GLU A 1 302 ? -3.901 14.227 33.432 1.00 80.62 302 GLU A O 1
ATOM 2566 N N . ALA A 1 303 ? -3.532 14.508 31.246 1.00 77.50 303 ALA A N 1
ATOM 2567 C CA . ALA A 1 303 ? -2.371 15.344 31.429 1.00 77.50 303 ALA A CA 1
ATOM 2568 C C . ALA A 1 303 ? -2.679 16.711 32.044 1.00 77.50 303 ALA A C 1
ATOM 2570 O O . ALA A 1 303 ? -2.004 17.154 32.975 1.00 77.50 303 ALA A O 1
ATOM 2571 N N . THR A 1 304 ? -3.671 17.394 31.496 1.00 79.12 304 THR A N 1
ATOM 2572 C CA . THR A 1 304 ? -3.881 18.828 31.724 1.00 79.12 304 THR A CA 1
ATOM 2573 C C . THR A 1 304 ? -5.134 19.122 32.543 1.00 79.12 304 THR A C 1
ATOM 2575 O O . THR A 1 304 ? -5.287 20.221 33.065 1.00 79.12 304 THR A O 1
ATOM 2578 N N . ASN A 1 305 ? -6.037 18.144 32.645 1.00 79.00 305 ASN A N 1
ATOM 2579 C CA . ASN A 1 305 ? -7.393 18.259 33.171 1.00 79.00 305 ASN A CA 1
ATOM 2580 C C . ASN A 1 305 ? -8.181 19.441 32.568 1.00 79.00 305 ASN A C 1
ATOM 2582 O O . ASN A 1 305 ? -9.033 20.042 33.225 1.00 79.00 305 ASN A O 1
ATOM 2586 N N . LEU A 1 306 ? -7.888 19.800 31.312 1.00 79.19 306 LEU A N 1
ATOM 2587 C CA . LEU A 1 306 ? -8.538 20.918 30.635 1.00 79.19 306 LEU A CA 1
ATOM 2588 C C . LEU A 1 306 ? -10.033 20.646 30.427 1.00 79.19 306 LEU A C 1
ATOM 2590 O O . LEU A 1 306 ? -10.444 19.626 29.866 1.00 79.19 306 LEU A O 1
ATOM 2594 N N . SER A 1 307 ? -10.860 21.601 30.846 1.00 74.94 307 SER A N 1
ATOM 2595 C CA . SER A 1 307 ? -12.322 21.486 30.821 1.00 74.94 307 SER A CA 1
ATOM 2596 C C . SER A 1 307 ? -12.899 21.340 29.409 1.00 74.94 307 SER A C 1
ATOM 2598 O O . SER A 1 307 ? -13.887 20.628 29.231 1.00 74.94 307 SER A O 1
ATOM 2600 N N . ASN A 1 308 ? -12.268 21.947 28.398 1.00 76.69 308 ASN A N 1
ATOM 2601 C CA . ASN A 1 308 ? -12.682 21.835 26.995 1.00 76.69 308 ASN A CA 1
ATOM 2602 C C . ASN A 1 308 ? -12.473 20.419 26.416 1.00 76.69 308 ASN A C 1
ATOM 2604 O O . ASN A 1 308 ? -13.217 20.022 25.522 1.00 76.69 308 ASN A O 1
ATOM 2608 N N . LEU A 1 309 ? -11.534 19.631 26.955 1.00 85.00 309 LEU A N 1
ATOM 2609 C CA . LEU A 1 309 ? -11.285 18.247 26.534 1.00 85.00 309 LEU A CA 1
ATOM 2610 C C . LEU A 1 309 ? -12.183 17.232 27.252 1.00 85.00 309 LEU A C 1
ATOM 2612 O O . LEU A 1 309 ? -12.499 16.187 26.681 1.00 85.00 309 LEU A O 1
ATOM 2616 N N . ARG A 1 310 ? -12.647 17.543 28.473 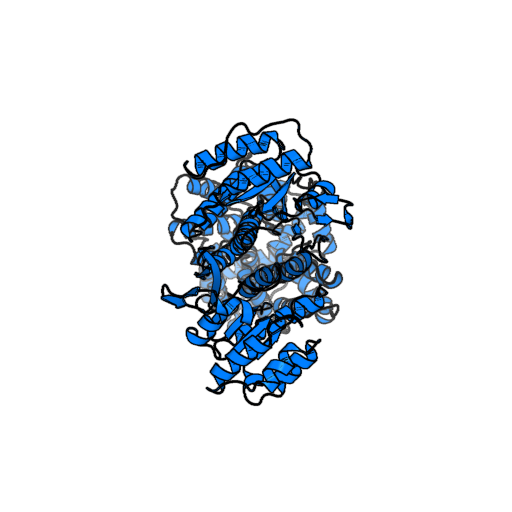1.00 85.56 310 ARG A N 1
ATOM 2617 C CA . ARG A 1 310 ? -13.453 16.635 29.312 1.00 85.56 310 ARG A CA 1
ATOM 2618 C C . ARG A 1 310 ? -14.679 16.085 28.583 1.00 85.56 310 ARG A C 1
ATOM 2620 O O . ARG A 1 310 ? -14.952 14.889 28.644 1.00 85.56 310 ARG A O 1
ATOM 2627 N N . ASN A 1 311 ? -15.410 16.949 27.879 1.00 82.31 311 ASN A N 1
ATOM 2628 C CA . ASN A 1 311 ? -16.632 16.552 27.178 1.00 82.31 311 ASN A CA 1
ATOM 2629 C C . ASN A 1 311 ? -16.347 15.599 26.010 1.00 82.31 311 ASN A C 1
ATOM 2631 O O . ASN A 1 311 ? -17.081 14.629 25.837 1.00 82.31 311 ASN A O 1
ATOM 2635 N N . ILE A 1 312 ? -15.271 15.842 25.253 1.00 87.19 312 ILE A N 1
ATOM 2636 C CA . ILE A 1 312 ? -14.848 14.979 24.140 1.00 87.19 312 ILE A CA 1
ATOM 2637 C C . ILE A 1 312 ? -14.345 13.638 24.682 1.00 87.19 312 ILE A C 1
ATOM 2639 O O . ILE A 1 312 ? -14.759 12.584 24.213 1.00 87.19 312 ILE A O 1
ATOM 2643 N N . ARG A 1 313 ? -13.509 13.654 25.725 1.00 88.19 313 ARG A N 1
ATOM 2644 C CA . ARG A 1 313 ? -13.039 12.433 26.391 1.00 88.19 313 ARG A CA 1
ATOM 2645 C C . ARG A 1 313 ? -14.209 11.581 26.878 1.00 88.19 313 ARG A C 1
ATOM 2647 O O . ARG A 1 313 ? -14.255 10.381 26.622 1.00 88.19 313 ARG A O 1
ATOM 2654 N N . ASN A 1 314 ? -15.184 12.194 27.543 1.00 84.56 314 ASN A N 1
ATOM 2655 C CA . ASN A 1 314 ? -16.338 11.470 28.065 1.00 84.56 314 ASN A CA 1
ATOM 2656 C C . ASN A 1 314 ? -17.235 10.898 26.961 1.00 84.56 314 ASN A C 1
ATOM 2658 O O . ASN A 1 314 ? -17.789 9.818 27.154 1.00 84.56 314 ASN A O 1
ATOM 2662 N N . SER A 1 315 ? -17.363 11.565 25.811 1.00 83.56 315 SER A N 1
ATOM 2663 C CA . SER A 1 315 ? -18.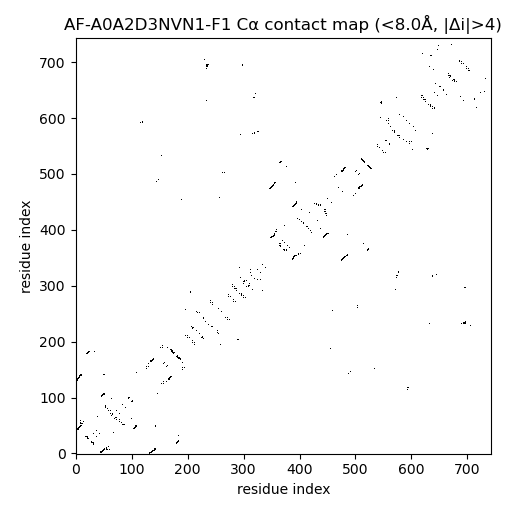111 11.019 24.674 1.00 83.56 315 SER A CA 1
ATOM 2664 C C . SER A 1 315 ? -17.366 9.904 23.933 1.00 83.56 315 SER A C 1
ATOM 2666 O O . SER A 1 315 ? -18.026 9.020 23.400 1.00 83.56 315 SER A O 1
ATOM 2668 N N . ILE A 1 316 ? -16.027 9.867 23.968 1.00 88.75 316 ILE A N 1
ATOM 2669 C CA . ILE A 1 316 ? -15.246 8.709 23.488 1.00 88.75 316 ILE A CA 1
ATOM 2670 C C . ILE A 1 316 ? -15.492 7.481 24.378 1.00 88.75 316 ILE A C 1
ATOM 2672 O O . ILE A 1 316 ? -15.730 6.381 23.874 1.00 88.75 316 ILE A O 1
ATOM 2676 N N . VAL A 1 317 ? -15.410 7.670 25.701 1.00 86.44 317 VAL A N 1
ATOM 2677 C CA . VAL A 1 317 ? -15.434 6.575 26.686 1.00 86.44 317 VAL A CA 1
ATOM 2678 C C . VAL A 1 317 ? -16.856 6.078 26.953 1.00 86.44 317 VAL A C 1
ATOM 2680 O O . VAL A 1 317 ? -17.038 4.875 27.125 1.00 86.44 317 VAL A O 1
ATOM 2683 N N . HIS A 1 318 ? -17.867 6.957 26.965 1.00 84.38 318 HIS A N 1
ATOM 2684 C CA . HIS A 1 318 ? -19.280 6.635 27.239 1.00 84.38 318 HIS A CA 1
ATOM 2685 C C . HIS A 1 318 ? -20.210 7.067 26.075 1.00 84.38 318 HIS A C 1
ATOM 2687 O O . HIS A 1 318 ? -21.047 7.965 26.242 1.00 84.38 318 HIS A O 1
ATOM 2693 N N . PRO A 1 319 ? -20.065 6.461 24.885 1.00 83.75 319 PRO A N 1
ATOM 2694 C CA . PRO A 1 319 ? -20.641 6.959 23.629 1.00 83.75 319 PRO A CA 1
ATOM 2695 C C . PRO A 1 319 ? -22.172 6.881 23.490 1.00 83.75 319 PRO A C 1
ATOM 2697 O O . PRO A 1 319 ? -22.760 7.660 22.739 1.00 83.75 319 PRO A O 1
ATOM 2700 N N . TYR A 1 320 ? -22.841 5.976 24.204 1.00 80.69 320 TYR A N 1
ATOM 2701 C CA . TYR A 1 320 ? -24.305 5.867 24.280 1.00 80.69 320 TYR A CA 1
ATOM 2702 C C . TYR A 1 320 ? -24.898 6.645 25.460 1.00 80.69 320 TYR A C 1
ATOM 2704 O O . TYR A 1 320 ? -26.106 6.891 25.510 1.00 80.69 320 TYR A O 1
ATOM 2712 N N . SER A 1 321 ? -24.064 7.040 26.419 1.00 75.31 321 SER A N 1
ATOM 2713 C CA . SER A 1 321 ? -24.489 7.782 27.605 1.00 75.31 321 SER A CA 1
ATOM 2714 C C . SER A 1 321 ? -24.323 9.292 27.475 1.00 75.31 321 SER A C 1
ATOM 2716 O O . SER A 1 321 ? -25.144 10.036 28.013 1.00 75.31 321 SER A O 1
ATOM 2718 N N . MET A 1 322 ? -23.301 9.752 26.756 1.00 76.94 322 MET A N 1
ATOM 2719 C CA . MET A 1 322 ? -23.001 11.170 26.573 1.00 76.94 322 MET A CA 1
ATOM 2720 C C . MET A 1 322 ? -23.471 11.658 25.204 1.00 76.94 322 MET A C 1
ATOM 2722 O O . MET A 1 322 ? -23.364 10.956 24.200 1.00 76.94 322 MET A O 1
ATOM 2726 N N . LYS A 1 323 ? -23.983 12.893 25.144 1.00 79.00 323 LYS A N 1
ATOM 2727 C CA . LYS A 1 323 ? -24.244 13.538 23.851 1.00 79.00 323 LYS A CA 1
ATOM 2728 C C . LYS A 1 323 ? -22.910 13.794 23.161 1.00 79.00 323 LYS A C 1
ATOM 2730 O O . LYS A 1 323 ? -21.999 14.353 23.771 1.00 79.00 323 LYS A O 1
ATOM 2735 N N . GLY A 1 324 ? -22.824 13.402 21.894 1.00 80.81 324 GLY A N 1
ATOM 2736 C CA . GLY A 1 324 ? -21.657 13.702 21.084 1.00 80.81 324 GLY A CA 1
ATOM 2737 C C . GLY A 1 324 ? -21.521 15.200 20.820 1.00 80.81 324 GLY A C 1
ATOM 2738 O O . GLY A 1 324 ? -22.495 15.957 20.905 1.00 80.81 324 GLY A O 1
ATOM 2739 N N . VAL A 1 325 ? -20.305 15.619 20.494 1.00 86.81 325 VAL A N 1
ATOM 2740 C CA . VAL A 1 325 ? -19.979 17.002 20.130 1.00 86.81 325 VAL A CA 1
ATOM 2741 C C . VAL A 1 325 ? -20.058 17.145 18.612 1.00 86.81 325 VAL A C 1
ATOM 2743 O O . VAL A 1 325 ? -19.760 16.192 17.895 1.00 86.81 325 VAL A O 1
ATOM 2746 N N . SER A 1 326 ? -20.491 18.303 18.102 1.00 87.56 326 SER A N 1
ATOM 2747 C CA . SER A 1 326 ? -20.567 18.498 16.649 1.00 87.56 326 SER A CA 1
ATOM 2748 C C . SER A 1 326 ? -19.185 18.370 16.004 1.00 87.56 326 SER A C 1
ATOM 2750 O O . SER A 1 326 ? -18.158 18.580 16.658 1.00 87.56 326 SER A O 1
ATOM 2752 N N . TYR A 1 327 ? -19.166 18.036 14.713 1.00 89.75 327 TYR A N 1
ATOM 2753 C CA . TYR A 1 327 ? -17.924 17.895 13.961 1.00 89.75 327 TYR A CA 1
ATOM 2754 C C . TYR A 1 327 ? -17.069 19.166 14.020 1.00 89.75 327 TYR A C 1
ATOM 2756 O O . TYR A 1 327 ? -15.866 19.081 14.219 1.00 89.75 327 TYR A O 1
ATOM 2764 N N . GLU A 1 328 ? -17.685 20.341 13.922 1.00 90.69 328 GLU A N 1
ATOM 2765 C CA . GLU A 1 328 ? -16.995 21.632 13.897 1.00 90.69 328 GLU A CA 1
ATOM 2766 C C . GLU A 1 328 ? -16.263 21.895 15.219 1.00 90.69 328 GLU A C 1
ATOM 2768 O O . GLU A 1 328 ? -15.115 22.339 15.223 1.00 90.69 328 GLU A O 1
ATOM 2773 N N . ILE A 1 329 ? -16.903 21.572 16.349 1.00 88.69 329 ILE A N 1
ATOM 2774 C CA . ILE A 1 329 ? -16.297 21.712 17.678 1.00 88.69 329 ILE A CA 1
ATOM 2775 C C . ILE A 1 329 ? -15.179 20.683 17.859 1.00 88.69 329 ILE A C 1
ATOM 2777 O O . ILE A 1 329 ? -14.108 21.033 18.358 1.00 88.69 329 ILE A O 1
ATOM 2781 N N . LEU A 1 330 ? -15.409 19.433 17.443 1.00 89.25 330 LEU A N 1
ATOM 2782 C CA . LEU A 1 330 ? -14.403 18.373 17.502 1.00 89.25 330 LEU A CA 1
ATOM 2783 C C . LEU A 1 330 ? -13.164 18.761 16.687 1.00 89.25 330 LEU A C 1
ATOM 2785 O O . LEU A 1 330 ? -12.063 18.790 17.227 1.00 89.25 330 LEU A O 1
ATOM 2789 N N . HIS A 1 331 ? -13.359 19.128 15.421 1.00 89.38 331 HIS A N 1
ATOM 2790 C CA . HIS A 1 331 ? -12.303 19.532 14.501 1.00 89.38 331 HIS A CA 1
ATOM 2791 C C . HIS A 1 331 ? -11.508 20.715 15.046 1.00 89.38 331 HIS A C 1
ATOM 2793 O O . HIS A 1 331 ? -10.285 20.657 15.113 1.00 89.38 331 HIS A O 1
ATOM 2799 N N . LYS A 1 332 ? -12.192 21.781 15.480 1.00 89.19 332 LYS A N 1
ATOM 2800 C CA . LYS A 1 332 ? -11.531 22.953 16.060 1.00 89.19 332 LYS A CA 1
ATOM 2801 C C . LYS A 1 332 ? -10.703 22.572 17.285 1.00 89.19 332 LYS A C 1
ATOM 2803 O O . LYS A 1 332 ? -9.569 23.014 17.410 1.00 89.19 332 LYS A O 1
ATOM 2808 N N . THR A 1 333 ? -11.240 21.721 18.157 1.00 86.44 333 THR A N 1
ATOM 2809 C CA . THR A 1 333 ? -10.522 21.297 19.362 1.00 86.44 333 THR A CA 1
ATOM 2810 C C . THR A 1 333 ? -9.285 20.470 19.014 1.00 86.44 333 THR A C 1
ATOM 2812 O O . THR A 1 333 ? -8.239 20.686 19.617 1.00 86.44 333 THR A O 1
ATOM 2815 N N . ILE A 1 334 ? -9.371 19.559 18.041 1.00 85.56 334 ILE A N 1
ATOM 2816 C CA . ILE A 1 334 ? -8.232 18.768 17.545 1.00 85.56 334 ILE A CA 1
ATOM 2817 C C . ILE A 1 334 ? -7.149 19.697 16.980 1.00 85.56 334 ILE A C 1
ATOM 2819 O O . ILE A 1 334 ? -6.008 19.639 17.434 1.00 85.56 334 ILE A O 1
ATOM 2823 N N . GLU A 1 335 ? -7.513 20.604 16.071 1.00 85.50 335 GLU A N 1
ATOM 2824 C CA . GLU A 1 335 ? -6.592 21.588 15.487 1.00 85.50 335 GLU A CA 1
ATOM 2825 C C . GLU A 1 335 ? -5.882 22.413 16.560 1.00 85.50 335 GLU A C 1
ATOM 2827 O O . GLU A 1 335 ? -4.651 22.479 16.594 1.00 85.50 335 GLU A O 1
ATOM 2832 N N . GLU A 1 336 ? -6.657 22.982 17.490 1.00 83.69 336 GLU A N 1
ATOM 2833 C CA . GLU A 1 336 ? -6.137 23.815 18.570 1.00 83.69 336 GLU A CA 1
ATOM 2834 C C . GLU A 1 336 ? -5.185 23.057 19.496 1.00 83.69 336 GLU A C 1
ATOM 2836 O O . GLU A 1 336 ? -4.242 23.630 20.037 1.00 83.69 336 GLU A O 1
ATOM 2841 N N . ASN A 1 337 ? -5.422 21.760 19.688 1.00 77.56 337 ASN A N 1
ATOM 2842 C CA . ASN A 1 337 ? -4.668 20.974 20.647 1.00 77.56 337 ASN A CA 1
ATOM 2843 C C . ASN A 1 337 ? -3.477 20.227 20.051 1.00 77.56 337 ASN A C 1
ATOM 2845 O O . ASN A 1 337 ? -2.551 19.952 20.818 1.00 77.56 337 ASN A O 1
ATOM 2849 N N . PHE A 1 338 ? -3.498 19.888 18.761 1.00 78.56 338 PHE A N 1
ATOM 2850 C CA . PHE A 1 338 ? -2.517 18.992 18.141 1.00 78.56 338 PHE A CA 1
ATOM 2851 C C . PHE A 1 338 ? -1.774 19.604 16.953 1.00 78.56 338 PHE A C 1
ATOM 2853 O O . PHE A 1 338 ? -0.624 19.237 16.720 1.00 78.56 338 PHE A O 1
ATOM 2860 N N . TYR A 1 339 ? -2.381 20.542 16.219 1.00 75.25 339 TYR A N 1
ATOM 2861 C CA . TYR A 1 339 ? -1.862 20.959 14.910 1.00 75.25 339 TYR A CA 1
ATOM 2862 C C . TYR A 1 339 ? -1.429 22.433 14.816 1.00 75.25 339 TYR A C 1
ATOM 2864 O O . TYR A 1 339 ? -0.755 22.793 13.849 1.00 75.25 339 TYR A O 1
ATOM 2872 N N . GLN A 1 340 ? -1.661 23.254 15.855 1.00 60.47 340 GLN A N 1
ATOM 2873 C CA . GLN A 1 340 ? -1.267 24.681 15.921 1.00 60.47 340 GLN A CA 1
ATOM 2874 C C . GLN A 1 340 ? 0.233 24.976 15.709 1.00 60.47 340 GLN A C 1
ATOM 2876 O O . GLN A 1 340 ? 0.600 26.118 15.432 1.00 60.47 340 GLN A O 1
ATOM 2881 N N . SER A 1 341 ? 1.115 23.981 15.832 1.00 52.84 341 SER A N 1
ATOM 2882 C CA . SER A 1 341 ? 2.574 24.149 15.751 1.00 52.84 341 SER A CA 1
ATOM 2883 C C . SER A 1 341 ? 3.265 23.086 14.888 1.00 52.84 341 SER A C 1
ATOM 2885 O O . SER A 1 341 ? 4.437 22.763 15.105 1.00 52.84 341 SER A O 1
ATOM 2887 N N . THR A 1 342 ? 2.580 22.547 13.874 1.00 54.00 342 THR A N 1
ATOM 2888 C CA . THR A 1 342 ? 3.199 21.592 12.943 1.00 54.00 342 THR A CA 1
ATOM 2889 C C . THR A 1 342 ? 4.299 22.272 12.121 1.00 54.00 342 THR A C 1
ATOM 2891 O O . THR A 1 342 ? 4.075 22.926 11.101 1.00 54.00 342 THR A O 1
ATOM 2894 N N . LYS A 1 343 ? 5.555 22.114 12.556 1.00 54.81 343 LYS A N 1
ATOM 2895 C CA . LYS A 1 343 ? 6.712 22.418 11.709 1.00 54.81 343 LYS A CA 1
ATOM 2896 C C . LYS A 1 343 ? 6.599 21.544 10.464 1.00 54.81 343 LYS A C 1
ATOM 2898 O O . LYS A 1 343 ? 6.673 20.324 10.574 1.00 54.81 343 LYS A O 1
ATOM 2903 N N . LYS A 1 344 ? 6.449 22.160 9.284 1.00 59.03 344 LYS A N 1
ATOM 2904 C CA . LYS A 1 344 ? 6.544 21.437 8.008 1.00 59.03 344 LYS A CA 1
ATOM 2905 C C . LYS A 1 344 ? 7.825 20.608 8.024 1.00 59.03 344 LYS A C 1
ATOM 2907 O O . LYS A 1 344 ? 8.918 21.166 8.144 1.00 59.03 344 LYS A O 1
ATOM 2912 N N . GLU A 1 345 ? 7.682 19.290 7.927 1.00 65.62 345 GLU A N 1
ATOM 2913 C CA . GLU A 1 345 ? 8.830 18.399 7.842 1.00 65.62 345 GLU A CA 1
ATOM 2914 C C . GLU A 1 345 ? 9.704 18.818 6.662 1.00 65.62 345 GLU A C 1
ATOM 2916 O O . GLU A 1 345 ? 9.249 18.902 5.517 1.00 65.62 345 GLU A O 1
ATOM 2921 N N . LYS A 1 346 ? 10.970 19.120 6.946 1.00 76.94 346 LYS A N 1
ATOM 2922 C CA . LYS A 1 346 ? 11.917 19.538 5.922 1.00 76.94 346 LYS A CA 1
ATOM 2923 C C . LYS A 1 346 ? 12.575 18.298 5.334 1.00 76.94 346 LYS A C 1
ATOM 2925 O O . LYS A 1 346 ? 13.427 17.684 5.970 1.00 76.94 346 LYS A O 1
ATOM 2930 N N . TYR A 1 347 ? 12.179 17.957 4.117 1.00 83.31 347 TYR A N 1
ATOM 2931 C CA . TYR A 1 347 ? 12.828 16.913 3.337 1.00 83.31 347 TYR A CA 1
ATOM 2932 C C . TYR A 1 347 ? 13.948 17.523 2.494 1.00 83.31 347 TYR A C 1
ATOM 2934 O O . TYR A 1 347 ? 13.755 18.553 1.847 1.00 83.31 347 TYR A O 1
ATOM 2942 N N . SER A 1 348 ? 15.107 16.874 2.477 1.00 88.94 348 SER A N 1
ATOM 2943 C CA . SER A 1 348 ? 16.166 17.201 1.522 1.00 88.94 348 SER A CA 1
ATOM 2944 C C . SER A 1 348 ? 15.864 16.582 0.165 1.00 88.94 348 SER A C 1
ATOM 2946 O O . SER A 1 348 ? 15.517 15.406 0.095 1.00 88.94 348 SER A O 1
ATOM 2948 N N . GLU A 1 349 ? 16.007 17.346 -0.916 1.00 92.94 349 GLU A N 1
ATOM 2949 C CA . GLU A 1 349 ? 15.741 16.827 -2.260 1.00 92.94 349 GLU A CA 1
ATOM 2950 C C . GLU A 1 349 ? 16.905 15.973 -2.769 1.00 92.94 349 GLU A C 1
ATOM 2952 O O . GLU A 1 349 ? 18.065 16.392 -2.746 1.00 92.94 349 GLU A O 1
ATOM 2957 N N . VAL A 1 350 ? 16.583 14.774 -3.248 1.00 94.62 350 VAL A N 1
ATOM 2958 C CA . VAL A 1 350 ? 17.526 13.801 -3.805 1.00 94.62 350 VAL A CA 1
ATOM 2959 C C . VAL A 1 350 ? 17.045 13.377 -5.185 1.00 94.62 350 VAL A C 1
ATOM 2961 O O . VAL A 1 350 ? 15.855 13.129 -5.387 1.00 94.62 350 VAL A O 1
ATOM 2964 N N . LEU A 1 351 ? 17.981 13.274 -6.123 1.00 96.50 351 LEU A N 1
ATOM 2965 C CA . LEU A 1 351 ? 17.742 12.684 -7.435 1.00 96.50 351 LEU A CA 1
ATOM 2966 C C . LEU A 1 351 ? 18.341 11.278 -7.459 1.00 96.50 351 LEU A C 1
ATOM 2968 O O . LEU A 1 351 ? 19.479 11.072 -7.044 1.00 96.50 351 LEU A O 1
ATOM 2972 N N . ILE A 1 352 ? 17.583 10.310 -7.949 1.00 96.12 352 ILE A N 1
ATOM 2973 C CA . ILE A 1 352 ? 18.068 8.963 -8.238 1.00 96.12 352 ILE A CA 1
ATOM 2974 C C . ILE A 1 352 ? 17.975 8.770 -9.745 1.00 96.12 352 ILE A C 1
ATOM 2976 O O . ILE A 1 352 ? 16.934 9.060 -10.323 1.00 96.12 352 ILE A O 1
ATOM 2980 N N . VAL A 1 353 ? 19.045 8.300 -10.381 1.00 96.06 353 VAL A N 1
ATOM 2981 C CA . VAL A 1 353 ? 19.122 8.160 -11.839 1.00 96.06 353 VAL A CA 1
ATOM 2982 C C . VAL A 1 353 ? 19.614 6.771 -12.197 1.00 96.06 353 VAL A C 1
ATOM 2984 O O . VAL A 1 353 ? 20.689 6.360 -11.762 1.00 96.06 353 VAL A O 1
ATOM 2987 N N . ASN A 1 354 ? 18.866 6.065 -13.037 1.00 93.88 354 ASN A N 1
ATOM 2988 C CA . ASN A 1 354 ? 19.372 4.866 -13.690 1.00 93.88 354 ASN A CA 1
ATOM 2989 C C . ASN A 1 354 ? 20.357 5.227 -14.809 1.00 93.88 354 ASN A C 1
ATOM 2991 O O . ASN A 1 354 ? 20.056 6.036 -15.684 1.00 93.88 354 ASN A O 1
ATOM 2995 N N . ILE A 1 355 ? 21.500 4.552 -14.836 1.00 92.88 355 ILE A N 1
ATOM 2996 C CA . ILE A 1 355 ? 22.564 4.695 -15.824 1.00 92.88 355 ILE A CA 1
ATOM 2997 C C . ILE A 1 355 ? 22.605 3.437 -16.692 1.00 92.88 355 ILE A C 1
ATOM 2999 O O . ILE A 1 355 ? 22.705 2.315 -16.197 1.00 92.88 355 ILE A O 1
ATOM 3003 N N . GLY A 1 356 ? 22.482 3.634 -18.005 1.00 88.25 356 GLY A N 1
ATOM 3004 C CA . GLY A 1 356 ? 22.636 2.588 -19.011 1.00 88.25 356 GLY A CA 1
ATOM 3005 C C . GLY A 1 356 ? 24.064 2.511 -19.551 1.00 88.25 356 GLY A C 1
ATOM 3006 O O . GLY A 1 356 ? 24.997 3.099 -19.010 1.00 88.25 356 GLY A O 1
ATOM 3007 N N . ASN A 1 357 ? 24.237 1.805 -20.668 1.00 88.38 357 ASN A N 1
ATOM 3008 C CA . ASN A 1 357 ? 25.524 1.745 -21.352 1.00 88.38 357 ASN A CA 1
ATOM 3009 C C . ASN A 1 357 ? 25.845 3.097 -22.018 1.00 88.38 357 ASN A C 1
ATOM 3011 O O . ASN A 1 357 ? 25.333 3.401 -23.097 1.00 88.38 357 ASN A O 1
ATOM 3015 N N . ALA A 1 358 ? 26.715 3.882 -21.378 1.00 89.94 358 ALA A N 1
ATOM 3016 C CA . ALA A 1 358 ? 27.095 5.226 -21.815 1.00 89.94 358 ALA A CA 1
ATOM 3017 C C . ALA A 1 358 ? 27.780 5.279 -23.194 1.00 89.94 358 ALA A C 1
ATOM 3019 O O . ALA A 1 358 ? 27.861 6.350 -23.794 1.00 89.94 358 ALA A O 1
ATOM 3020 N N . ASN A 1 359 ? 28.231 4.140 -23.735 1.00 87.62 359 ASN A N 1
ATOM 3021 C CA . ASN A 1 359 ? 28.734 4.061 -25.111 1.00 87.62 359 ASN A CA 1
ATOM 3022 C C . ASN A 1 359 ? 27.663 4.389 -26.157 1.00 87.62 359 ASN A C 1
ATOM 3024 O O . ASN A 1 359 ? 27.998 4.865 -27.235 1.00 87.62 359 ASN A O 1
ATOM 3028 N N . ASN A 1 360 ? 26.389 4.176 -25.826 1.00 88.12 360 ASN A N 1
ATOM 3029 C CA . ASN A 1 360 ? 25.266 4.418 -26.729 1.00 88.12 360 ASN A CA 1
ATOM 3030 C C . ASN A 1 360 ? 24.613 5.792 -26.502 1.00 88.12 360 ASN A C 1
ATOM 3032 O O . ASN A 1 360 ? 23.529 6.044 -27.022 1.00 88.12 360 ASN A O 1
ATOM 3036 N N . TYR A 1 361 ? 25.195 6.652 -25.661 1.00 90.25 361 TYR A N 1
ATOM 3037 C CA . TYR A 1 361 ? 24.593 7.946 -25.357 1.00 90.25 361 TYR A CA 1
ATOM 3038 C C . TYR A 1 361 ? 24.837 8.919 -26.509 1.00 90.25 361 TYR A C 1
ATOM 3040 O O . TYR A 1 361 ? 25.976 9.267 -26.828 1.00 90.25 361 TYR A O 1
ATOM 3048 N N . GLU A 1 362 ? 23.745 9.386 -27.101 1.00 90.06 362 GLU A N 1
ATOM 3049 C CA . GLU A 1 362 ? 23.748 10.380 -28.168 1.00 90.06 362 GLU A CA 1
ATOM 3050 C C . GLU A 1 362 ? 23.412 11.768 -27.619 1.00 90.06 362 GLU A C 1
ATOM 3052 O O . GLU A 1 362 ? 22.765 11.911 -26.581 1.00 90.06 362 GLU A O 1
ATOM 3057 N N . LEU A 1 363 ? 23.858 12.810 -28.324 1.00 92.25 363 LEU A N 1
ATOM 3058 C CA . LEU A 1 363 ? 23.495 14.181 -27.988 1.00 92.25 363 LEU A CA 1
ATOM 3059 C C . LEU A 1 363 ? 22.026 14.418 -28.360 1.00 92.25 363 LEU A C 1
ATOM 3061 O O . LEU A 1 363 ? 21.653 14.291 -29.526 1.00 92.25 363 LEU A O 1
ATOM 3065 N N . VAL A 1 364 ? 21.206 14.790 -27.380 1.00 92.12 364 VAL A N 1
ATOM 3066 C CA . VAL A 1 364 ? 19.777 15.063 -27.568 1.00 92.12 364 VAL A CA 1
ATOM 3067 C C . VAL A 1 364 ? 19.405 16.457 -27.081 1.00 92.12 364 VAL A C 1
ATOM 3069 O O . VAL A 1 364 ? 20.059 17.027 -26.210 1.00 92.12 364 VAL A O 1
ATOM 3072 N N . SER A 1 365 ? 18.323 17.003 -27.634 1.00 92.88 365 SER A N 1
ATOM 3073 C CA . SER A 1 365 ? 17.761 18.292 -27.237 1.00 92.88 365 SER A CA 1
ATOM 3074 C C . SER A 1 365 ? 16.530 18.117 -26.344 1.00 92.88 365 SER A C 1
ATOM 3076 O O . SER A 1 365 ? 15.514 17.562 -26.771 1.00 92.88 365 SER A O 1
ATOM 3078 N N . CYS A 1 366 ? 16.599 18.655 -25.125 1.00 89.75 366 CYS A N 1
ATOM 3079 C CA . CYS A 1 366 ? 15.460 18.868 -24.234 1.00 89.75 366 CYS A CA 1
ATOM 3080 C C . CYS A 1 366 ? 14.920 20.284 -24.479 1.00 89.75 366 CYS A C 1
ATOM 3082 O O . CYS A 1 366 ? 15.411 21.258 -23.897 1.00 89.75 366 CYS A O 1
ATOM 3084 N N . LYS A 1 367 ? 13.926 20.417 -25.367 1.00 84.44 367 LYS A N 1
ATOM 3085 C CA . LYS A 1 367 ? 13.427 21.732 -25.815 1.00 84.44 367 LYS A CA 1
ATOM 3086 C C . LYS A 1 367 ? 12.894 22.598 -24.672 1.00 84.44 367 LYS A C 1
ATOM 3088 O O . LYS A 1 367 ? 13.222 23.778 -24.622 1.00 84.44 367 LYS A O 1
ATOM 3093 N N . LYS A 1 368 ? 12.116 22.018 -23.747 1.00 84.81 368 LYS A N 1
ATOM 3094 C CA . LYS A 1 368 ? 11.506 22.749 -22.618 1.00 84.81 368 LYS A CA 1
ATOM 3095 C C . LYS A 1 368 ? 12.553 23.428 -21.725 1.00 84.81 368 LYS A C 1
ATOM 3097 O O . LYS A 1 368 ? 12.354 24.564 -21.319 1.00 84.81 368 LYS A O 1
ATOM 3102 N N . GLN A 1 369 ? 13.683 22.768 -21.477 1.00 87.44 369 GLN A N 1
ATOM 3103 C CA . GLN A 1 369 ? 14.771 23.272 -20.628 1.00 87.44 369 GLN A CA 1
ATOM 3104 C C . GLN A 1 369 ? 15.881 23.997 -21.411 1.00 87.44 369 GLN A C 1
ATOM 3106 O O . GLN A 1 369 ? 16.922 24.327 -20.828 1.00 87.44 369 GLN A O 1
ATOM 3111 N N . ASN A 1 370 ? 15.696 24.206 -22.724 1.00 88.56 370 ASN A N 1
ATOM 3112 C CA . ASN A 1 370 ? 16.705 24.734 -23.646 1.00 88.56 370 ASN A CA 1
ATOM 3113 C C . ASN A 1 370 ? 18.096 24.122 -23.375 1.00 88.56 370 ASN A C 1
ATOM 3115 O O . ASN A 1 370 ? 19.047 24.799 -22.973 1.00 88.56 370 ASN A O 1
ATOM 3119 N N . LEU A 1 371 ? 18.168 22.792 -23.444 1.00 92.31 371 LEU A N 1
ATOM 3120 C CA . LEU A 1 371 ? 19.348 22.010 -23.083 1.00 92.31 371 LEU A CA 1
ATOM 3121 C C . LEU A 1 371 ? 19.683 21.029 -24.208 1.00 92.31 371 LEU A C 1
ATOM 3123 O O . LEU A 1 371 ? 18.800 20.340 -24.710 1.00 92.31 371 LEU A O 1
ATOM 3127 N N . SER A 1 372 ? 20.961 20.951 -24.569 1.00 93.06 372 SER A N 1
ATOM 3128 C CA . SER A 1 372 ? 21.513 19.901 -25.426 1.00 93.06 372 SER A CA 1
ATOM 3129 C C . SER A 1 372 ? 22.502 19.091 -24.595 1.00 93.06 372 SER A C 1
ATOM 3131 O O . SER A 1 372 ? 23.413 19.675 -24.009 1.00 93.06 372 SER A O 1
ATOM 3133 N N . THR A 1 373 ? 22.284 17.785 -24.457 1.00 94.06 373 THR A N 1
ATOM 3134 C CA . THR A 1 373 ? 23.050 16.943 -23.526 1.00 94.06 373 THR A CA 1
ATOM 3135 C C . THR A 1 373 ? 23.029 15.472 -23.931 1.00 94.06 373 THR A C 1
ATOM 3137 O O . THR A 1 373 ? 22.082 15.013 -24.567 1.00 94.06 373 THR A O 1
ATOM 3140 N N . ARG A 1 374 ? 24.062 14.716 -23.545 1.00 93.38 374 ARG A N 1
ATOM 3141 C CA . ARG A 1 374 ? 24.063 13.241 -23.554 1.00 93.38 374 ARG A CA 1
ATOM 3142 C C . ARG A 1 374 ? 23.410 12.634 -22.312 1.00 93.38 374 ARG A C 1
ATOM 3144 O O . ARG A 1 374 ? 23.128 11.442 -22.280 1.00 93.38 374 ARG A O 1
ATOM 3151 N N . PHE A 1 375 ? 23.179 13.444 -21.284 1.00 93.94 375 PHE A N 1
ATOM 3152 C CA . PHE A 1 375 ? 22.684 13.035 -19.977 1.00 93.94 375 PHE A CA 1
ATOM 3153 C C . PHE A 1 375 ? 21.318 13.672 -19.742 1.00 93.94 375 PHE A C 1
ATOM 3155 O O . PHE A 1 375 ? 21.214 14.732 -19.128 1.00 93.94 375 PHE A O 1
ATOM 3162 N N . SER A 1 376 ? 20.253 13.037 -20.235 1.00 90.31 376 SER A N 1
ATOM 3163 C CA . SER A 1 376 ? 18.889 13.589 -20.192 1.00 90.31 376 SER A CA 1
ATOM 3164 C C . SER A 1 376 ? 18.453 14.055 -18.794 1.00 90.31 376 SER A C 1
ATOM 3166 O O . SER A 1 376 ? 17.774 15.075 -18.680 1.00 90.31 376 SER A O 1
ATOM 3168 N N . PHE A 1 377 ? 18.914 13.393 -17.726 1.00 93.88 377 PHE A N 1
ATOM 3169 C CA . PHE A 1 377 ? 18.641 13.780 -16.337 1.00 93.88 377 PHE A CA 1
ATOM 3170 C C . PHE A 1 377 ? 19.154 15.182 -15.955 1.00 93.88 377 PHE A C 1
ATOM 3172 O O . PHE A 1 377 ? 18.656 15.769 -14.993 1.00 93.88 377 PHE A O 1
ATOM 3179 N N . LYS A 1 378 ? 20.086 15.783 -16.716 1.00 93.94 378 LYS A N 1
ATOM 3180 C CA . LYS A 1 378 ? 20.482 17.194 -16.544 1.00 93.94 378 LYS A CA 1
ATOM 3181 C C . LYS A 1 378 ? 19.307 18.156 -16.735 1.00 93.94 378 LYS A C 1
ATOM 3183 O O . LYS A 1 378 ? 19.320 19.240 -16.156 1.00 93.94 378 LYS A O 1
ATOM 3188 N N . ALA A 1 379 ? 18.271 17.763 -17.484 1.00 92.69 379 ALA A N 1
ATOM 3189 C CA . ALA A 1 379 ? 17.025 18.525 -17.551 1.00 92.69 379 ALA A CA 1
ATOM 3190 C C . ALA A 1 379 ? 16.388 18.675 -16.157 1.00 92.69 379 ALA A C 1
ATOM 3192 O O . ALA A 1 379 ? 15.977 19.766 -15.786 1.00 92.69 379 ALA A O 1
ATOM 3193 N N . LEU A 1 380 ? 16.411 17.617 -15.341 1.00 94.00 380 LEU A N 1
ATOM 3194 C CA . LEU A 1 380 ? 15.881 17.633 -13.974 1.00 94.00 380 LEU A CA 1
ATOM 3195 C C . LEU A 1 380 ? 16.759 18.467 -13.035 1.00 94.00 380 LEU A C 1
ATOM 3197 O O . LEU A 1 380 ? 16.248 19.169 -12.167 1.00 94.00 380 LEU A O 1
ATOM 3201 N N . MET A 1 381 ? 18.083 18.415 -13.217 1.00 92.88 381 MET A N 1
ATOM 3202 C CA . MET A 1 381 ? 19.037 19.209 -12.429 1.00 92.88 381 MET A CA 1
ATOM 3203 C C . MET A 1 381 ? 18.896 20.720 -12.658 1.00 92.88 381 MET A C 1
ATOM 3205 O O . MET A 1 381 ? 19.241 21.495 -11.768 1.00 92.88 381 MET A O 1
ATOM 3209 N N . LYS A 1 382 ? 18.402 21.150 -13.829 1.00 88.44 382 LYS A N 1
ATOM 3210 C CA . LYS A 1 382 ? 18.070 22.560 -14.090 1.00 88.44 382 LYS A CA 1
ATOM 3211 C C . LYS A 1 382 ? 16.827 23.014 -13.323 1.00 88.44 382 LYS A C 1
ATOM 3213 O O . LYS A 1 382 ? 16.791 24.147 -12.851 1.00 88.44 382 LYS A O 1
ATOM 3218 N N . ASP A 1 383 ? 15.845 22.128 -13.181 1.00 84.00 383 ASP A N 1
ATOM 3219 C CA . ASP A 1 383 ? 14.528 22.460 -12.632 1.00 84.00 383 ASP A CA 1
ATOM 3220 C C . ASP A 1 383 ? 14.488 22.410 -11.089 1.00 84.00 383 ASP A C 1
ATOM 3222 O O . ASP A 1 383 ? 13.582 22.975 -10.473 1.00 84.00 383 ASP A O 1
ATOM 3226 N N . ALA A 1 384 ? 15.462 21.760 -10.435 1.00 86.44 384 ALA A N 1
ATOM 3227 C CA . ALA A 1 384 ? 15.502 21.619 -8.977 1.00 86.44 384 ALA A CA 1
ATOM 3228 C C . ALA A 1 384 ? 16.924 21.557 -8.392 1.00 86.44 384 ALA A C 1
ATOM 3230 O O . ALA A 1 384 ? 17.873 21.073 -9.008 1.00 86.44 384 ALA A O 1
ATOM 3231 N N . LYS A 1 385 ? 17.071 22.003 -7.135 1.00 89.25 385 LYS A N 1
ATOM 3232 C CA . LYS A 1 385 ? 18.334 21.914 -6.387 1.00 89.25 385 LYS A CA 1
ATOM 3233 C C . LYS A 1 385 ? 18.373 20.644 -5.545 1.00 89.25 385 LYS A C 1
ATOM 3235 O O . LYS A 1 385 ? 17.899 20.629 -4.412 1.00 89.25 385 LYS A O 1
ATOM 3240 N N . PHE A 1 386 ? 19.030 19.618 -6.070 1.00 94.44 386 PHE A N 1
ATOM 3241 C CA . PHE A 1 386 ? 19.288 18.390 -5.323 1.00 94.44 386 PHE A CA 1
ATOM 3242 C C . PHE A 1 386 ? 20.489 18.543 -4.391 1.00 94.44 386 PHE A C 1
ATOM 3244 O O . PHE A 1 386 ? 21.519 19.119 -4.764 1.00 94.44 386 PHE A O 1
ATOM 3251 N N . GLU A 1 387 ? 20.355 18.011 -3.181 1.00 92.94 387 GLU A N 1
ATOM 3252 C CA . GLU A 1 387 ? 21.456 17.870 -2.232 1.00 92.94 387 GLU A CA 1
ATOM 3253 C C . GLU A 1 387 ? 22.401 16.744 -2.654 1.00 92.94 387 GLU A C 1
ATOM 3255 O O . GLU A 1 387 ? 23.616 16.872 -2.521 1.00 92.94 387 GLU A O 1
ATOM 3260 N N . LYS A 1 388 ? 21.835 15.653 -3.174 1.00 93.31 388 LYS A N 1
ATOM 3261 C CA . LYS A 1 388 ? 22.563 14.441 -3.541 1.00 93.31 388 LYS A CA 1
ATOM 3262 C C . LYS A 1 388 ? 21.957 13.810 -4.787 1.00 93.31 388 LYS A C 1
ATOM 3264 O O . LYS A 1 388 ? 20.742 13.889 -4.983 1.00 93.31 388 LYS A O 1
ATOM 3269 N N . ILE A 1 389 ? 22.798 13.197 -5.613 1.00 96.62 389 ILE A N 1
ATOM 3270 C CA . ILE A 1 389 ? 22.389 12.524 -6.845 1.00 96.62 389 ILE A CA 1
ATOM 3271 C C . ILE A 1 389 ? 22.976 11.111 -6.828 1.00 96.62 389 ILE A C 1
ATOM 3273 O O . ILE A 1 389 ? 24.191 10.936 -6.921 1.00 96.62 389 ILE A O 1
ATOM 3277 N N . PHE A 1 390 ? 22.113 10.107 -6.689 1.00 95.88 390 PHE A N 1
ATOM 3278 C CA . PHE A 1 390 ? 22.516 8.707 -6.733 1.00 95.88 390 PHE A CA 1
ATOM 3279 C C . PHE A 1 390 ? 22.469 8.189 -8.168 1.00 95.88 390 PHE A C 1
ATOM 3281 O O . PHE A 1 390 ? 21.415 8.206 -8.804 1.00 95.88 390 PHE A O 1
ATOM 3288 N N . LEU A 1 391 ? 23.609 7.715 -8.663 1.00 96.19 391 LEU A N 1
ATOM 3289 C CA . LEU A 1 391 ? 23.766 7.156 -10.001 1.00 96.19 391 LEU A CA 1
ATOM 3290 C C . LEU A 1 391 ? 23.776 5.630 -9.899 1.00 96.19 391 LEU A C 1
ATOM 3292 O O . LEU A 1 391 ? 24.714 5.032 -9.375 1.00 96.19 391 LEU A O 1
ATOM 3296 N N . ILE A 1 392 ? 22.713 4.997 -10.375 1.00 94.81 392 ILE A N 1
ATOM 3297 C CA . ILE A 1 392 ? 22.512 3.554 -10.292 1.00 94.81 392 ILE A CA 1
ATOM 3298 C C . ILE A 1 392 ? 22.913 2.922 -11.617 1.00 94.81 392 ILE A C 1
ATOM 3300 O O . ILE A 1 392 ? 22.275 3.191 -12.628 1.00 94.81 392 ILE A O 1
ATOM 3304 N N . GLY A 1 393 ? 23.900 2.034 -11.631 1.00 92.06 393 GLY A N 1
ATOM 3305 C CA . GLY A 1 393 ? 24.302 1.363 -12.868 1.00 92.06 393 GLY A CA 1
ATOM 3306 C C . GLY A 1 393 ? 25.003 0.036 -12.632 1.00 92.06 393 GLY A C 1
ATOM 3307 O O . GLY A 1 393 ? 25.302 -0.341 -11.503 1.00 92.06 393 GLY A O 1
ATOM 3308 N N . LEU A 1 394 ? 25.241 -0.689 -13.719 1.00 89.88 394 LEU A N 1
ATOM 3309 C CA . LEU A 1 394 ? 25.815 -2.030 -13.662 1.00 89.88 394 LEU A CA 1
ATOM 3310 C C . LEU A 1 394 ? 27.310 -1.999 -13.350 1.00 89.88 394 LEU A C 1
ATOM 3312 O O . LEU A 1 394 ? 28.024 -1.083 -13.772 1.00 89.88 394 LEU A O 1
ATOM 3316 N N . TYR A 1 395 ? 27.778 -3.048 -12.686 1.00 90.75 395 TYR A N 1
ATOM 3317 C CA . TYR A 1 395 ? 29.187 -3.392 -12.554 1.00 90.75 395 TYR A CA 1
ATOM 3318 C C . TYR A 1 395 ? 29.779 -3.669 -13.947 1.00 90.75 395 TYR A C 1
ATOM 3320 O O . TYR A 1 395 ? 29.586 -4.735 -14.528 1.00 90.75 395 TYR A O 1
ATOM 3328 N N . SER A 1 396 ? 30.378 -2.640 -14.557 1.00 90.38 396 SER A N 1
ATOM 3329 C CA . SER A 1 396 ? 30.813 -2.666 -15.958 1.00 90.38 396 SER A CA 1
ATOM 3330 C C . SER A 1 396 ? 31.853 -1.588 -16.273 1.00 90.38 396 SER A C 1
ATOM 3332 O O . SER A 1 396 ? 31.841 -0.505 -15.691 1.00 90.38 396 SER A O 1
ATOM 3334 N N . ASN A 1 397 ? 32.682 -1.815 -17.292 1.00 91.81 397 ASN A N 1
ATOM 3335 C CA . ASN A 1 397 ? 33.668 -0.824 -17.753 1.00 91.81 397 ASN A CA 1
ATOM 3336 C C . ASN A 1 397 ? 33.029 0.382 -18.480 1.00 91.81 397 ASN A C 1
ATOM 3338 O O . ASN A 1 397 ? 33.718 1.350 -18.804 1.00 91.81 397 ASN A O 1
ATOM 3342 N N . ALA A 1 398 ? 31.711 0.361 -18.735 1.00 91.19 398 ALA A N 1
ATOM 3343 C CA . ALA A 1 398 ? 30.994 1.441 -19.423 1.00 91.19 398 ALA A CA 1
ATOM 3344 C C . ALA A 1 398 ? 30.995 2.769 -18.639 1.00 91.19 398 ALA A C 1
ATOM 3346 O O . ALA A 1 398 ? 30.790 3.833 -19.228 1.00 91.19 398 ALA A O 1
ATOM 3347 N N . TRP A 1 399 ? 31.277 2.729 -17.333 1.00 94.56 399 TRP A N 1
ATOM 3348 C CA . TRP A 1 399 ? 31.445 3.922 -16.500 1.00 94.56 399 TRP A CA 1
ATOM 3349 C C . TRP A 1 399 ? 32.617 4.808 -16.930 1.00 94.56 399 TRP A C 1
ATOM 3351 O O . TRP A 1 399 ? 32.516 6.026 -16.799 1.00 94.56 399 TRP A O 1
ATOM 3361 N N . ASN A 1 400 ? 33.678 4.243 -17.519 1.00 94.62 400 ASN A N 1
ATOM 3362 C CA . ASN A 1 400 ? 34.766 5.039 -18.098 1.00 94.62 400 ASN A CA 1
ATOM 3363 C C . ASN A 1 400 ? 34.219 6.014 -19.145 1.00 94.62 400 ASN A C 1
ATOM 3365 O O . ASN A 1 400 ? 34.461 7.216 -19.073 1.00 94.62 400 ASN A O 1
ATOM 3369 N N . LYS A 1 401 ? 33.367 5.514 -20.050 1.00 94.56 401 LYS A N 1
ATOM 3370 C CA . LYS A 1 401 ? 32.744 6.343 -21.083 1.00 94.56 401 LYS A CA 1
ATOM 3371 C C . LYS A 1 401 ? 31.775 7.372 -20.505 1.00 94.56 401 LYS A C 1
ATOM 3373 O O . LYS A 1 401 ? 31.687 8.476 -21.035 1.00 94.56 401 LYS A O 1
ATOM 3378 N N . PHE A 1 402 ? 31.061 7.029 -19.431 1.00 95.44 402 PHE A N 1
ATOM 3379 C CA . PHE A 1 402 ? 30.221 7.985 -18.705 1.00 95.44 402 PHE A CA 1
ATOM 3380 C C . PHE A 1 402 ? 31.054 9.173 -18.199 1.00 95.44 402 PHE A C 1
ATOM 3382 O O . PHE A 1 402 ? 30.703 10.317 -18.481 1.00 95.44 402 PHE A O 1
ATOM 3389 N N . ILE A 1 403 ? 32.169 8.898 -17.511 1.00 95.69 403 ILE A N 1
ATOM 3390 C CA . ILE A 1 403 ? 33.084 9.913 -16.964 1.00 95.69 403 ILE A CA 1
ATOM 3391 C C . ILE A 1 403 ? 33.663 10.773 -18.092 1.00 95.69 403 ILE A C 1
ATOM 3393 O O . ILE A 1 403 ? 33.553 11.997 -18.045 1.00 95.69 403 ILE A O 1
ATOM 3397 N N . ASP A 1 404 ? 34.200 10.142 -19.137 1.00 94.00 404 ASP A N 1
ATOM 3398 C CA . ASP A 1 404 ? 34.849 10.838 -20.252 1.00 94.00 404 ASP A CA 1
ATOM 3399 C C . ASP A 1 404 ? 33.861 11.745 -21.003 1.00 94.00 404 ASP A C 1
ATOM 3401 O O . ASP A 1 404 ? 34.163 12.901 -21.307 1.00 94.00 404 ASP A O 1
ATOM 3405 N N . ASN A 1 405 ? 32.641 11.255 -21.257 1.00 94.31 405 ASN A N 1
ATOM 3406 C CA . ASN A 1 405 ? 31.584 12.050 -21.880 1.00 94.31 405 ASN A CA 1
ATOM 3407 C C . ASN A 1 405 ? 31.147 13.222 -20.987 1.00 94.31 405 ASN A C 1
ATOM 3409 O O . ASN A 1 405 ? 30.823 14.286 -21.513 1.00 94.31 405 ASN A O 1
ATOM 3413 N N . TRP A 1 406 ? 31.121 13.045 -19.661 1.00 95.44 406 TRP A N 1
ATOM 3414 C CA . TRP A 1 406 ? 30.769 14.113 -18.724 1.00 95.44 406 TRP A CA 1
ATOM 3415 C C . TRP A 1 406 ? 31.830 15.214 -18.701 1.00 95.44 406 TRP A C 1
ATOM 3417 O O . TRP A 1 406 ? 31.481 16.382 -18.854 1.00 95.44 406 TRP A O 1
ATOM 3427 N N . ILE A 1 407 ? 33.113 14.847 -18.582 1.00 94.44 407 ILE A N 1
ATOM 3428 C CA . ILE A 1 407 ? 34.254 15.779 -18.631 1.00 94.44 407 ILE A CA 1
ATOM 3429 C C . ILE A 1 407 ? 34.224 16.586 -19.931 1.00 94.44 407 ILE A C 1
ATOM 3431 O O . ILE A 1 407 ? 34.332 17.811 -19.897 1.00 94.44 407 ILE A O 1
ATOM 3435 N N . LEU A 1 408 ? 34.027 15.907 -21.067 1.00 92.75 408 LEU A N 1
ATOM 3436 C CA . LEU A 1 408 ? 33.968 16.543 -22.381 1.00 92.75 408 LEU A CA 1
ATOM 3437 C C . LEU A 1 408 ? 32.793 17.521 -22.502 1.00 92.75 408 LEU A C 1
ATOM 3439 O O . LEU A 1 408 ? 32.958 18.624 -23.020 1.00 92.75 408 LEU A O 1
ATOM 3443 N N . GLU A 1 409 ? 31.601 17.119 -22.058 1.00 93.44 409 GLU A N 1
ATOM 3444 C CA . GLU A 1 409 ? 30.391 17.935 -22.187 1.00 93.44 409 GLU A CA 1
ATOM 3445 C C . GLU A 1 409 ? 30.409 19.160 -21.263 1.00 93.44 409 GLU A C 1
ATOM 3447 O O . GLU A 1 409 ? 30.033 20.247 -21.696 1.00 93.44 409 GLU A O 1
ATOM 3452 N N . GLU A 1 410 ? 30.894 19.003 -20.029 1.00 93.44 410 GLU A N 1
ATOM 3453 C CA . GLU A 1 410 ? 31.026 20.092 -19.050 1.00 93.44 410 GLU A CA 1
ATOM 3454 C C . GLU A 1 410 ? 32.318 20.909 -19.219 1.00 93.44 410 GLU A C 1
ATOM 3456 O O . GLU A 1 410 ? 32.506 21.908 -18.527 1.00 93.44 410 GLU A O 1
ATOM 3461 N N . LYS A 1 411 ? 33.199 20.517 -20.152 1.00 93.00 411 LYS A N 1
ATOM 3462 C CA . LYS A 1 411 ? 34.502 21.154 -20.415 1.00 93.00 411 LYS A CA 1
ATOM 3463 C C . LYS A 1 411 ? 35.361 21.280 -19.149 1.00 93.00 411 LYS A C 1
ATOM 3465 O O . LYS A 1 411 ? 35.957 22.327 -18.897 1.00 93.00 411 LYS A O 1
ATOM 3470 N N . LEU A 1 412 ? 35.400 20.221 -18.342 1.00 91.31 412 LEU A N 1
ATOM 3471 C CA . LEU A 1 412 ? 36.184 20.198 -17.107 1.00 91.31 412 LEU A CA 1
ATOM 3472 C C . LEU A 1 412 ? 37.669 19.998 -17.430 1.00 91.31 412 LEU A C 1
ATOM 3474 O O . LEU A 1 412 ? 38.022 19.092 -18.182 1.00 91.31 412 LEU A O 1
ATOM 3478 N N . ASP A 1 413 ? 38.541 20.799 -16.821 1.00 90.38 413 ASP A N 1
ATOM 3479 C CA . ASP A 1 413 ? 39.998 20.668 -16.962 1.00 90.38 413 ASP A CA 1
ATOM 3480 C C . ASP A 1 413 ? 40.566 19.639 -15.971 1.00 90.38 413 ASP A C 1
ATOM 3482 O O . ASP A 1 413 ? 41.338 19.947 -15.065 1.00 90.38 413 ASP A O 1
ATOM 3486 N N . ILE A 1 414 ? 40.087 18.399 -16.081 1.00 89.12 414 ILE A N 1
ATOM 3487 C CA . ILE A 1 414 ? 40.499 17.271 -15.240 1.00 89.12 414 ILE A CA 1
ATOM 3488 C C . ILE A 1 414 ? 40.679 16.019 -16.098 1.00 89.12 414 ILE A C 1
ATOM 3490 O O . ILE A 1 414 ? 40.016 15.840 -17.119 1.00 89.12 414 ILE A O 1
ATOM 3494 N N . LYS A 1 415 ? 41.562 15.120 -15.658 1.00 83.00 415 LYS A N 1
ATOM 3495 C CA . LYS A 1 415 ? 41.718 13.776 -16.229 1.00 83.00 415 LYS A CA 1
ATOM 3496 C C . LYS A 1 415 ? 41.308 12.729 -15.202 1.00 83.00 415 LYS A C 1
ATOM 3498 O O . LYS A 1 415 ? 41.413 12.963 -13.999 1.00 83.00 415 LYS A O 1
ATOM 3503 N N . ARG A 1 416 ? 40.857 11.573 -15.690 1.00 83.31 416 ARG A N 1
ATOM 3504 C CA . ARG A 1 416 ? 40.609 10.397 -14.853 1.00 83.31 416 ARG A CA 1
ATOM 3505 C C . ARG A 1 416 ? 41.932 9.933 -14.237 1.00 83.31 416 ARG A C 1
ATOM 3507 O O . ARG A 1 416 ? 42.925 9.823 -14.951 1.00 83.31 416 ARG A O 1
ATOM 3514 N N . GLU A 1 417 ? 41.944 9.681 -12.929 1.00 83.12 417 GLU A N 1
ATOM 3515 C CA . GLU A 1 417 ? 43.140 9.148 -12.246 1.00 83.12 417 GLU A CA 1
ATOM 3516 C C . GLU A 1 417 ? 43.164 7.620 -12.249 1.00 83.12 417 GLU A C 1
ATOM 3518 O O . GLU A 1 417 ? 44.235 7.028 -12.317 1.00 83.12 417 GLU A O 1
ATOM 3523 N N . ASN A 1 418 ? 41.990 6.989 -12.169 1.00 86.12 418 ASN A N 1
ATOM 3524 C CA . ASN A 1 418 ? 41.850 5.540 -12.068 1.00 86.12 418 ASN A CA 1
ATOM 3525 C C . ASN A 1 418 ? 40.892 5.021 -13.134 1.00 86.12 418 ASN A C 1
ATOM 3527 O O . ASN A 1 418 ? 39.772 5.521 -13.249 1.00 86.12 418 ASN A O 1
ATOM 3531 N N . ASP A 1 419 ? 41.297 3.987 -13.864 1.00 88.19 419 ASP A N 1
ATOM 3532 C CA . ASP A 1 419 ? 40.397 3.279 -14.769 1.00 88.19 419 ASP A CA 1
ATOM 3533 C C . ASP A 1 419 ? 39.396 2.428 -13.987 1.00 88.19 419 ASP A C 1
ATOM 3535 O O . ASP A 1 419 ? 39.735 1.720 -13.039 1.00 88.19 419 ASP A O 1
ATOM 3539 N N . ILE A 1 420 ? 38.135 2.493 -14.406 1.00 91.88 420 ILE A N 1
ATOM 3540 C CA . ILE A 1 420 ? 37.060 1.696 -13.826 1.00 91.88 420 ILE A CA 1
ATOM 3541 C C . ILE A 1 420 ? 37.061 0.329 -14.518 1.00 91.88 420 ILE A C 1
ATOM 3543 O O . ILE A 1 420 ? 36.590 0.217 -15.652 1.00 91.88 420 ILE A O 1
ATOM 3547 N N . THR A 1 421 ? 37.622 -0.688 -13.857 1.00 90.31 421 THR A N 1
ATOM 3548 C CA . THR A 1 421 ? 37.734 -2.062 -14.382 1.00 90.31 421 THR A CA 1
ATOM 3549 C C . THR A 1 421 ? 36.925 -3.074 -13.568 1.00 90.31 421 THR A C 1
ATOM 3551 O O . THR A 1 421 ? 36.887 -2.997 -12.346 1.00 90.31 421 THR A O 1
ATOM 3554 N N . ILE A 1 422 ? 36.320 -4.055 -14.238 1.00 89.56 422 ILE A N 1
ATOM 3555 C CA . ILE A 1 422 ? 35.646 -5.217 -13.635 1.00 89.56 422 ILE A CA 1
ATOM 3556 C C . ILE A 1 422 ? 36.605 -6.317 -13.134 1.00 89.56 422 ILE A C 1
ATOM 3558 O O . ILE A 1 422 ? 36.157 -7.392 -12.754 1.00 89.56 422 ILE A O 1
ATOM 3562 N N . ASP A 1 423 ? 37.918 -6.080 -13.130 1.00 91.00 423 ASP A N 1
ATOM 3563 C CA . ASP A 1 423 ? 38.903 -7.059 -12.635 1.00 91.00 423 ASP A CA 1
ATOM 3564 C C . ASP A 1 423 ? 39.086 -7.018 -11.103 1.00 91.00 423 ASP A C 1
ATOM 3566 O O . ASP A 1 423 ? 39.840 -7.810 -10.538 1.00 91.00 423 ASP A O 1
ATOM 3570 N N . ILE A 1 424 ? 38.411 -6.091 -10.414 1.00 90.88 424 ILE A N 1
ATOM 3571 C CA . ILE A 1 424 ? 38.500 -5.885 -8.958 1.00 90.88 424 ILE A CA 1
ATOM 3572 C C . ILE A 1 424 ? 37.151 -6.139 -8.275 1.00 90.88 424 ILE A C 1
ATOM 3574 O O . ILE A 1 424 ? 36.117 -5.885 -8.886 1.00 90.88 424 ILE A O 1
ATOM 3578 N N . PRO A 1 425 ? 37.095 -6.562 -7.001 1.00 90.88 425 PRO A N 1
ATOM 3579 C CA . PRO A 1 425 ? 35.827 -6.822 -6.310 1.00 90.88 425 PRO A CA 1
ATOM 3580 C C . PRO A 1 425 ? 34.815 -5.660 -6.396 1.00 90.88 425 PRO A C 1
ATOM 3582 O O . PRO A 1 425 ? 35.202 -4.496 -6.298 1.00 90.88 425 PRO A O 1
ATOM 3585 N N . GLU A 1 426 ? 33.506 -5.952 -6.491 1.00 89.06 426 GLU A N 1
ATOM 3586 C CA . GLU A 1 426 ? 32.434 -4.937 -6.657 1.00 89.06 426 GLU A CA 1
ATOM 3587 C C . GLU A 1 426 ? 32.524 -3.785 -5.643 1.00 89.06 426 GLU A C 1
ATOM 3589 O O . GLU A 1 426 ? 32.293 -2.620 -5.971 1.00 89.06 426 GLU A O 1
ATOM 3594 N N . LYS A 1 427 ? 32.892 -4.095 -4.397 1.00 88.94 427 LYS A N 1
ATOM 3595 C CA . LYS A 1 427 ? 33.046 -3.087 -3.348 1.00 88.94 427 LYS A CA 1
ATOM 3596 C C . LYS A 1 427 ? 34.181 -2.105 -3.658 1.00 88.94 427 LYS A C 1
ATOM 3598 O O . LYS A 1 427 ? 33.978 -0.897 -3.568 1.00 88.94 427 LYS A O 1
ATOM 3603 N N . GLU A 1 428 ? 35.348 -2.614 -4.048 1.00 92.38 428 GLU A N 1
ATOM 3604 C CA . GLU A 1 428 ? 36.513 -1.798 -4.418 1.00 92.38 428 GLU A CA 1
ATOM 3605 C C . GLU A 1 428 ? 36.254 -1.010 -5.708 1.00 92.38 428 GLU A C 1
ATOM 3607 O O . GLU A 1 428 ? 36.630 0.161 -5.817 1.00 92.38 428 GLU A O 1
ATOM 3612 N N . PHE A 1 429 ? 35.529 -1.614 -6.651 1.00 94.56 429 PHE A N 1
ATOM 3613 C CA . PHE A 1 429 ? 35.025 -0.950 -7.848 1.00 94.56 429 PHE A CA 1
ATOM 3614 C C . PHE A 1 429 ? 34.136 0.244 -7.507 1.00 94.56 429 PHE A C 1
ATOM 3616 O O . PHE A 1 429 ? 34.374 1.348 -7.995 1.00 94.56 429 PHE A O 1
ATOM 3623 N N . GLU A 1 430 ? 33.123 0.057 -6.654 1.00 94.38 430 GLU A N 1
ATOM 3624 C CA . GLU A 1 430 ? 32.212 1.138 -6.277 1.00 94.38 430 GLU A CA 1
ATOM 3625 C C . GLU A 1 430 ? 32.941 2.247 -5.509 1.00 94.38 430 GLU A C 1
ATOM 3627 O O . GLU A 1 430 ? 32.655 3.428 -5.720 1.00 94.38 430 GLU A O 1
ATOM 3632 N N . GLU A 1 431 ? 33.884 1.901 -4.632 1.00 93.88 431 GLU A N 1
ATOM 3633 C CA . GLU A 1 431 ? 34.706 2.879 -3.916 1.00 93.88 431 GLU A CA 1
ATOM 3634 C C . GLU A 1 431 ? 35.567 3.710 -4.878 1.00 93.88 431 GLU A C 1
ATOM 3636 O O . GLU A 1 431 ? 35.602 4.939 -4.763 1.00 93.88 431 GLU A O 1
ATOM 3641 N N . THR A 1 432 ? 36.209 3.065 -5.854 1.00 94.88 432 THR A N 1
ATOM 3642 C CA . THR A 1 432 ? 37.022 3.728 -6.887 1.00 94.88 432 THR A CA 1
ATOM 3643 C C . THR A 1 432 ? 36.162 4.614 -7.787 1.00 94.88 432 THR A C 1
ATOM 3645 O O . THR A 1 432 ? 36.460 5.797 -7.957 1.00 94.88 432 THR A O 1
ATOM 3648 N N . LEU A 1 433 ? 35.024 4.104 -8.266 1.00 96.12 433 LEU A N 1
ATOM 3649 C CA . LEU A 1 433 ? 34.063 4.863 -9.067 1.00 96.12 433 LEU A CA 1
ATOM 3650 C C . LEU A 1 433 ? 33.549 6.097 -8.317 1.00 96.12 433 LEU A C 1
ATOM 3652 O O . LEU A 1 433 ? 33.496 7.190 -8.876 1.00 96.12 433 LEU A O 1
ATOM 3656 N N . ASN A 1 434 ? 33.214 5.962 -7.033 1.00 95.81 434 ASN A N 1
ATOM 3657 C CA . ASN A 1 434 ? 32.764 7.089 -6.217 1.00 95.81 434 ASN A CA 1
ATOM 3658 C C . ASN A 1 434 ? 33.841 8.164 -6.021 1.00 95.81 434 ASN A C 1
ATOM 3660 O O . ASN A 1 434 ? 33.496 9.341 -5.903 1.00 95.81 434 ASN A O 1
ATOM 3664 N N . LYS A 1 435 ? 35.128 7.796 -5.970 1.00 94.81 435 LYS A N 1
ATOM 3665 C CA . LYS A 1 435 ? 36.227 8.775 -5.921 1.00 94.81 435 LYS A CA 1
ATOM 3666 C C . LYS A 1 435 ? 36.301 9.580 -7.217 1.00 94.81 435 LYS A C 1
ATOM 3668 O O . LYS A 1 435 ? 36.377 10.804 -7.142 1.00 94.81 435 LYS A O 1
ATOM 3673 N N . GLU A 1 436 ? 36.211 8.924 -8.374 1.00 95.44 436 GLU A N 1
ATOM 3674 C CA . GLU A 1 436 ? 36.222 9.609 -9.674 1.00 95.44 436 GLU A CA 1
ATOM 3675 C C . GLU A 1 436 ? 34.969 10.479 -9.874 1.00 95.44 436 GLU A C 1
ATOM 3677 O O . GLU A 1 436 ? 35.080 11.651 -10.228 1.00 95.44 436 GLU A O 1
ATOM 3682 N N . LEU A 1 437 ? 33.771 9.971 -9.559 1.00 96.19 437 LEU A N 1
ATOM 3683 C CA . LEU A 1 437 ? 32.520 10.725 -9.714 1.00 96.19 437 LEU A CA 1
ATOM 3684 C C . LEU A 1 437 ? 32.470 11.994 -8.851 1.00 96.19 437 LEU A C 1
ATOM 3686 O O . LEU A 1 437 ? 31.964 13.018 -9.307 1.00 96.19 437 LEU A O 1
ATOM 3690 N N . LYS A 1 438 ? 33.031 11.963 -7.635 1.00 95.38 438 LYS A N 1
ATOM 3691 C CA . LYS A 1 438 ? 33.083 13.136 -6.743 1.00 95.38 438 LYS A CA 1
ATOM 3692 C C . LYS A 1 438 ? 33.960 14.274 -7.266 1.00 95.38 438 LYS A C 1
ATOM 3694 O O . LYS A 1 438 ? 33.786 15.406 -6.812 1.00 95.38 438 LYS A O 1
ATOM 3699 N N . LYS A 1 439 ? 34.886 13.994 -8.191 1.00 93.25 439 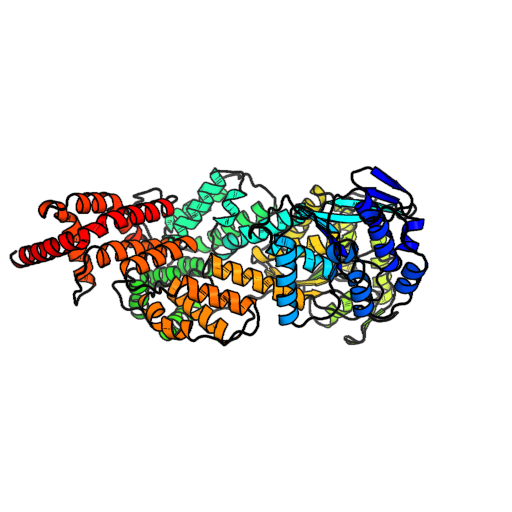LYS A N 1
ATOM 3700 C CA . LYS A 1 439 ? 35.660 15.024 -8.903 1.00 93.25 439 LYS A CA 1
ATOM 3701 C C . LYS A 1 439 ? 34.810 15.733 -9.955 1.00 93.25 439 LYS A C 1
ATOM 3703 O O . LYS A 1 439 ? 35.015 16.919 -10.183 1.00 93.25 439 LYS A O 1
ATOM 3708 N N . LEU A 1 440 ? 33.852 15.020 -10.558 1.00 94.06 440 LEU A N 1
ATOM 3709 C CA . LEU A 1 440 ? 32.910 15.582 -11.531 1.00 94.06 440 LEU A CA 1
ATOM 3710 C C . LEU A 1 440 ? 31.865 16.466 -10.842 1.00 94.06 440 LEU A C 1
ATOM 3712 O O . LEU A 1 440 ? 31.639 17.599 -11.254 1.00 94.06 440 LEU A O 1
ATOM 3716 N N . ASP A 1 441 ? 31.238 15.948 -9.784 1.00 93.06 441 ASP A N 1
ATOM 3717 C CA . ASP A 1 441 ? 30.300 16.681 -8.935 1.00 93.06 441 ASP A CA 1
ATOM 3718 C C . ASP A 1 441 ? 30.306 16.071 -7.524 1.00 93.06 441 ASP A C 1
ATOM 3720 O O . ASP A 1 441 ? 30.084 14.872 -7.337 1.00 93.06 441 ASP A O 1
ATOM 3724 N N . LYS A 1 442 ? 30.508 16.903 -6.494 1.00 94.38 442 LYS A N 1
ATOM 3725 C CA . LYS A 1 442 ? 30.529 16.470 -5.084 1.00 94.38 442 LYS A CA 1
ATOM 3726 C C . LYS A 1 442 ? 29.215 15.821 -4.625 1.00 94.38 442 LYS A C 1
ATOM 3728 O O . LYS A 1 442 ? 29.208 15.147 -3.594 1.00 94.38 442 LYS A O 1
ATOM 3733 N N . LYS A 1 443 ? 28.110 16.039 -5.345 1.00 95.06 443 LYS A N 1
ATOM 3734 C CA . LYS A 1 443 ? 26.787 15.464 -5.063 1.00 95.06 443 LYS A CA 1
ATOM 3735 C C . LYS A 1 443 ? 26.625 14.036 -5.571 1.00 95.06 443 LYS A C 1
ATOM 3737 O O . LYS A 1 443 ? 25.666 13.380 -5.160 1.00 95.06 443 LYS A O 1
ATOM 3742 N N . PHE A 1 444 ? 27.498 13.577 -6.468 1.00 96.75 444 PHE A N 1
ATOM 3743 C CA . PHE A 1 444 ? 27.392 12.256 -7.072 1.00 96.75 444 PHE A CA 1
ATOM 3744 C C . PHE A 1 444 ? 27.775 11.148 -6.101 1.00 96.75 444 PHE A C 1
ATOM 3746 O O . PHE A 1 444 ? 28.792 11.206 -5.407 1.00 96.75 444 PHE A O 1
ATOM 3753 N N . GLU A 1 445 ? 26.949 10.107 -6.093 1.00 95.25 445 GLU A N 1
ATOM 3754 C CA . GLU A 1 445 ? 27.258 8.847 -5.439 1.00 95.25 445 GLU A CA 1
ATOM 3755 C C . GLU A 1 445 ? 26.753 7.673 -6.283 1.00 95.25 445 GLU A C 1
ATOM 3757 O O . GLU A 1 445 ? 25.569 7.587 -6.603 1.00 95.25 445 GLU A O 1
ATOM 3762 N N . ALA A 1 446 ? 27.644 6.753 -6.638 1.00 94.81 446 ALA A N 1
ATOM 3763 C CA . ALA A 1 446 ? 27.290 5.533 -7.340 1.00 94.81 446 ALA A CA 1
ATOM 3764 C C . ALA A 1 446 ? 26.653 4.499 -6.403 1.00 94.81 446 ALA A C 1
ATOM 3766 O O . ALA A 1 446 ? 27.048 4.344 -5.238 1.00 94.81 446 ALA A O 1
ATOM 3767 N N . ILE A 1 447 ? 25.695 3.759 -6.962 1.00 92.81 447 ILE A N 1
ATOM 3768 C CA . ILE A 1 447 ? 25.207 2.485 -6.440 1.00 92.81 447 ILE A CA 1
ATOM 3769 C C . ILE A 1 447 ? 25.311 1.463 -7.571 1.00 92.81 447 ILE A C 1
ATOM 3771 O O . ILE A 1 447 ? 24.552 1.498 -8.540 1.00 92.81 447 ILE A O 1
ATOM 3775 N N . VAL A 1 448 ? 26.281 0.572 -7.445 1.00 91.31 448 VAL A N 1
ATOM 3776 C CA . VAL A 1 448 ? 26.616 -0.434 -8.449 1.00 91.31 448 VAL A CA 1
ATOM 3777 C C . VAL A 1 448 ? 25.760 -1.684 -8.242 1.00 91.31 448 VAL A C 1
ATOM 3779 O O . VAL A 1 448 ? 25.475 -2.051 -7.100 1.00 91.31 448 VAL A O 1
ATOM 3782 N N . ILE A 1 449 ? 25.327 -2.303 -9.340 1.00 88.06 449 ILE A N 1
ATOM 3783 C CA . ILE A 1 449 ? 24.520 -3.528 -9.349 1.00 88.06 449 ILE A CA 1
ATOM 3784 C C . ILE A 1 449 ? 25.227 -4.611 -10.166 1.00 88.06 449 ILE A C 1
ATOM 3786 O O . ILE A 1 449 ? 25.683 -4.349 -11.281 1.00 88.06 449 ILE A O 1
ATOM 3790 N N . ASP A 1 450 ? 25.247 -5.835 -9.650 1.00 81.69 450 ASP A N 1
ATOM 3791 C CA . ASP A 1 450 ? 25.665 -7.020 -10.393 1.00 81.69 450 ASP A CA 1
ATOM 3792 C C . ASP A 1 450 ? 24.697 -7.355 -11.552 1.00 81.69 450 ASP A C 1
ATOM 3794 O O . ASP A 1 450 ? 23.473 -7.208 -11.452 1.00 81.69 450 ASP A O 1
ATOM 3798 N N . ASN A 1 451 ? 25.239 -7.815 -12.683 1.00 70.38 451 ASN A N 1
ATOM 3799 C CA . ASN A 1 451 ? 24.444 -8.099 -13.879 1.00 70.38 451 ASN A CA 1
ATOM 3800 C C . ASN A 1 451 ? 23.671 -9.434 -13.823 1.00 70.38 451 ASN A C 1
ATOM 3802 O O . ASN A 1 451 ? 22.677 -9.580 -14.539 1.00 70.38 451 ASN A O 1
ATOM 3806 N N . SER A 1 452 ? 24.075 -10.392 -12.982 1.00 69.00 452 SER A N 1
ATOM 3807 C CA . SER A 1 452 ? 23.381 -11.677 -12.798 1.00 69.00 452 SER A CA 1
ATOM 3808 C C . SER A 1 452 ? 21.945 -11.489 -12.314 1.00 69.00 452 SER A C 1
ATOM 3810 O O . SER A 1 452 ? 21.067 -12.270 -12.670 1.00 69.00 452 SER A O 1
ATOM 3812 N N . PHE A 1 453 ? 21.708 -10.426 -11.533 1.00 69.75 453 PHE A N 1
ATOM 3813 C CA . PHE A 1 453 ? 20.404 -9.965 -11.058 1.00 69.75 453 PHE A CA 1
ATOM 3814 C C . PHE A 1 453 ? 19.507 -11.080 -10.495 1.00 69.75 453 PHE A C 1
ATOM 3816 O O . PHE A 1 453 ? 18.284 -11.013 -10.610 1.00 69.75 453 PHE A O 1
ATOM 3823 N N . SER A 1 454 ? 20.106 -12.103 -9.875 1.00 77.06 454 SER A N 1
ATOM 3824 C CA . SER A 1 454 ? 19.396 -13.176 -9.169 1.00 77.06 454 SER A CA 1
ATOM 3825 C C . SER A 1 454 ? 18.571 -12.621 -8.002 1.00 77.06 454 SER A C 1
ATOM 3827 O O . SER A 1 454 ? 18.808 -11.504 -7.545 1.00 77.06 454 SER A O 1
ATOM 3829 N N . GLU A 1 455 ? 17.624 -13.392 -7.461 1.00 76.44 455 GLU A N 1
ATOM 3830 C CA . GLU A 1 455 ? 16.850 -12.966 -6.281 1.00 76.44 455 GLU A CA 1
ATOM 3831 C C . GLU A 1 455 ? 17.760 -12.537 -5.111 1.00 76.44 455 GLU A C 1
ATOM 3833 O O . GLU A 1 455 ? 17.507 -11.526 -4.451 1.00 76.44 455 GLU A O 1
ATOM 3838 N N . ILE A 1 456 ? 18.869 -13.258 -4.904 1.00 81.44 456 ILE A N 1
ATOM 3839 C CA . ILE A 1 456 ? 19.882 -12.947 -3.887 1.00 81.44 456 ILE A CA 1
ATOM 3840 C C . ILE A 1 456 ? 20.512 -11.575 -4.153 1.00 81.44 456 ILE A C 1
ATOM 3842 O O . ILE A 1 456 ? 20.568 -10.746 -3.243 1.00 81.44 456 ILE A O 1
ATOM 3846 N N . GLU A 1 457 ? 20.935 -11.305 -5.389 1.00 82.38 457 GLU A N 1
ATOM 3847 C CA . GLU A 1 457 ? 21.528 -10.013 -5.757 1.00 82.38 457 GLU A CA 1
ATOM 3848 C C . GLU A 1 457 ? 20.520 -8.864 -5.655 1.00 82.38 457 GLU A C 1
ATOM 3850 O O . GLU A 1 457 ? 20.835 -7.798 -5.125 1.00 82.38 457 GLU A O 1
ATOM 3855 N N . ARG A 1 458 ? 19.259 -9.090 -6.045 1.00 83.56 458 ARG A N 1
ATOM 3856 C CA . ARG A 1 458 ? 18.183 -8.101 -5.871 1.00 83.56 458 ARG A CA 1
ATOM 3857 C C . ARG A 1 458 ? 17.941 -7.761 -4.402 1.00 83.56 458 ARG A C 1
ATOM 3859 O O . ARG A 1 458 ? 17.605 -6.620 -4.083 1.00 83.56 458 ARG A O 1
ATOM 3866 N N . ASN A 1 459 ? 18.085 -8.737 -3.508 1.00 81.00 459 ASN A N 1
ATOM 3867 C CA . ASN A 1 459 ? 17.956 -8.518 -2.071 1.00 81.00 459 ASN A CA 1
ATOM 3868 C C . ASN A 1 459 ? 19.153 -7.739 -1.517 1.00 81.00 459 ASN A C 1
ATOM 3870 O O . ASN A 1 459 ? 18.925 -6.715 -0.876 1.00 81.00 459 ASN A O 1
ATOM 3874 N N . LYS A 1 460 ? 20.396 -8.126 -1.845 1.00 85.25 460 LYS A N 1
ATOM 3875 C CA . LYS A 1 460 ? 21.609 -7.362 -1.484 1.00 85.25 460 LYS A CA 1
ATOM 3876 C C . LYS A 1 460 ? 21.535 -5.911 -1.957 1.00 85.25 460 LYS A C 1
ATOM 3878 O O . LYS A 1 460 ? 21.883 -4.987 -1.224 1.00 85.25 460 LYS A O 1
ATOM 3883 N N . TYR A 1 461 ? 21.021 -5.700 -3.165 1.00 87.56 461 TYR A N 1
ATOM 3884 C CA . TYR A 1 461 ? 20.833 -4.371 -3.723 1.00 87.56 461 TYR A CA 1
ATOM 3885 C C . TYR A 1 461 ? 19.859 -3.507 -2.909 1.00 87.56 461 TYR A C 1
ATOM 3887 O O . TYR A 1 461 ? 20.137 -2.331 -2.660 1.00 87.56 461 TYR A O 1
ATOM 3895 N N . PHE A 1 462 ? 18.747 -4.079 -2.433 1.00 85.75 462 PHE A N 1
ATOM 3896 C CA . PHE A 1 462 ? 17.854 -3.366 -1.517 1.00 85.75 462 PHE A CA 1
ATOM 3897 C C . PHE A 1 462 ? 18.574 -2.969 -0.223 1.00 85.75 462 PHE A C 1
ATOM 3899 O O . PHE A 1 462 ? 18.429 -1.828 0.215 1.00 85.75 462 PHE A O 1
ATOM 3906 N N . GLU A 1 463 ? 19.377 -3.867 0.367 1.00 86.69 463 GLU A N 1
ATOM 3907 C CA . GLU A 1 463 ? 20.165 -3.555 1.571 1.00 86.69 463 GLU A CA 1
ATOM 3908 C C . GLU A 1 463 ? 21.079 -2.348 1.333 1.00 86.69 463 GLU A C 1
ATOM 3910 O O . GLU A 1 463 ? 21.080 -1.397 2.115 1.00 86.69 463 GLU A O 1
ATOM 3915 N N . LYS A 1 464 ? 21.766 -2.335 0.189 1.00 88.25 464 LYS A N 1
ATOM 3916 C CA . LYS A 1 464 ? 22.665 -1.260 -0.239 1.00 88.25 464 LYS A CA 1
ATOM 3917 C C . LYS A 1 464 ? 21.951 0.087 -0.395 1.00 88.25 464 LYS A C 1
ATOM 3919 O O . LYS A 1 464 ? 22.442 1.103 0.100 1.00 88.25 464 LYS A O 1
ATOM 3924 N N . ILE A 1 465 ? 20.779 0.115 -1.041 1.00 87.69 465 ILE A N 1
ATOM 3925 C CA . ILE A 1 465 ? 19.963 1.337 -1.158 1.00 87.69 465 ILE A CA 1
ATOM 3926 C C . ILE A 1 465 ? 19.492 1.798 0.224 1.00 87.69 465 ILE A C 1
ATOM 3928 O O . ILE A 1 465 ? 19.612 2.980 0.554 1.00 87.69 465 ILE A O 1
ATOM 3932 N N . ALA A 1 466 ? 18.958 0.881 1.032 1.00 85.38 466 ALA A N 1
ATOM 3933 C CA . ALA A 1 466 ? 18.439 1.181 2.359 1.00 85.38 466 ALA A CA 1
ATOM 3934 C C . ALA A 1 466 ? 19.530 1.787 3.258 1.00 85.38 466 ALA A C 1
ATOM 3936 O O . ALA A 1 466 ? 19.299 2.793 3.925 1.00 85.38 466 ALA A O 1
ATOM 3937 N N . GLU A 1 467 ? 20.744 1.241 3.236 1.00 84.75 467 GLU A N 1
ATOM 3938 C CA . GLU A 1 467 ? 21.872 1.768 4.007 1.00 84.75 467 GLU A CA 1
ATOM 3939 C C . GLU A 1 467 ? 22.323 3.155 3.547 1.00 84.75 467 GLU A C 1
ATOM 3941 O O . GLU A 1 467 ? 22.684 3.981 4.386 1.00 84.75 467 GLU A O 1
ATOM 3946 N N . LYS A 1 468 ? 22.266 3.453 2.244 1.00 84.50 468 LYS A N 1
ATOM 3947 C CA . LYS A 1 468 ? 22.635 4.774 1.708 1.00 84.50 468 LYS A CA 1
ATOM 3948 C C . LYS A 1 468 ? 21.568 5.839 1.960 1.00 84.50 468 LYS A C 1
ATOM 3950 O O . LYS A 1 468 ? 21.915 6.977 2.280 1.00 84.50 468 LYS A O 1
ATOM 3955 N N . LEU A 1 469 ? 20.287 5.486 1.836 1.00 79.12 469 LEU A N 1
ATOM 3956 C CA . LEU A 1 469 ? 19.167 6.427 1.963 1.00 79.12 469 LEU A CA 1
ATOM 3957 C C . LEU A 1 469 ? 18.660 6.598 3.398 1.00 79.12 469 LEU A C 1
ATOM 3959 O O . LEU A 1 469 ? 18.157 7.666 3.723 1.00 79.12 469 LEU A O 1
ATOM 3963 N N . ILE A 1 470 ? 18.801 5.602 4.277 1.00 72.88 47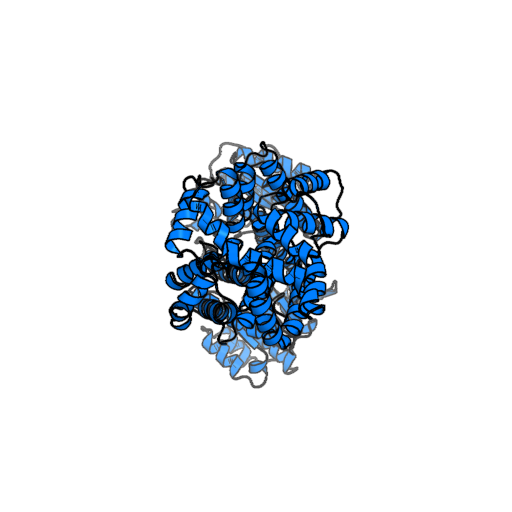0 ILE A N 1
ATOM 3964 C CA . ILE A 1 470 ? 18.285 5.661 5.659 1.00 72.88 470 ILE A CA 1
ATOM 3965 C C . ILE A 1 470 ? 19.398 5.964 6.684 1.00 72.88 470 ILE A C 1
ATOM 3967 O O . ILE A 1 470 ? 19.219 5.810 7.893 1.00 72.88 470 ILE A O 1
ATOM 3971 N N . ARG A 1 471 ? 20.597 6.384 6.256 1.00 66.06 471 ARG A N 1
ATOM 3972 C CA . ARG A 1 471 ? 21.683 6.671 7.206 1.00 66.06 471 ARG A CA 1
ATOM 3973 C C . ARG A 1 471 ? 21.390 7.948 8.006 1.00 66.06 471 ARG A C 1
ATOM 3975 O O . ARG A 1 471 ? 21.635 9.056 7.537 1.00 66.06 471 ARG A O 1
ATOM 3982 N N . GLY A 1 472 ? 20.925 7.786 9.246 1.00 64.88 472 GLY A N 1
ATOM 3983 C CA . GLY A 1 472 ? 20.718 8.875 10.209 1.00 64.88 472 GLY A CA 1
ATOM 3984 C C . GLY A 1 472 ? 19.249 9.269 10.395 1.00 64.88 472 GLY A C 1
ATOM 3985 O O . GLY A 1 472 ? 18.350 8.474 10.159 1.00 64.88 472 GLY A O 1
ATOM 3986 N N . SER A 1 473 ? 19.003 10.491 10.877 1.00 66.00 473 SER A N 1
ATOM 3987 C CA . SER A 1 473 ? 17.654 11.038 11.128 1.00 66.00 473 SER A CA 1
ATOM 3988 C C . SER A 1 473 ? 17.104 11.888 9.976 1.00 66.00 473 SER A C 1
ATOM 3990 O O . SER A 1 473 ? 16.059 12.522 10.115 1.00 66.00 473 SER A O 1
ATOM 3992 N N . LYS A 1 474 ? 17.830 11.960 8.858 1.00 77.50 474 LYS A N 1
ATOM 3993 C CA . LYS A 1 474 ? 17.502 12.837 7.737 1.00 77.50 474 LYS A CA 1
ATOM 3994 C C . LYS A 1 474 ? 16.419 12.218 6.860 1.00 77.50 474 LYS A C 1
ATOM 3996 O O . LYS A 1 474 ? 16.516 11.046 6.518 1.00 77.50 474 LYS A O 1
ATOM 4001 N N . LYS A 1 475 ? 15.429 13.027 6.474 1.00 84.00 475 LYS A N 1
ATOM 4002 C CA . LYS A 1 475 ? 14.359 12.622 5.559 1.00 84.00 475 LYS A CA 1
ATOM 4003 C C . LYS A 1 475 ? 14.606 13.154 4.147 1.00 84.00 475 LYS A C 1
ATOM 4005 O O . LYS A 1 475 ? 15.029 14.304 3.989 1.00 84.00 475 LYS A O 1
ATOM 4010 N N . TYR A 1 476 ? 14.318 12.345 3.127 1.00 89.00 476 TYR A N 1
ATOM 4011 C CA . TYR A 1 476 ? 14.592 12.690 1.724 1.00 89.00 476 TYR A CA 1
ATOM 4012 C C . TYR A 1 476 ? 13.343 12.733 0.845 1.00 89.00 476 TYR A C 1
ATOM 4014 O O . TYR A 1 476 ? 12.482 11.867 0.925 1.00 89.00 476 TYR A O 1
ATOM 4022 N N . SER A 1 477 ? 13.246 13.746 -0.008 1.00 91.81 477 SER A N 1
ATOM 4023 C CA . SER A 1 477 ? 12.222 13.871 -1.045 1.00 91.81 477 SER A CA 1
ATOM 4024 C C . SER A 1 477 ? 12.852 13.460 -2.370 1.00 91.81 477 SER A C 1
ATOM 4026 O O . SER A 1 477 ? 13.809 14.093 -2.817 1.00 91.81 477 SER A O 1
ATOM 4028 N N . ILE A 1 478 ? 12.374 12.371 -2.964 1.00 93.44 478 ILE A N 1
ATOM 4029 C CA . ILE A 1 478 ? 13.062 11.674 -4.051 1.00 93.44 478 ILE A CA 1
ATOM 4030 C C . ILE A 1 478 ? 12.396 11.956 -5.391 1.00 93.44 478 ILE A C 1
ATOM 4032 O O . ILE A 1 478 ? 11.208 11.707 -5.574 1.00 93.44 478 ILE A O 1
ATOM 4036 N N . THR A 1 479 ? 13.186 12.438 -6.345 1.00 95.12 479 THR A N 1
ATOM 4037 C CA . THR A 1 479 ? 12.861 12.357 -7.773 1.00 95.12 479 THR A CA 1
ATOM 4038 C C . THR A 1 479 ? 13.611 11.166 -8.351 1.00 95.12 479 THR A C 1
ATOM 4040 O O . THR A 1 479 ? 14.824 11.075 -8.172 1.00 95.12 479 THR A O 1
ATOM 4043 N N . TYR A 1 480 ? 12.912 10.246 -9.008 1.00 94.75 480 TYR A N 1
ATOM 4044 C CA . TYR A 1 480 ? 13.527 9.066 -9.612 1.00 94.75 480 TYR A CA 1
ATOM 4045 C C . TYR A 1 480 ? 13.429 9.115 -11.138 1.00 94.75 480 TYR A C 1
ATOM 4047 O O . TYR A 1 480 ? 12.329 9.091 -11.682 1.00 94.75 480 TYR A O 1
ATOM 4055 N N . ASP A 1 481 ? 14.577 9.168 -11.812 1.00 94.62 481 ASP A N 1
ATOM 4056 C CA . ASP A 1 481 ? 14.710 9.045 -13.260 1.00 94.62 481 ASP A CA 1
ATOM 4057 C C . ASP A 1 481 ? 15.016 7.595 -13.663 1.00 94.62 481 ASP A C 1
ATOM 4059 O O . ASP A 1 481 ? 16.104 7.062 -13.411 1.00 94.62 481 ASP A O 1
ATOM 4063 N N . PHE A 1 482 ? 14.050 6.972 -14.334 1.00 91.69 482 PHE A N 1
ATOM 4064 C CA . PHE A 1 482 ? 14.129 5.598 -14.825 1.00 91.69 482 PHE A CA 1
ATOM 4065 C C . PHE A 1 482 ? 14.246 5.500 -16.355 1.00 91.69 482 PHE A C 1
ATOM 4067 O O . PHE A 1 482 ? 13.949 4.448 -16.928 1.00 91.69 482 PHE A O 1
ATOM 4074 N N . THR A 1 483 ? 14.692 6.573 -17.022 1.00 89.81 483 THR A N 1
ATOM 4075 C CA . THR A 1 483 ? 14.865 6.647 -18.487 1.00 89.81 483 THR A CA 1
ATOM 4076 C C . THR A 1 483 ? 15.743 5.519 -19.031 1.00 89.81 483 THR A C 1
ATOM 4078 O O . THR A 1 483 ? 15.375 4.841 -19.997 1.00 89.81 483 THR A O 1
ATOM 4081 N N . PHE A 1 484 ? 16.908 5.316 -18.411 1.00 84.94 484 PHE A N 1
ATOM 4082 C CA . PHE A 1 484 ? 17.905 4.338 -18.842 1.00 84.94 484 PHE A CA 1
ATOM 4083 C C . PHE A 1 484 ? 17.915 3.083 -17.954 1.00 84.94 484 PHE A C 1
ATOM 4085 O O . PHE A 1 484 ? 17.145 2.954 -17.003 1.00 84.94 484 PHE A O 1
ATOM 4092 N N . SER A 1 485 ? 18.822 2.158 -18.283 1.00 80.94 485 SER A N 1
ATOM 4093 C CA . SER A 1 485 ? 18.983 0.822 -17.688 1.00 80.94 485 SER A CA 1
ATOM 4094 C C . SER A 1 485 ? 17.957 -0.221 -18.151 1.00 80.94 485 SER A C 1
ATOM 4096 O O . SER A 1 485 ? 17.015 0.071 -18.900 1.00 80.94 485 SER A O 1
ATOM 4098 N N . PHE A 1 486 ? 18.189 -1.469 -17.749 1.00 80.06 486 PHE A N 1
ATOM 4099 C CA . PHE A 1 486 ? 17.256 -2.574 -17.918 1.00 80.06 486 PHE A CA 1
ATOM 4100 C C . PHE A 1 486 ? 15.971 -2.320 -17.118 1.00 80.06 486 PHE A C 1
ATOM 4102 O O . PHE A 1 486 ? 15.958 -1.569 -16.139 1.00 80.06 486 PHE A O 1
ATOM 4109 N N . ARG A 1 487 ? 14.853 -2.877 -17.588 1.00 80.62 487 ARG A N 1
ATOM 4110 C CA . ARG A 1 487 ? 13.530 -2.540 -17.045 1.00 80.62 487 ARG A CA 1
ATOM 4111 C C . ARG A 1 487 ? 13.314 -3.126 -15.655 1.00 80.62 487 ARG A C 1
ATOM 4113 O O . ARG A 1 487 ? 12.788 -2.441 -14.788 1.00 80.62 487 ARG A O 1
ATOM 4120 N N . ASP A 1 488 ? 13.780 -4.348 -15.439 1.00 79.19 488 ASP A N 1
ATOM 4121 C CA . ASP A 1 488 ? 13.842 -5.020 -14.138 1.00 79.19 488 ASP A CA 1
ATOM 4122 C C . ASP A 1 488 ? 14.504 -4.157 -13.051 1.00 79.19 488 ASP A C 1
ATOM 4124 O O . ASP A 1 488 ? 13.976 -4.074 -11.944 1.00 79.19 488 ASP A O 1
ATOM 4128 N N . ILE A 1 489 ? 15.585 -3.435 -13.369 1.00 84.19 489 ILE A N 1
ATOM 4129 C CA . ILE A 1 489 ? 16.223 -2.477 -12.449 1.00 84.19 489 ILE A CA 1
ATOM 4130 C C . ILE A 1 489 ? 15.298 -1.292 -12.160 1.00 84.19 489 ILE A C 1
ATOM 4132 O O . ILE A 1 489 ? 15.148 -0.906 -11.000 1.00 84.19 489 ILE A O 1
ATOM 4136 N N . SER A 1 490 ? 14.651 -0.728 -13.186 1.00 86.38 490 SER A N 1
ATOM 4137 C CA . SER A 1 490 ? 13.671 0.351 -13.005 1.00 86.38 490 SER A CA 1
ATOM 4138 C C . SER A 1 490 ? 12.539 -0.050 -12.056 1.00 86.38 490 SER A C 1
ATOM 4140 O O . SER A 1 490 ? 12.188 0.704 -11.148 1.00 86.38 490 SER A O 1
ATOM 4142 N N . PHE A 1 491 ? 12.004 -1.258 -12.227 1.00 81.44 491 PHE A N 1
ATOM 4143 C CA . PHE A 1 491 ? 10.941 -1.796 -11.378 1.00 81.44 491 PHE A CA 1
ATOM 4144 C C . PHE A 1 491 ? 11.424 -2.097 -9.966 1.00 81.44 491 PHE A C 1
ATOM 4146 O O . PHE A 1 491 ? 10.755 -1.733 -9.001 1.00 81.44 491 PHE A O 1
ATOM 4153 N N . LEU A 1 492 ? 12.593 -2.722 -9.826 1.00 84.62 492 LEU A N 1
ATOM 4154 C CA . LEU A 1 492 ? 13.154 -3.020 -8.516 1.00 84.62 492 LEU A CA 1
ATOM 4155 C C . LEU A 1 492 ? 13.378 -1.733 -7.718 1.00 84.62 492 LEU A C 1
ATOM 4157 O O . LEU A 1 492 ? 13.042 -1.687 -6.541 1.00 84.62 492 LEU A O 1
ATOM 4161 N N . ASN A 1 493 ? 13.871 -0.672 -8.358 1.00 88.62 493 ASN A N 1
ATOM 4162 C CA . ASN A 1 493 ? 14.018 0.637 -7.726 1.00 88.62 493 ASN A CA 1
ATOM 4163 C C . ASN A 1 493 ? 12.690 1.257 -7.338 1.00 88.62 493 ASN A C 1
ATOM 4165 O O . ASN A 1 493 ? 12.559 1.730 -6.216 1.00 88.62 493 ASN A O 1
ATOM 4169 N N . TYR A 1 494 ? 11.699 1.214 -8.224 1.00 86.88 494 TYR A N 1
ATOM 4170 C CA . TYR A 1 494 ? 10.348 1.654 -7.901 1.00 86.88 494 TYR A CA 1
ATOM 4171 C C . TYR A 1 494 ? 9.820 0.966 -6.627 1.00 86.88 494 TYR A C 1
ATOM 4173 O O . TYR A 1 494 ? 9.436 1.645 -5.675 1.00 86.88 494 TYR A O 1
ATOM 4181 N N . ILE A 1 495 ? 9.896 -0.369 -6.563 1.00 82.81 495 ILE A N 1
ATOM 4182 C CA . ILE A 1 495 ? 9.466 -1.155 -5.396 1.00 82.81 495 ILE A CA 1
ATOM 4183 C C . ILE A 1 495 ? 10.289 -0.767 -4.164 1.00 82.81 495 ILE A C 1
ATOM 4185 O O . ILE A 1 495 ? 9.724 -0.410 -3.135 1.00 82.81 495 ILE A O 1
ATOM 4189 N N . ASN A 1 496 ? 11.619 -0.771 -4.276 1.00 86.44 496 ASN A N 1
ATOM 4190 C CA . ASN A 1 496 ? 12.530 -0.434 -3.185 1.00 86.44 496 ASN A CA 1
ATOM 4191 C C . ASN A 1 496 ? 12.252 0.961 -2.612 1.00 86.44 496 ASN A C 1
ATOM 4193 O O . ASN A 1 496 ? 12.298 1.139 -1.400 1.00 86.44 496 ASN A O 1
ATOM 4197 N N . LEU A 1 497 ? 11.940 1.953 -3.446 1.00 88.31 497 LEU A N 1
ATOM 4198 C CA . LEU A 1 497 ? 11.599 3.292 -2.976 1.00 88.31 497 LEU A CA 1
ATOM 4199 C C . LEU A 1 497 ? 10.255 3.301 -2.241 1.00 88.31 497 LEU A C 1
ATOM 4201 O O . LEU A 1 497 ? 10.175 3.868 -1.157 1.00 88.31 497 LEU A O 1
ATOM 4205 N N . HIS A 1 498 ? 9.224 2.616 -2.733 1.00 83.00 498 HIS A N 1
ATOM 4206 C CA . HIS A 1 498 ? 7.958 2.524 -1.996 1.00 83.00 498 HIS A CA 1
ATOM 4207 C C . HIS A 1 498 ? 8.117 1.838 -0.634 1.00 83.00 498 HIS A C 1
ATOM 4209 O O . HIS A 1 498 ? 7.591 2.315 0.372 1.00 83.00 498 HIS A O 1
ATOM 4215 N N . CYS A 1 499 ? 8.930 0.787 -0.566 1.00 79.62 499 CYS A N 1
ATOM 4216 C CA . CYS A 1 499 ? 9.318 0.144 0.686 1.00 79.62 499 CYS A CA 1
ATOM 4217 C C . CYS A 1 499 ? 9.947 1.124 1.690 1.00 79.62 499 CYS A C 1
ATOM 4219 O O . CYS A 1 499 ? 9.679 1.067 2.890 1.00 79.62 499 CYS A O 1
ATOM 4221 N N . LEU A 1 500 ? 10.809 2.021 1.205 1.00 83.31 500 LEU A N 1
ATOM 4222 C CA . LEU A 1 500 ? 11.479 3.028 2.026 1.00 83.31 500 LEU A CA 1
ATOM 4223 C C . LEU A 1 500 ? 10.557 4.189 2.408 1.00 83.31 500 LEU A C 1
ATOM 4225 O O . LEU A 1 500 ? 10.722 4.772 3.479 1.00 83.31 500 LEU A O 1
ATOM 4229 N N . GLU A 1 501 ? 9.589 4.530 1.561 1.00 83.19 501 GLU A N 1
ATOM 4230 C CA . GLU A 1 501 ? 8.572 5.539 1.857 1.00 83.19 501 GLU A CA 1
ATOM 4231 C C . GLU A 1 501 ? 7.714 5.113 3.050 1.00 83.19 501 GLU A C 1
ATOM 4233 O O . GLU A 1 501 ? 7.470 5.918 3.952 1.00 83.19 501 GLU A O 1
ATOM 4238 N N . LEU A 1 502 ? 7.379 3.820 3.151 1.00 71.81 502 LEU A N 1
ATOM 4239 C CA . LEU A 1 502 ? 6.688 3.287 4.325 1.00 71.81 502 LEU A CA 1
ATOM 4240 C C . LEU A 1 502 ? 7.454 3.507 5.627 1.00 71.81 502 LEU A C 1
ATOM 4242 O O . LEU A 1 502 ? 6.820 3.675 6.661 1.00 71.81 502 LEU A O 1
ATOM 4246 N N . LEU A 1 503 ? 8.789 3.560 5.620 1.00 68.94 503 LEU A N 1
ATOM 4247 C CA . LEU A 1 503 ? 9.583 3.844 6.824 1.00 68.94 503 LEU A CA 1
ATOM 4248 C C . LEU A 1 503 ? 9.407 5.280 7.347 1.00 68.94 503 LEU A C 1
ATOM 4250 O O . LEU A 1 503 ? 9.939 5.606 8.411 1.00 68.94 503 LEU A O 1
ATOM 4254 N N . GLY A 1 504 ? 8.729 6.160 6.600 1.00 69.81 504 GLY A N 1
ATOM 4255 C CA . GLY A 1 504 ? 8.657 7.595 6.885 1.00 69.81 504 GLY A CA 1
ATOM 4256 C C . GLY A 1 504 ? 10.010 8.303 6.748 1.00 69.81 504 GLY A C 1
ATOM 4257 O O . GLY A 1 504 ? 10.193 9.401 7.276 1.00 69.81 504 GLY A O 1
ATOM 4258 N N . MET A 1 505 ? 10.974 7.651 6.088 1.00 71.25 505 MET A N 1
ATOM 4259 C CA . MET A 1 505 ? 12.346 8.136 5.893 1.00 71.25 505 MET A CA 1
ATOM 4260 C C . MET A 1 505 ? 12.512 8.851 4.557 1.00 71.25 505 MET A C 1
ATOM 4262 O O . MET A 1 505 ? 13.344 9.748 4.425 1.00 71.25 505 MET A O 1
ATOM 4266 N N . ILE A 1 506 ? 11.708 8.474 3.567 1.00 85.81 506 ILE A N 1
ATOM 4267 C CA . ILE A 1 506 ? 11.671 9.150 2.281 1.00 85.81 506 ILE A CA 1
ATOM 4268 C C . ILE A 1 506 ? 10.233 9.480 1.897 1.00 85.81 506 ILE A C 1
ATOM 4270 O O . ILE A 1 506 ? 9.287 8.905 2.428 1.00 85.81 506 ILE A O 1
ATOM 4274 N N . ARG A 1 507 ? 10.092 10.390 0.945 1.00 87.81 507 ARG A N 1
ATOM 4275 C CA . ARG A 1 507 ? 8.866 10.647 0.204 1.00 87.81 507 ARG A CA 1
ATOM 4276 C C . ARG A 1 507 ? 9.206 10.602 -1.272 1.00 87.81 507 ARG A C 1
ATOM 4278 O O . ARG A 1 507 ? 10.134 11.291 -1.699 1.00 87.81 507 ARG A O 1
ATOM 4285 N N . ILE A 1 508 ? 8.458 9.846 -2.059 1.00 89.00 508 ILE A N 1
ATOM 4286 C CA . ILE A 1 508 ? 8.588 9.885 -3.511 1.00 89.00 508 ILE A CA 1
ATOM 4287 C C . ILE A 1 508 ? 7.894 11.163 -3.984 1.00 89.00 508 ILE A C 1
ATOM 4289 O O . ILE A 1 508 ? 6.695 11.361 -3.800 1.00 89.00 508 ILE A O 1
ATOM 4293 N N . LYS A 1 509 ? 8.683 12.090 -4.528 1.00 89.19 509 LYS A N 1
ATOM 4294 C CA . LYS A 1 509 ? 8.202 13.365 -5.064 1.00 89.19 509 LYS A CA 1
ATOM 4295 C C . LYS A 1 509 ? 7.687 13.189 -6.482 1.00 89.19 509 LYS A C 1
ATOM 4297 O O . LYS A 1 509 ? 6.623 13.708 -6.786 1.00 89.19 509 LYS A O 1
ATOM 4302 N N . LYS A 1 510 ? 8.486 12.527 -7.326 1.00 90.31 510 LYS A N 1
ATOM 4303 C CA . LYS A 1 510 ? 8.240 12.336 -8.759 1.00 90.31 510 LYS A CA 1
ATOM 4304 C C . LYS A 1 510 ? 8.922 11.080 -9.267 1.00 90.31 510 LYS A C 1
ATOM 4306 O O . LYS A 1 510 ? 10.043 10.773 -8.851 1.00 90.31 510 LYS A O 1
ATOM 4311 N N . LEU A 1 511 ? 8.285 10.420 -10.224 1.00 91.38 511 LEU A N 1
ATOM 4312 C CA . LEU A 1 511 ? 8.886 9.358 -11.020 1.00 91.38 511 LEU A CA 1
ATOM 4313 C C . LEU A 1 511 ? 8.867 9.808 -12.475 1.00 91.38 511 LEU A C 1
ATOM 4315 O O . LEU A 1 511 ? 7.802 10.083 -13.016 1.00 91.38 511 LEU A O 1
ATOM 4319 N N . VAL A 1 512 ? 10.029 9.888 -13.110 1.00 91.88 512 VAL A N 1
ATOM 4320 C CA . VAL A 1 512 ? 10.161 10.482 -14.440 1.00 91.88 512 VAL A CA 1
ATOM 4321 C C . VAL A 1 512 ? 10.913 9.573 -15.397 1.00 91.88 512 VAL A C 1
ATOM 4323 O O . VAL A 1 512 ? 11.823 8.838 -15.015 1.00 91.88 512 VAL A O 1
ATOM 4326 N N . TYR A 1 513 ? 10.549 9.661 -16.669 1.00 91.12 513 TYR A N 1
ATOM 4327 C CA . TYR A 1 513 ? 11.331 9.111 -17.766 1.00 91.12 513 TYR A CA 1
ATOM 4328 C C . TYR A 1 513 ? 11.364 10.108 -18.923 1.00 91.12 513 TYR A C 1
ATOM 4330 O O . TYR A 1 513 ? 10.466 10.933 -19.079 1.00 91.12 513 TYR A O 1
ATOM 4338 N N . ILE A 1 514 ? 12.421 10.061 -19.727 1.00 89.94 514 ILE A N 1
ATOM 4339 C CA . ILE A 1 514 ? 12.717 11.069 -20.744 1.00 89.94 514 ILE A CA 1
ATOM 4340 C C . ILE A 1 514 ? 12.795 10.378 -22.114 1.00 89.94 514 ILE A C 1
ATOM 4342 O O . ILE A 1 514 ? 13.888 10.047 -22.583 1.00 89.94 514 ILE A O 1
ATOM 4346 N N . PRO A 1 515 ? 11.645 10.054 -22.742 1.00 87.12 515 PRO A N 1
ATOM 4347 C CA . PRO A 1 515 ? 11.622 9.355 -24.020 1.00 87.12 515 PRO A CA 1
ATOM 4348 C C . PRO A 1 515 ? 11.998 10.273 -25.189 1.00 87.12 515 PRO A C 1
ATOM 4350 O O . PRO A 1 515 ? 11.820 11.492 -25.151 1.00 87.12 515 PRO A O 1
ATOM 4353 N N . ILE A 1 516 ? 12.450 9.652 -26.279 1.00 85.94 516 ILE A N 1
ATOM 4354 C CA . ILE A 1 516 ? 12.618 10.312 -27.576 1.00 85.94 516 ILE A CA 1
ATOM 4355 C C . ILE A 1 516 ? 11.229 10.528 -28.185 1.00 85.94 516 ILE A C 1
ATOM 4357 O O . ILE A 1 516 ? 10.522 9.564 -28.464 1.00 85.94 516 ILE A O 1
ATOM 4361 N N . ILE A 1 517 ? 10.849 11.788 -28.408 1.00 83.88 517 ILE A N 1
ATOM 4362 C CA . ILE A 1 517 ? 9.577 12.164 -29.056 1.00 83.88 517 ILE A CA 1
ATOM 4363 C C . ILE A 1 517 ? 9.731 12.357 -30.567 1.00 83.88 517 ILE A C 1
ATOM 4365 O O . ILE A 1 517 ? 8.809 12.118 -31.339 1.00 83.88 517 ILE A O 1
ATOM 4369 N N . LYS A 1 518 ? 10.917 12.780 -31.002 1.00 84.44 518 LYS A N 1
ATOM 4370 C CA . LYS A 1 518 ? 11.330 12.875 -32.404 1.00 84.44 518 LYS A CA 1
ATOM 4371 C C . LYS A 1 518 ? 12.833 12.645 -32.447 1.00 84.44 518 LYS A C 1
ATOM 4373 O O . LYS A 1 518 ? 13.506 12.916 -31.461 1.00 84.44 518 LYS A O 1
ATOM 4378 N N . LYS A 1 519 ? 13.381 12.164 -33.565 1.00 86.00 519 LYS A N 1
ATOM 4379 C CA . LYS A 1 519 ? 14.831 11.943 -33.714 1.00 86.00 519 LYS A CA 1
ATOM 4380 C C . LYS A 1 519 ? 15.640 13.137 -33.168 1.00 86.00 519 LYS A C 1
ATOM 4382 O O . LYS A 1 519 ? 15.444 14.263 -33.622 1.00 86.00 519 LYS A O 1
ATOM 4387 N N . GLY A 1 520 ? 16.499 12.878 -32.177 1.00 86.00 520 GLY A N 1
ATOM 4388 C CA . GLY A 1 520 ? 17.337 13.882 -31.501 1.00 86.00 520 GLY A CA 1
ATOM 4389 C C . GLY A 1 520 ? 16.624 14.807 -30.500 1.00 86.00 520 GLY A C 1
ATOM 4390 O O . GLY A 1 520 ? 17.267 15.687 -29.934 1.00 86.00 520 GLY A O 1
ATOM 4391 N N . ILE A 1 521 ? 15.319 14.644 -30.266 1.00 89.56 521 ILE A N 1
ATOM 4392 C CA . ILE A 1 521 ? 14.505 15.483 -29.377 1.00 89.56 521 ILE A CA 1
ATOM 4393 C C . ILE A 1 521 ? 13.825 14.602 -28.328 1.00 89.56 521 ILE A C 1
ATOM 4395 O O . ILE A 1 521 ? 13.124 13.642 -28.657 1.00 89.56 521 ILE A O 1
ATOM 4399 N N . VAL A 1 522 ? 13.984 14.981 -27.064 1.00 90.81 522 VAL A N 1
ATOM 4400 C CA . VAL A 1 522 ? 13.391 14.291 -25.916 1.00 90.81 522 VAL A CA 1
ATOM 4401 C C . VAL A 1 522 ? 12.463 15.218 -25.130 1.00 90.81 522 VAL A C 1
ATOM 4403 O O . VAL A 1 522 ? 12.574 16.444 -25.216 1.00 90.81 522 VAL A O 1
ATOM 4406 N N . ASP A 1 523 ? 11.550 14.633 -24.358 1.00 89.00 523 ASP A N 1
ATOM 4407 C CA . ASP A 1 523 ? 10.679 15.361 -23.429 1.00 89.00 523 ASP A CA 1
ATOM 4408 C C . ASP A 1 523 ? 10.644 14.669 -22.067 1.00 89.00 523 ASP A C 1
ATOM 4410 O O . ASP A 1 523 ? 10.764 13.453 -22.000 1.00 89.00 523 ASP A O 1
ATOM 4414 N N . VAL A 1 524 ? 10.475 15.426 -20.984 1.00 89.31 524 VAL A N 1
ATOM 4415 C CA . VAL A 1 524 ? 10.336 14.859 -19.636 1.00 89.31 524 VAL A CA 1
ATOM 4416 C C . VAL A 1 524 ? 8.886 14.424 -19.437 1.00 89.31 524 VAL A C 1
ATOM 4418 O O . VAL A 1 524 ? 7.974 15.252 -19.491 1.00 89.31 524 VAL A O 1
ATOM 4421 N N . LYS A 1 525 ? 8.674 13.130 -19.191 1.00 87.25 525 LYS A N 1
ATOM 4422 C CA . LYS A 1 525 ? 7.373 12.537 -18.867 1.00 87.25 525 LYS A CA 1
ATOM 4423 C C . LYS A 1 525 ? 7.324 12.142 -17.393 1.00 87.25 525 LYS A C 1
ATOM 4425 O O . LYS A 1 525 ? 8.265 11.545 -16.874 1.00 87.25 525 LYS A O 1
ATOM 4430 N N . ASP A 1 526 ? 6.221 12.492 -16.737 1.00 85.62 526 ASP A N 1
ATOM 4431 C CA . ASP A 1 526 ? 5.964 12.232 -15.318 1.00 85.62 526 ASP A CA 1
ATOM 4432 C C . ASP A 1 526 ? 4.981 11.057 -15.169 1.00 85.62 526 ASP A C 1
ATOM 4434 O O . ASP A 1 526 ? 3.985 10.976 -15.893 1.00 85.62 526 ASP A O 1
ATOM 4438 N N . LEU A 1 527 ? 5.262 10.132 -14.251 1.00 85.19 527 LEU A N 1
ATOM 4439 C CA . LEU A 1 527 ? 4.407 8.981 -13.951 1.00 85.19 527 LEU A CA 1
ATOM 4440 C C . LEU A 1 527 ? 3.281 9.324 -12.963 1.00 85.19 527 LEU A C 1
ATOM 4442 O O . LEU A 1 527 ? 2.489 8.444 -12.616 1.00 85.19 527 LEU A O 1
ATOM 4446 N N . ASP A 1 528 ? 3.180 10.580 -12.521 1.00 79.06 528 ASP A N 1
ATOM 4447 C CA . ASP A 1 528 ? 2.140 11.064 -11.606 1.00 79.06 528 ASP A CA 1
ATOM 4448 C C . ASP A 1 528 ? 0.728 10.594 -11.994 1.00 79.06 528 ASP A C 1
ATOM 4450 O O . ASP A 1 528 ? -0.063 10.273 -11.112 1.00 79.06 528 ASP A O 1
ATOM 4454 N N . ARG A 1 529 ? 0.416 10.441 -13.290 1.00 77.50 529 ARG A N 1
ATOM 4455 C CA . ARG A 1 529 ? -0.883 9.911 -13.753 1.00 77.50 529 ARG A CA 1
ATOM 4456 C C . ARG A 1 529 ? -1.193 8.496 -13.233 1.00 77.50 529 ARG A C 1
ATOM 4458 O O . ARG A 1 529 ? -2.296 8.245 -12.754 1.00 77.50 529 ARG A O 1
ATOM 4465 N N . VAL A 1 530 ? -0.222 7.578 -13.300 1.00 80.69 530 VAL A N 1
ATOM 4466 C CA . VAL A 1 530 ? -0.386 6.178 -12.870 1.00 80.69 530 VAL A CA 1
ATOM 4467 C C . VAL A 1 530 ? -0.337 6.112 -11.352 1.00 80.69 530 VAL A C 1
ATOM 4469 O O . VAL A 1 530 ? -1.213 5.514 -10.732 1.00 80.69 530 VAL A O 1
ATOM 4472 N N . ASN A 1 531 ? 0.650 6.780 -10.752 1.00 79.56 531 ASN A N 1
ATOM 4473 C CA . ASN A 1 531 ? 0.815 6.798 -9.304 1.00 79.56 531 ASN A CA 1
ATOM 4474 C C . ASN A 1 531 ? -0.375 7.443 -8.591 1.00 79.56 531 ASN A C 1
ATOM 4476 O O . ASN A 1 531 ? -0.789 6.935 -7.559 1.00 79.56 531 ASN A O 1
ATOM 4480 N N . SER A 1 532 ? -0.945 8.530 -9.121 1.00 82.19 532 SER A N 1
ATOM 4481 C CA . SER A 1 532 ? -2.116 9.190 -8.529 1.00 82.19 532 SER A CA 1
ATOM 4482 C C . SER A 1 532 ? -3.316 8.246 -8.477 1.00 82.19 532 SER A C 1
ATOM 4484 O O . SER A 1 532 ? -3.912 8.069 -7.414 1.00 82.19 532 SER A O 1
ATOM 4486 N N . ALA A 1 533 ? -3.629 7.568 -9.589 1.00 86.62 533 ALA A N 1
ATOM 4487 C CA . ALA A 1 533 ? -4.717 6.596 -9.627 1.00 86.62 533 ALA A CA 1
ATOM 4488 C C . ALA A 1 533 ? -4.454 5.415 -8.677 1.00 86.62 533 ALA A C 1
ATOM 4490 O O . ALA A 1 533 ? -5.305 5.078 -7.860 1.00 86.62 533 ALA A O 1
ATOM 4491 N N . MET A 1 534 ? -3.263 4.815 -8.727 1.00 84.94 534 MET A N 1
ATOM 4492 C CA . MET A 1 534 ? -2.922 3.647 -7.908 1.00 84.94 534 MET A CA 1
ATOM 4493 C C . MET A 1 534 ? -2.862 3.969 -6.410 1.00 84.94 534 MET A C 1
ATOM 4495 O O . MET A 1 534 ? -3.377 3.200 -5.597 1.00 84.94 534 MET A O 1
ATOM 4499 N N . ASN A 1 535 ? -2.313 5.128 -6.036 1.00 82.31 535 ASN A N 1
ATOM 4500 C CA . ASN A 1 535 ? -2.335 5.610 -4.657 1.00 82.31 535 ASN A CA 1
ATOM 4501 C C . ASN A 1 535 ? -3.766 5.851 -4.182 1.00 82.31 535 ASN A C 1
ATOM 4503 O O . ASN A 1 535 ? -4.083 5.476 -3.059 1.00 82.31 535 ASN A O 1
ATOM 4507 N N . LEU A 1 536 ? -4.648 6.395 -5.029 1.00 88.94 536 LEU A N 1
ATOM 4508 C CA . LEU A 1 536 ? -6.059 6.554 -4.682 1.00 88.94 536 LEU A CA 1
ATOM 4509 C C . LEU A 1 536 ? -6.708 5.206 -4.327 1.00 88.94 536 LEU A C 1
ATOM 4511 O O . LEU A 1 536 ? -7.346 5.111 -3.280 1.00 88.94 536 LEU A O 1
ATOM 4515 N N . PHE A 1 537 ? -6.495 4.150 -5.124 1.00 89.19 537 PHE A N 1
ATOM 4516 C CA . PHE A 1 537 ? -6.982 2.803 -4.787 1.00 89.19 537 PHE A CA 1
ATOM 4517 C C . PHE A 1 537 ? -6.450 2.317 -3.430 1.00 89.19 537 PHE A C 1
ATOM 4519 O O . PHE A 1 537 ? -7.231 1.848 -2.601 1.00 89.19 537 PHE A O 1
ATOM 4526 N N . LYS A 1 538 ? -5.147 2.482 -3.167 1.00 83.38 538 LYS A N 1
ATOM 4527 C CA . LYS A 1 538 ? -4.530 2.080 -1.892 1.00 83.38 538 LYS A CA 1
ATOM 4528 C C . LYS A 1 538 ? -5.081 2.862 -0.698 1.00 83.38 538 LYS A C 1
ATOM 4530 O O . LYS A 1 538 ? -5.426 2.261 0.317 1.00 83.38 538 LYS A O 1
ATOM 4535 N N . THR A 1 539 ? -5.213 4.182 -0.812 1.00 86.44 539 THR A N 1
ATOM 4536 C CA . THR A 1 539 ? -5.770 5.038 0.246 1.00 86.44 539 THR A CA 1
ATOM 4537 C C . THR A 1 539 ? -7.232 4.688 0.534 1.00 86.44 539 THR A C 1
ATOM 4539 O O . THR A 1 539 ? -7.643 4.664 1.693 1.00 86.44 539 THR A O 1
ATOM 4542 N N . VAL A 1 540 ? -8.021 4.358 -0.493 1.00 90.94 540 VAL A N 1
ATOM 4543 C CA . VAL A 1 540 ? -9.405 3.894 -0.316 1.00 90.94 540 VAL A CA 1
ATOM 4544 C C . VAL A 1 540 ? -9.455 2.546 0.401 1.00 90.94 540 VAL A C 1
ATOM 4546 O O . VAL A 1 540 ? -10.273 2.373 1.304 1.00 90.94 540 VAL A O 1
ATOM 4549 N N . ASP A 1 541 ? -8.572 1.605 0.062 1.00 86.44 541 ASP A N 1
ATOM 4550 C CA . ASP A 1 541 ? -8.480 0.323 0.767 1.00 86.44 541 ASP A CA 1
ATOM 4551 C C . ASP A 1 541 ? -8.056 0.503 2.238 1.00 86.44 541 ASP A C 1
ATOM 4553 O O . ASP A 1 541 ? -8.578 -0.185 3.121 1.00 86.44 541 ASP A O 1
ATOM 4557 N N . GLU A 1 542 ? -7.156 1.448 2.534 1.00 85.56 542 GLU A N 1
ATOM 4558 C CA . GLU A 1 542 ? -6.790 1.821 3.908 1.00 85.56 542 GLU A CA 1
ATOM 4559 C C . GLU A 1 542 ? -7.976 2.433 4.668 1.00 85.56 542 GLU A C 1
ATOM 4561 O O . GLU A 1 542 ? -8.256 2.002 5.790 1.00 85.56 542 GLU A O 1
ATOM 4566 N N . PHE A 1 543 ? -8.728 3.352 4.053 1.00 90.75 543 PHE A N 1
ATOM 4567 C CA . PHE A 1 543 ? -9.952 3.910 4.635 1.00 90.75 543 PHE A CA 1
ATOM 4568 C C . PHE A 1 543 ? -10.968 2.808 4.963 1.00 90.75 543 PHE A C 1
ATOM 4570 O O . PHE A 1 543 ? -11.459 2.740 6.089 1.00 90.75 543 PHE A O 1
ATOM 4577 N N . LYS A 1 544 ? -11.220 1.886 4.025 1.00 90.12 544 LYS A N 1
ATOM 4578 C CA . LYS A 1 544 ? -12.137 0.751 4.225 1.00 90.12 544 LYS A CA 1
ATOM 4579 C C . LYS A 1 544 ? -11.664 -0.219 5.311 1.00 90.12 544 LYS A C 1
ATOM 4581 O O . LYS A 1 544 ? -12.492 -0.820 5.989 1.00 90.12 544 LYS A O 1
ATOM 4586 N N . SER A 1 545 ? -10.350 -0.377 5.479 1.00 87.50 545 SER A N 1
ATOM 4587 C CA . SER A 1 545 ? -9.758 -1.329 6.430 1.00 87.50 545 SER A CA 1
ATOM 4588 C C . SER A 1 545 ? -9.602 -0.781 7.846 1.00 87.50 545 SER A C 1
ATOM 4590 O O . SER A 1 545 ? -9.618 -1.561 8.790 1.00 87.50 545 SER A O 1
ATOM 4592 N N . TYR A 1 546 ? -9.391 0.528 8.004 1.00 88.56 546 TYR A N 1
ATOM 4593 C CA . TYR A 1 546 ? -8.972 1.126 9.280 1.00 88.56 546 TYR A CA 1
ATOM 4594 C C . TYR A 1 546 ? -9.769 2.366 9.681 1.00 88.56 546 TYR A C 1
ATOM 4596 O O . TYR A 1 546 ? -9.514 2.932 10.743 1.00 88.56 546 TYR A O 1
ATOM 4604 N N . ASN A 1 547 ? -10.700 2.825 8.838 1.00 91.12 547 ASN A N 1
ATOM 4605 C CA . ASN A 1 547 ? -11.409 4.089 9.025 1.00 91.12 547 ASN A CA 1
ATOM 4606 C C . ASN A 1 547 ? -10.436 5.259 9.277 1.00 91.12 547 ASN A C 1
ATOM 4608 O O . ASN A 1 547 ? -10.665 6.111 10.131 1.00 91.12 547 ASN A O 1
ATOM 4612 N N . LYS A 1 548 ? -9.297 5.280 8.574 1.00 87.25 548 LYS A N 1
ATOM 4613 C CA . LYS A 1 548 ? -8.309 6.366 8.643 1.00 87.25 548 LYS A CA 1
ATOM 4614 C C . LYS A 1 548 ? -8.422 7.220 7.391 1.00 87.25 548 LYS A C 1
ATOM 4616 O O . LYS A 1 548 ? -8.469 6.698 6.282 1.00 87.25 548 LYS A O 1
ATOM 4621 N N . PHE A 1 549 ? -8.530 8.528 7.594 1.00 87.94 549 PHE A N 1
ATOM 4622 C CA . PHE A 1 549 ? -8.638 9.498 6.513 1.00 87.94 549 PHE A CA 1
ATOM 4623 C C . PHE A 1 549 ? -7.253 10.053 6.170 1.00 87.94 549 PHE A C 1
ATOM 4625 O O . PHE A 1 549 ? -6.467 10.341 7.070 1.00 87.94 549 PHE A O 1
ATOM 4632 N N . ASP A 1 550 ? -6.973 10.203 4.877 1.00 84.88 550 ASP A N 1
ATOM 4633 C CA . ASP A 1 550 ? -5.762 10.849 4.371 1.00 84.88 550 ASP A CA 1
ATOM 4634 C C . ASP A 1 550 ? -6.146 12.169 3.697 1.00 84.88 550 ASP A C 1
ATOM 4636 O O . ASP A 1 550 ? -6.829 12.187 2.672 1.00 84.88 550 ASP A O 1
ATOM 4640 N N . GLU A 1 551 ? -5.675 13.287 4.243 1.00 83.00 551 GLU A N 1
ATOM 4641 C CA . GLU A 1 551 ? -5.917 14.619 3.686 1.00 83.00 551 GLU A CA 1
ATOM 4642 C C . GLU A 1 551 ? -5.365 14.805 2.271 1.00 83.00 551 GLU A C 1
ATOM 4644 O O . GLU A 1 551 ? -5.792 15.716 1.564 1.00 83.00 551 GLU A O 1
ATOM 4649 N N . LYS A 1 552 ? -4.420 13.979 1.817 1.00 83.94 552 LYS A N 1
ATOM 4650 C CA . LYS A 1 552 ? -3.873 14.043 0.454 1.00 83.94 552 LYS A CA 1
ATOM 4651 C C . LYS A 1 552 ? -4.690 13.236 -0.546 1.00 83.94 552 LYS A C 1
ATOM 4653 O O . LYS A 1 552 ? -4.342 13.250 -1.724 1.00 83.94 552 LYS A O 1
ATOM 4658 N N . ILE A 1 553 ? -5.768 12.574 -0.112 1.00 87.38 553 ILE A N 1
ATOM 4659 C CA . ILE A 1 553 ? -6.654 11.859 -1.025 1.00 87.38 553 ILE A CA 1
ATOM 4660 C C . ILE A 1 553 ? -7.194 12.826 -2.085 1.00 87.38 553 ILE A C 1
ATOM 4662 O O . ILE A 1 553 ? -7.658 13.935 -1.786 1.00 87.38 553 ILE A O 1
ATOM 4666 N N . ASP A 1 554 ? -7.070 12.403 -3.336 1.00 87.38 554 ASP A N 1
ATOM 4667 C CA . ASP A 1 554 ? -7.430 13.179 -4.512 1.00 87.38 554 ASP A CA 1
ATOM 4668 C C . ASP A 1 554 ? -8.759 12.635 -5.059 1.00 87.38 554 ASP A C 1
ATOM 4670 O O . ASP A 1 554 ? -8.777 11.677 -5.828 1.00 87.38 554 ASP A O 1
ATOM 4674 N N . ILE A 1 555 ? -9.873 13.192 -4.589 1.00 91.44 555 ILE A N 1
ATOM 4675 C CA . ILE A 1 555 ? -11.260 12.876 -4.983 1.00 91.44 555 ILE A CA 1
ATOM 4676 C C . ILE A 1 555 ? -12.094 14.159 -4.947 1.00 91.44 555 ILE A C 1
ATOM 4678 O O . ILE A 1 555 ? -11.606 15.204 -4.504 1.00 91.44 555 ILE A O 1
ATOM 4682 N N . ASN A 1 556 ? -13.365 14.076 -5.349 1.00 93.00 556 ASN A N 1
ATOM 4683 C CA . ASN A 1 556 ? -14.337 15.153 -5.164 1.00 93.00 556 ASN A CA 1
ATOM 4684 C C . ASN A 1 556 ? -14.248 15.789 -3.757 1.00 93.00 556 ASN A C 1
ATOM 4686 O O . ASN A 1 556 ? -14.282 15.099 -2.737 1.00 93.00 556 ASN A O 1
ATOM 4690 N N . VAL A 1 557 ? -14.157 17.121 -3.710 1.00 93.62 557 VAL A N 1
ATOM 4691 C CA . VAL A 1 557 ? -13.949 17.892 -2.471 1.00 93.62 557 VAL A CA 1
ATOM 4692 C C . VAL A 1 557 ? -15.067 17.674 -1.448 1.00 93.62 557 VAL A C 1
ATOM 4694 O O . VAL A 1 557 ? -14.786 17.586 -0.254 1.00 93.62 557 VAL A O 1
ATOM 4697 N N . GLU A 1 558 ? -16.320 17.550 -1.884 1.00 94.56 558 GLU A N 1
ATOM 4698 C CA . GLU A 1 558 ? -17.448 17.304 -0.981 1.00 94.56 558 GLU A CA 1
ATOM 4699 C C . GLU A 1 558 ? -17.426 15.872 -0.437 1.00 94.56 558 GLU A C 1
ATOM 4701 O O . GLU A 1 558 ? -17.655 15.664 0.755 1.00 94.56 558 GLU A O 1
ATOM 4706 N N . LEU A 1 559 ? -17.056 14.885 -1.264 1.00 94.94 559 LEU A N 1
ATOM 4707 C CA . LEU A 1 559 ? -16.909 13.502 -0.796 1.00 94.94 559 LEU A CA 1
ATOM 4708 C C . LEU A 1 559 ? -15.748 13.391 0.194 1.00 94.94 559 LEU A C 1
ATOM 4710 O O . LEU A 1 559 ? -15.865 12.725 1.220 1.00 94.94 559 LEU A O 1
ATOM 4714 N N . LYS A 1 560 ? -14.651 14.101 -0.073 1.00 94.88 560 LYS A N 1
ATOM 4715 C CA . LYS A 1 560 ? -13.502 14.206 0.825 1.00 94.88 560 LYS A CA 1
ATOM 4716 C C . LYS A 1 560 ? -13.890 14.777 2.190 1.00 94.88 560 LYS A C 1
ATOM 4718 O O . LYS A 1 560 ? -13.525 14.187 3.203 1.00 94.88 560 LYS A O 1
ATOM 4723 N N . LYS A 1 561 ? -14.673 15.863 2.228 1.00 93.69 561 LYS A N 1
ATOM 4724 C CA . LYS A 1 561 ? -15.212 16.429 3.479 1.00 93.69 561 LYS A CA 1
ATOM 4725 C C . LYS A 1 561 ? -16.108 15.431 4.214 1.00 93.69 561 LYS A C 1
ATOM 4727 O O . LYS A 1 561 ? -15.996 15.300 5.430 1.00 93.69 561 LYS A O 1
ATOM 4732 N N . LEU A 1 562 ? -16.972 14.707 3.496 1.00 94.56 562 LEU A N 1
ATOM 4733 C CA . LEU A 1 562 ? -17.827 13.678 4.095 1.00 94.56 562 LEU A CA 1
ATOM 4734 C C . LEU A 1 562 ? -16.996 12.537 4.702 1.00 94.56 562 LEU A C 1
ATOM 4736 O O . LEU A 1 562 ? -17.255 12.129 5.834 1.00 94.56 562 LEU A O 1
ATOM 4740 N N . MET A 1 563 ? -15.984 12.049 3.977 1.00 94.75 563 MET A N 1
ATOM 4741 C CA . MET A 1 563 ? -15.052 11.018 4.447 1.00 94.75 563 MET A CA 1
ATOM 4742 C C . MET A 1 563 ? -14.291 11.458 5.695 1.00 94.75 563 MET A C 1
ATOM 4744 O O . MET A 1 563 ? -14.194 10.698 6.656 1.00 94.75 563 MET A O 1
ATOM 4748 N N . GLU A 1 564 ? -13.759 12.678 5.697 1.00 93.50 564 GLU A N 1
ATOM 4749 C CA . GLU A 1 564 ? -13.062 13.241 6.849 1.00 93.50 564 GLU A CA 1
ATOM 4750 C C . GLU A 1 564 ? -13.989 13.316 8.064 1.00 93.50 564 GLU A C 1
ATOM 4752 O O . GLU A 1 564 ? -13.672 12.801 9.141 1.00 93.50 564 GLU A O 1
ATOM 4757 N N . LYS A 1 565 ? -15.171 13.911 7.868 1.00 93.69 565 LYS A N 1
ATOM 4758 C CA . LYS A 1 565 ? -16.181 14.096 8.905 1.00 93.69 565 LYS A CA 1
ATOM 4759 C C . LYS A 1 565 ? -16.598 12.766 9.511 1.00 93.69 565 LYS A C 1
ATOM 4761 O O . LYS A 1 565 ? -16.562 12.623 10.731 1.00 93.69 565 LYS A O 1
ATOM 4766 N N . ILE A 1 566 ? -16.950 11.781 8.684 1.00 92.88 566 ILE A N 1
ATOM 4767 C CA . ILE A 1 566 ? -17.399 10.479 9.179 1.00 92.88 566 ILE A CA 1
ATOM 4768 C C . ILE A 1 566 ? -16.263 9.712 9.854 1.00 92.88 566 ILE A C 1
ATOM 4770 O O . ILE A 1 566 ? -16.471 9.151 10.925 1.00 92.88 566 ILE A O 1
ATOM 4774 N N . SER A 1 567 ? -15.049 9.767 9.299 1.00 92.12 567 SER A N 1
ATOM 4775 C CA . SER A 1 567 ? -13.859 9.143 9.878 1.00 92.12 567 SER A CA 1
ATOM 4776 C C . SER A 1 567 ? -13.570 9.676 11.280 1.00 92.12 567 SER A C 1
ATOM 4778 O O . SER A 1 567 ? -13.495 8.892 12.231 1.00 92.12 567 SER A O 1
ATOM 4780 N N . LYS A 1 568 ? -13.491 11.007 11.434 1.00 91.06 568 LYS A N 1
ATOM 4781 C CA . LYS A 1 568 ? -13.253 11.677 12.722 1.00 91.06 568 LYS A CA 1
ATOM 4782 C C . LYS A 1 568 ? -14.379 11.364 13.709 1.00 91.06 568 LYS A C 1
ATOM 4784 O O . LYS A 1 568 ? -14.123 10.829 14.782 1.00 91.06 568 LYS A O 1
ATOM 4789 N N . VAL A 1 569 ? -15.638 11.600 13.341 1.00 91.69 569 VAL A N 1
ATOM 4790 C CA . VAL A 1 569 ? -16.800 11.332 14.213 1.00 91.69 569 VAL A CA 1
ATOM 4791 C C . VAL A 1 569 ? -16.815 9.873 14.691 1.00 91.69 569 VAL A C 1
ATOM 4793 O O . VAL A 1 569 ? -17.024 9.611 15.878 1.00 91.69 569 VAL A O 1
ATOM 4796 N N . TYR A 1 570 ? -16.543 8.922 13.797 1.00 90.69 570 TYR A N 1
ATOM 4797 C CA . TYR A 1 570 ? -16.590 7.497 14.109 1.00 90.69 570 TYR A CA 1
ATOM 4798 C C . TYR A 1 570 ? -15.397 7.024 14.953 1.00 90.69 570 TYR A C 1
ATOM 4800 O O . TYR A 1 570 ? -15.594 6.306 15.931 1.00 90.69 570 TYR A O 1
ATOM 4808 N N . ASN A 1 571 ? -14.168 7.466 14.660 1.00 90.69 571 ASN A N 1
ATOM 4809 C CA . ASN A 1 571 ? -12.982 7.136 15.470 1.00 90.69 571 ASN A CA 1
ATOM 4810 C C . ASN A 1 571 ? -13.080 7.688 16.900 1.00 90.69 571 ASN A C 1
ATOM 4812 O O . ASN A 1 571 ? -12.554 7.094 17.840 1.00 90.69 571 ASN A O 1
ATOM 4816 N N . PHE A 1 572 ? -13.796 8.796 17.075 1.00 92.00 572 PHE A N 1
ATOM 4817 C CA . PHE A 1 572 ? -14.104 9.387 18.374 1.00 92.00 572 PHE A CA 1
ATOM 4818 C C . PHE A 1 572 ? -15.353 8.793 19.047 1.00 92.00 572 PHE A C 1
ATOM 4820 O O . PHE A 1 572 ? -15.805 9.332 20.057 1.00 92.00 572 PHE A O 1
ATOM 4827 N N . ASN A 1 573 ? -15.931 7.713 18.505 1.00 91.62 573 ASN A N 1
ATOM 4828 C CA . ASN A 1 573 ? -17.157 7.076 18.997 1.00 91.62 573 ASN A CA 1
ATOM 4829 C C . ASN A 1 573 ? -18.355 8.043 19.160 1.00 91.62 573 ASN A C 1
ATOM 4831 O O . ASN A 1 573 ? -19.231 7.827 19.995 1.00 91.62 573 ASN A O 1
ATOM 4835 N N . GLN A 1 574 ? -18.457 9.104 18.353 1.00 89.44 574 GLN A N 1
ATOM 4836 C CA . GLN A 1 574 ? -19.550 10.086 18.431 1.00 89.44 574 GLN A CA 1
ATOM 4837 C C . GLN A 1 574 ? -20.839 9.563 17.760 1.00 89.44 574 GLN A C 1
ATOM 4839 O O . GLN A 1 574 ? -21.375 10.182 16.841 1.00 89.44 574 GLN A O 1
ATOM 4844 N N . ILE A 1 575 ? -21.367 8.419 18.209 1.00 83.88 575 ILE A N 1
ATOM 4845 C CA . ILE A 1 575 ? -22.437 7.673 17.512 1.00 83.88 575 ILE A CA 1
ATOM 4846 C C . ILE A 1 575 ? -23.702 8.512 17.310 1.00 83.88 575 ILE A C 1
ATOM 4848 O O . ILE A 1 575 ? -24.275 8.541 16.225 1.00 83.88 575 ILE A O 1
ATOM 4852 N N . SER A 1 576 ? -24.091 9.291 18.321 1.00 82.56 576 SER A N 1
ATOM 4853 C CA . SER A 1 576 ? -25.240 10.204 18.220 1.00 82.56 576 SER A CA 1
ATOM 4854 C C . SER A 1 576 ? -25.117 11.271 17.117 1.00 82.56 576 SER A C 1
ATOM 4856 O O . SER A 1 576 ? -26.126 11.835 16.697 1.00 82.56 576 SER A O 1
ATOM 4858 N N . ILE A 1 577 ? -23.900 11.575 16.657 1.00 88.56 577 ILE A N 1
ATOM 4859 C CA . ILE A 1 577 ? -23.633 12.513 15.561 1.00 88.56 577 ILE A CA 1
ATOM 4860 C C . ILE A 1 577 ? -23.674 11.793 14.215 1.00 88.56 577 ILE A C 1
ATOM 4862 O O . ILE A 1 577 ? -24.274 12.329 13.287 1.00 88.56 577 ILE A O 1
ATOM 4866 N N . VAL A 1 578 ? -23.148 10.564 14.128 1.00 86.06 578 VAL A N 1
ATOM 4867 C CA . VAL A 1 578 ? -23.306 9.697 12.941 1.00 86.06 578 VAL A CA 1
ATOM 4868 C C . VAL A 1 578 ? -24.788 9.561 12.580 1.00 86.06 578 VAL A C 1
ATOM 4870 O O . VAL A 1 578 ? -25.172 9.707 11.424 1.00 86.06 578 VAL A O 1
ATOM 4873 N N . ASP A 1 579 ? -25.646 9.404 13.587 1.00 82.75 579 ASP A N 1
ATOM 4874 C CA . ASP A 1 579 ? -27.098 9.299 13.411 1.00 82.75 579 ASP A CA 1
ATOM 4875 C C . ASP A 1 579 ? -27.719 10.550 12.791 1.00 82.75 579 ASP A C 1
ATOM 4877 O O . ASP A 1 579 ? -28.601 10.456 11.940 1.00 82.75 579 ASP A O 1
ATOM 4881 N N . LYS A 1 580 ? -27.237 11.730 13.189 1.00 88.00 580 LYS A N 1
ATOM 4882 C CA . LYS A 1 580 ? -27.677 13.010 12.620 1.00 88.00 580 LYS A CA 1
ATOM 4883 C C . LYS A 1 580 ? -27.169 13.207 11.195 1.00 88.00 580 LYS A C 1
ATOM 4885 O O . LYS A 1 580 ? -27.826 13.885 10.413 1.00 88.00 580 LYS A O 1
ATOM 4890 N N . MET A 1 581 ? -26.035 12.597 10.855 1.00 90.38 581 MET A N 1
ATOM 4891 C CA . MET A 1 581 ? -25.475 12.612 9.504 1.00 90.38 581 MET A CA 1
ATOM 4892 C C . MET A 1 581 ? -26.202 11.661 8.546 1.00 90.38 581 MET A C 1
ATOM 4894 O O . MET A 1 581 ? -25.929 11.704 7.353 1.00 90.38 581 MET A O 1
ATOM 4898 N N . LYS A 1 582 ? -27.146 10.827 9.009 1.00 89.94 582 LYS A N 1
ATOM 4899 C CA . LYS A 1 582 ? -27.851 9.857 8.154 1.00 89.94 582 LYS A CA 1
ATOM 4900 C C . LYS A 1 582 ? -28.419 10.495 6.881 1.00 89.94 582 LYS A C 1
ATOM 4902 O O . LYS A 1 582 ? -28.094 10.045 5.789 1.00 89.94 582 LYS A O 1
ATOM 4907 N N . ASN A 1 583 ? -29.200 11.567 7.017 1.00 90.50 583 ASN A N 1
ATOM 4908 C CA . ASN A 1 583 ? -29.813 12.238 5.866 1.00 90.50 583 ASN A CA 1
ATOM 4909 C C . ASN A 1 583 ? -28.765 12.892 4.950 1.00 90.50 583 ASN A C 1
ATOM 4911 O O . ASN A 1 583 ? -28.951 12.929 3.738 1.00 90.50 583 ASN A O 1
ATOM 4915 N N . GLU A 1 584 ? -27.673 13.410 5.517 1.00 92.19 584 GLU A N 1
ATOM 4916 C CA . GLU A 1 584 ? -26.547 13.968 4.756 1.00 92.19 584 GLU A CA 1
ATOM 4917 C C . GLU A 1 584 ? -25.882 12.878 3.905 1.00 92.19 584 GLU A C 1
ATOM 4919 O O . GLU A 1 584 ? -25.655 13.089 2.719 1.00 92.19 584 GLU A O 1
ATOM 4924 N N . ILE A 1 585 ? -25.647 11.691 4.477 1.00 92.56 585 ILE A N 1
ATOM 4925 C CA . ILE A 1 585 ? -25.037 10.548 3.787 1.00 92.56 585 ILE A CA 1
ATOM 4926 C C . ILE A 1 585 ? -25.990 9.955 2.736 1.00 92.56 585 ILE A C 1
ATOM 4928 O O . ILE A 1 585 ? -25.569 9.673 1.615 1.00 92.56 585 ILE A O 1
ATOM 4932 N N . GLU A 1 586 ? -27.268 9.748 3.073 1.00 90.56 586 GLU A N 1
ATOM 4933 C CA . GLU A 1 586 ? -28.262 9.150 2.166 1.00 90.56 586 GLU A CA 1
ATOM 4934 C C . GLU A 1 586 ? -28.462 10.006 0.912 1.00 90.56 586 GLU A C 1
ATOM 4936 O O . GLU A 1 586 ? -28.431 9.473 -0.201 1.00 90.56 586 GLU A O 1
ATOM 4941 N N . ASN A 1 587 ? -28.573 11.326 1.091 1.00 91.31 587 ASN A N 1
ATOM 4942 C CA . ASN A 1 587 ? -28.795 12.282 0.007 1.00 91.31 587 ASN A CA 1
ATOM 4943 C C . ASN A 1 587 ? -27.508 12.692 -0.726 1.00 91.31 587 ASN A C 1
ATOM 4945 O O . ASN A 1 587 ? -27.571 13.451 -1.696 1.00 91.31 587 ASN A O 1
ATOM 4949 N N . PHE A 1 588 ? -26.339 12.211 -0.295 1.00 93.56 588 PHE A N 1
ATOM 4950 C CA . PHE A 1 588 ? -25.081 12.505 -0.968 1.00 93.56 588 PHE A CA 1
ATOM 4951 C C . PHE A 1 588 ? -25.026 11.818 -2.341 1.00 93.56 588 PHE A C 1
ATOM 4953 O O . PHE A 1 588 ? -25.248 10.605 -2.453 1.00 93.56 588 PHE A O 1
ATOM 4960 N N . HIS A 1 589 ? -24.717 12.602 -3.377 1.00 89.19 589 HIS A N 1
ATOM 4961 C CA . HIS A 1 589 ? -24.676 12.170 -4.780 1.00 89.19 589 HIS A CA 1
ATOM 4962 C C . HIS A 1 589 ? -23.517 12.795 -5.584 1.00 89.19 589 HIS A C 1
ATOM 4964 O O . HIS A 1 589 ? -23.420 12.581 -6.789 1.00 89.19 589 HIS A O 1
ATOM 4970 N N . PHE A 1 590 ? -22.620 13.554 -4.941 1.00 87.62 590 PHE A N 1
ATOM 4971 C CA . PHE A 1 590 ? -21.500 14.221 -5.614 1.00 87.62 590 PHE A CA 1
ATOM 4972 C C . PHE A 1 590 ? -20.314 13.269 -5.808 1.00 87.62 590 PHE A C 1
ATOM 4974 O O . PHE A 1 590 ? -19.380 13.246 -5.008 1.00 87.62 590 PHE A O 1
ATOM 4981 N N . VAL A 1 591 ? -20.357 12.485 -6.883 1.00 89.62 591 VAL A N 1
ATOM 4982 C CA . VAL A 1 591 ? -19.285 11.569 -7.303 1.00 89.62 591 VAL A CA 1
ATOM 4983 C C . VAL A 1 591 ? -18.967 11.787 -8.783 1.00 89.62 591 VAL A C 1
ATOM 4985 O O . VAL A 1 591 ? -19.856 12.075 -9.581 1.00 89.62 591 VAL A O 1
ATOM 4988 N N . GLY A 1 592 ? -17.691 11.709 -9.155 1.00 86.50 592 GLY A N 1
ATOM 4989 C CA . GLY A 1 592 ? -17.205 11.967 -10.515 1.00 86.50 592 GLY A CA 1
ATOM 4990 C C . GLY A 1 592 ? -16.704 10.730 -11.263 1.00 86.50 592 GLY A C 1
ATOM 4991 O O . GLY A 1 592 ? -16.474 10.797 -12.476 1.00 86.50 592 GLY A O 1
ATOM 4992 N N . ASN A 1 593 ? -16.498 9.616 -10.561 1.00 90.25 593 ASN A N 1
ATOM 4993 C CA . ASN A 1 593 ? -15.918 8.387 -11.100 1.00 90.25 593 ASN A CA 1
ATOM 4994 C C . ASN A 1 593 ? -16.308 7.161 -10.250 1.00 90.25 593 ASN A C 1
ATOM 4996 O O . ASN A 1 593 ? -16.831 7.284 -9.143 1.00 90.25 593 ASN A O 1
ATOM 5000 N N . LYS A 1 594 ? -15.996 5.970 -10.763 1.00 91.12 594 LYS A N 1
ATOM 5001 C CA . LYS A 1 594 ? -16.391 4.691 -10.165 1.00 91.12 594 LYS A CA 1
ATOM 5002 C C . LYS A 1 594 ? -15.782 4.404 -8.786 1.00 91.12 594 LYS A C 1
ATOM 5004 O O . LYS A 1 594 ? -16.434 3.800 -7.942 1.00 91.12 594 LYS A O 1
ATOM 5009 N N . ILE A 1 595 ? -14.552 4.850 -8.517 1.00 92.69 595 ILE A N 1
ATOM 5010 C CA . ILE A 1 595 ? -13.954 4.658 -7.185 1.00 92.69 595 ILE A CA 1
ATOM 5011 C C . ILE A 1 595 ? -14.629 5.545 -6.135 1.00 92.69 595 ILE A C 1
ATOM 5013 O O . ILE A 1 595 ? -14.821 5.112 -5.003 1.00 92.69 595 ILE A O 1
ATOM 5017 N N . GLU A 1 596 ? -15.058 6.753 -6.505 1.00 94.31 596 GLU A N 1
ATOM 5018 C CA . GLU A 1 596 ? -15.860 7.618 -5.636 1.00 94.31 596 GLU A CA 1
ATOM 5019 C C . GLU A 1 596 ? -17.249 7.025 -5.353 1.00 94.31 596 GLU A C 1
ATOM 5021 O O . GLU A 1 596 ? -17.717 7.089 -4.214 1.00 94.31 596 GLU A O 1
ATOM 5026 N N . GLU A 1 597 ? -17.873 6.371 -6.338 1.00 93.88 597 GLU A N 1
ATOM 5027 C CA . GLU A 1 597 ? -19.096 5.580 -6.133 1.00 93.88 597 GLU A CA 1
ATOM 5028 C C . GLU A 1 597 ? -18.868 4.432 -5.137 1.00 93.88 597 GLU A C 1
ATOM 5030 O O . GLU A 1 597 ? -19.646 4.265 -4.197 1.00 93.88 597 GLU A O 1
ATOM 5035 N N . ASP A 1 598 ? -17.772 3.680 -5.274 1.00 93.31 598 ASP A N 1
ATOM 5036 C CA . ASP A 1 598 ? -17.414 2.590 -4.358 1.00 93.31 598 ASP A CA 1
ATOM 5037 C C . ASP A 1 598 ? -17.134 3.075 -2.927 1.00 93.31 598 ASP A C 1
ATOM 5039 O O . ASP A 1 598 ? -17.421 2.360 -1.961 1.00 93.31 598 ASP A O 1
ATOM 5043 N N . ILE A 1 599 ? -16.547 4.266 -2.768 1.00 95.19 599 ILE A N 1
ATOM 5044 C CA . ILE A 1 599 ? -16.367 4.914 -1.462 1.00 95.19 599 ILE A CA 1
ATOM 5045 C C . ILE A 1 599 ? -17.734 5.242 -0.865 1.00 95.19 599 ILE A C 1
ATOM 5047 O O . ILE A 1 599 ? -18.001 4.896 0.285 1.00 95.19 599 ILE A O 1
ATOM 5051 N N . LEU A 1 600 ? -18.602 5.903 -1.633 1.00 95.25 600 LEU A N 1
ATOM 5052 C CA . LEU A 1 600 ? -19.917 6.320 -1.163 1.00 95.25 600 LEU A CA 1
ATOM 5053 C C . LEU A 1 600 ? -20.792 5.118 -0.790 1.00 95.25 600 LEU A C 1
ATOM 5055 O O . LEU A 1 600 ? -21.449 5.141 0.250 1.00 95.25 600 LEU A O 1
ATOM 5059 N N . ASN A 1 601 ? -20.769 4.058 -1.598 1.00 94.50 601 ASN A N 1
ATOM 5060 C CA . ASN A 1 601 ? -21.473 2.809 -1.320 1.00 94.50 601 ASN A CA 1
ATOM 5061 C C . ASN A 1 601 ? -20.970 2.169 -0.027 1.00 94.50 601 ASN A C 1
ATOM 5063 O O . ASN A 1 601 ? -21.783 1.825 0.828 1.00 94.50 601 ASN A O 1
ATOM 5067 N N . PHE A 1 602 ? -19.649 2.103 0.166 1.00 94.75 602 PHE A N 1
ATOM 5068 C CA . PHE A 1 602 ? -19.069 1.635 1.422 1.00 94.75 602 PHE A CA 1
ATOM 5069 C C . PHE A 1 602 ? -19.514 2.493 2.611 1.00 94.75 602 PHE A C 1
ATOM 5071 O O . PHE A 1 602 ? -19.899 1.949 3.639 1.00 94.75 602 PHE A O 1
ATOM 5078 N N . ILE A 1 603 ? -19.515 3.824 2.486 1.00 94.12 603 ILE A N 1
ATOM 5079 C CA . ILE A 1 603 ? -19.982 4.715 3.555 1.00 94.12 603 ILE A CA 1
ATOM 5080 C C . ILE A 1 603 ? -21.458 4.433 3.886 1.00 94.12 603 ILE A C 1
ATOM 5082 O O . ILE A 1 603 ? -21.832 4.311 5.056 1.00 94.12 603 ILE A O 1
ATOM 5086 N N . LYS A 1 604 ? -22.305 4.302 2.861 1.00 92.50 604 LYS A N 1
ATOM 5087 C CA . LYS A 1 604 ? -23.733 4.028 3.037 1.00 92.50 604 LYS A CA 1
ATOM 5088 C C . LYS A 1 604 ? -23.971 2.670 3.694 1.00 92.50 604 LYS A C 1
ATOM 5090 O O . LYS A 1 604 ? -24.797 2.577 4.592 1.00 92.50 604 LYS A O 1
ATOM 5095 N N . GLU A 1 605 ? -23.243 1.641 3.281 1.00 91.38 605 GLU A N 1
ATOM 5096 C CA . GLU A 1 605 ? -23.340 0.296 3.849 1.00 91.38 605 GLU A CA 1
ATOM 5097 C C . GLU A 1 605 ? -22.824 0.244 5.291 1.00 91.38 605 GLU A C 1
ATOM 5099 O O . GLU A 1 605 ? -23.470 -0.330 6.160 1.00 91.38 605 GLU A O 1
ATOM 5104 N N . LYS A 1 606 ? -21.673 0.867 5.559 1.00 90.81 606 LYS A N 1
ATOM 5105 C CA . LYS A 1 606 ? -20.943 0.690 6.816 1.00 90.81 606 LYS A CA 1
ATOM 5106 C C . LYS A 1 606 ? -21.480 1.538 7.967 1.00 90.81 606 LYS A C 1
ATOM 5108 O O . LYS A 1 606 ? -21.393 1.109 9.116 1.00 90.81 606 LYS A O 1
ATOM 5113 N N . TYR A 1 607 ? -21.992 2.740 7.687 1.00 87.88 607 TYR A N 1
ATOM 5114 C CA . TYR A 1 607 ? -22.355 3.712 8.730 1.00 87.88 607 TYR A CA 1
ATOM 5115 C C . TYR A 1 607 ? -23.856 4.010 8.819 1.00 87.88 607 TYR A C 1
ATOM 5117 O O . TYR A 1 607 ? -24.296 4.562 9.831 1.00 87.88 607 TYR A O 1
ATOM 5125 N N . ILE A 1 608 ? -24.663 3.645 7.813 1.00 85.44 608 ILE A N 1
ATOM 5126 C CA . ILE A 1 608 ? -26.122 3.789 7.893 1.00 85.44 608 ILE A CA 1
ATOM 5127 C C . ILE A 1 608 ? -26.754 2.467 8.308 1.00 85.44 608 ILE A C 1
ATOM 5129 O O . ILE A 1 608 ? -26.935 1.549 7.512 1.00 85.44 608 ILE A O 1
ATOM 5133 N N . TYR A 1 609 ? -27.235 2.433 9.546 1.00 83.12 609 TYR A N 1
ATOM 5134 C CA . TYR A 1 609 ? -28.133 1.376 9.985 1.00 83.12 609 TYR A CA 1
ATOM 5135 C C . TYR A 1 609 ? -29.569 1.648 9.511 1.00 83.12 609 TYR A C 1
ATOM 5137 O O . TYR A 1 609 ? -30.178 2.660 9.879 1.00 83.12 609 TYR A O 1
ATOM 5145 N N . LYS A 1 610 ? -30.120 0.738 8.697 1.00 78.94 610 LYS A N 1
ATOM 5146 C CA . LYS A 1 610 ? -31.482 0.850 8.137 1.00 78.94 610 LYS A CA 1
ATOM 5147 C C . LYS A 1 610 ? -32.585 0.338 9.071 1.00 78.94 610 LYS A C 1
ATOM 5149 O O . LYS A 1 610 ? -33.746 0.685 8.872 1.00 78.94 610 LYS A O 1
ATOM 5154 N N . GLY A 1 611 ? -32.249 -0.471 10.076 1.00 80.50 611 GLY A N 1
ATOM 5155 C CA . GLY A 1 611 ? -33.221 -0.993 11.038 1.00 80.50 611 GLY A CA 1
ATOM 5156 C C . GLY A 1 611 ? -33.617 0.018 12.122 1.00 80.50 611 GLY A C 1
ATOM 5157 O O . GLY A 1 611 ? -33.023 1.086 12.268 1.00 80.50 611 GLY A O 1
ATOM 5158 N N . THR A 1 612 ? -34.600 -0.348 12.945 1.00 79.50 612 THR A N 1
ATOM 5159 C CA . THR A 1 612 ? -35.064 0.464 14.090 1.00 79.50 612 THR A CA 1
ATOM 5160 C C . THR A 1 612 ? -34.523 -0.020 15.440 1.00 79.50 612 THR A C 1
ATOM 5162 O O . THR A 1 612 ? -34.547 0.721 16.422 1.00 79.50 612 THR A O 1
ATOM 5165 N N . ASN A 1 613 ? -33.999 -1.249 15.506 1.00 85.56 613 ASN A N 1
ATOM 5166 C CA . ASN A 1 613 ? -33.484 -1.837 16.741 1.00 85.56 613 ASN A CA 1
ATOM 5167 C C . ASN A 1 613 ? -32.154 -1.179 17.169 1.00 85.56 613 ASN A C 1
ATOM 5169 O O . ASN A 1 613 ? -31.116 -1.378 16.535 1.00 85.56 613 ASN A O 1
ATOM 5173 N N . LYS A 1 614 ? -32.194 -0.424 18.276 1.00 83.56 614 LYS A N 1
ATOM 5174 C CA . LYS A 1 614 ? -31.040 0.295 18.846 1.00 83.56 614 LYS A CA 1
ATOM 5175 C C . LYS A 1 614 ? -29.909 -0.631 19.299 1.00 83.56 614 LYS A C 1
ATOM 5177 O O . LYS A 1 614 ? -28.747 -0.257 19.166 1.00 83.56 614 LYS A O 1
ATOM 5182 N N . TYR A 1 615 ? -30.233 -1.817 19.815 1.00 86.88 615 TYR A N 1
ATOM 5183 C CA . TYR A 1 615 ? -29.230 -2.794 20.234 1.00 86.88 615 TYR A CA 1
ATOM 5184 C C . TYR A 1 615 ? -28.456 -3.340 19.034 1.00 86.88 615 TYR A C 1
ATOM 5186 O O . TYR A 1 615 ? -27.229 -3.297 19.032 1.00 86.88 615 TYR A O 1
ATOM 5194 N N . LEU A 1 616 ? -29.164 -3.802 17.997 1.00 88.50 616 LEU A N 1
ATOM 5195 C CA . LEU A 1 616 ? -28.528 -4.358 16.798 1.00 88.50 616 LEU A CA 1
ATOM 5196 C C . LEU A 1 616 ? -27.605 -3.336 16.130 1.00 88.50 616 LEU A C 1
ATOM 5198 O O . LEU A 1 616 ? -26.471 -3.667 15.796 1.00 88.50 616 LEU A O 1
ATOM 5202 N N . LYS A 1 617 ? -28.050 -2.078 16.050 1.00 88.44 617 LYS A N 1
ATOM 5203 C CA . LYS A 1 617 ? -27.215 -0.962 15.604 1.00 88.44 617 LYS A CA 1
ATOM 5204 C C . LYS A 1 617 ? -25.945 -0.820 16.438 1.00 88.44 617 LYS A C 1
ATOM 5206 O O . LYS A 1 617 ? -24.849 -0.739 15.899 1.00 88.44 617 LYS A O 1
ATOM 5211 N N . ALA A 1 618 ? -26.086 -0.776 17.761 1.00 89.06 618 ALA A N 1
ATOM 5212 C CA . ALA A 1 618 ? -24.958 -0.583 18.659 1.00 89.06 618 ALA A CA 1
ATOM 5213 C C . ALA A 1 618 ? -23.947 -1.739 18.592 1.00 89.06 618 ALA A C 1
ATOM 5215 O O . ALA A 1 618 ? -22.736 -1.514 18.605 1.00 89.06 618 ALA A O 1
ATOM 5216 N N . LYS A 1 619 ? -24.448 -2.968 18.469 1.00 91.50 619 LYS A N 1
ATOM 5217 C CA . LYS A 1 619 ? -23.659 -4.180 18.248 1.00 91.50 619 LYS A CA 1
ATOM 5218 C C . LYS A 1 619 ? -22.888 -4.127 16.930 1.00 91.50 619 LYS A C 1
ATOM 5220 O O . LYS A 1 619 ? -21.703 -4.451 16.906 1.00 91.50 619 LYS A O 1
ATOM 5225 N N . GLU A 1 620 ? -23.534 -3.709 15.845 1.00 91.19 620 GLU A N 1
ATOM 5226 C CA . GLU A 1 620 ? -22.879 -3.533 14.548 1.00 91.19 620 GLU A CA 1
ATOM 5227 C C . GLU A 1 620 ? -21.768 -2.480 14.624 1.00 91.19 620 GLU A C 1
ATOM 5229 O O . GLU A 1 620 ? -20.664 -2.721 14.143 1.00 91.19 620 GLU A O 1
ATOM 5234 N N . THR A 1 621 ? -21.991 -1.376 15.341 1.00 91.81 621 THR A N 1
ATOM 5235 C CA . THR A 1 621 ? -20.959 -0.363 15.599 1.00 91.81 621 THR A CA 1
ATOM 5236 C C . THR A 1 621 ? -19.735 -0.945 16.322 1.00 91.81 621 THR A C 1
ATOM 5238 O O . THR A 1 621 ? -18.603 -0.651 15.928 1.00 91.81 621 THR A O 1
ATOM 5241 N N . VAL A 1 622 ? -19.932 -1.793 17.346 1.00 94.50 622 VAL A N 1
ATOM 5242 C CA . VAL A 1 622 ? -18.828 -2.485 18.051 1.00 94.50 622 VAL A CA 1
ATOM 5243 C C . VAL A 1 622 ? -18.046 -3.369 17.076 1.00 94.50 622 VAL A C 1
ATOM 5245 O O . VAL A 1 622 ? -16.823 -3.260 16.996 1.00 94.50 622 VAL A O 1
ATOM 5248 N N . ARG A 1 623 ? -18.743 -4.193 16.285 1.00 94.00 623 ARG A N 1
ATOM 5249 C CA . ARG A 1 623 ? -18.120 -5.070 15.277 1.00 94.00 623 ARG A CA 1
ATOM 5250 C C . ARG A 1 623 ? -17.383 -4.296 14.197 1.00 94.00 623 ARG A C 1
ATOM 5252 O O . ARG A 1 623 ? -16.323 -4.715 13.749 1.00 94.00 623 ARG A O 1
ATOM 5259 N N . ASN A 1 624 ? -17.908 -3.145 13.799 1.00 93.44 624 ASN A N 1
ATOM 5260 C CA . ASN A 1 624 ? -17.247 -2.260 12.856 1.00 93.44 624 ASN A CA 1
ATOM 5261 C C . ASN A 1 624 ? -15.933 -1.715 13.431 1.00 93.44 624 ASN A C 1
ATOM 5263 O O . ASN A 1 624 ? -14.934 -1.740 12.721 1.00 93.44 624 ASN A O 1
ATOM 5267 N N . GLN A 1 625 ? -15.891 -1.300 14.706 1.00 93.69 625 GLN A N 1
ATOM 5268 C CA . GLN A 1 625 ? -14.627 -0.894 15.340 1.00 93.69 625 GLN A CA 1
ATOM 5269 C C . GLN A 1 625 ? -13.624 -2.050 15.429 1.00 93.69 625 GLN A C 1
ATOM 5271 O O . GLN A 1 625 ? -12.446 -1.837 15.146 1.00 93.69 625 GLN A O 1
ATOM 5276 N N . LEU A 1 626 ? -14.071 -3.271 15.751 1.00 93.88 626 LEU A N 1
ATOM 5277 C CA . LEU A 1 626 ? -13.209 -4.461 15.698 1.00 93.88 626 LEU A CA 1
ATOM 5278 C C . LEU A 1 626 ? -12.674 -4.712 14.284 1.00 93.88 626 LEU A C 1
ATOM 5280 O O . LEU A 1 626 ? -11.475 -4.901 14.114 1.00 93.88 626 LEU A O 1
ATOM 5284 N N . GLY A 1 627 ? -13.533 -4.620 13.264 1.00 91.75 627 GLY A N 1
ATOM 5285 C CA . GLY A 1 627 ? -13.139 -4.746 11.859 1.00 91.75 627 GLY A CA 1
ATOM 5286 C C . GLY A 1 627 ? -12.133 -3.680 11.413 1.00 91.75 627 GLY A C 1
ATOM 5287 O O . GLY A 1 627 ? -11.281 -3.961 10.574 1.00 91.75 627 GLY A O 1
ATOM 5288 N N . PHE A 1 628 ? -12.178 -2.487 12.014 1.00 91.69 628 PHE A N 1
ATOM 5289 C CA . PHE A 1 628 ? -11.179 -1.431 11.828 1.00 91.69 628 PHE A CA 1
ATOM 5290 C C . PHE A 1 628 ? -9.920 -1.599 12.693 1.00 91.69 628 PHE A C 1
ATOM 5292 O O . PHE A 1 628 ? -8.990 -0.804 12.578 1.00 91.69 628 PHE A O 1
ATOM 5299 N N . ASN A 1 629 ? -9.848 -2.648 13.518 1.00 91.62 629 ASN A N 1
ATOM 5300 C CA . ASN A 1 629 ? -8.801 -2.916 14.510 1.00 91.62 629 ASN A CA 1
ATOM 5301 C C . ASN A 1 629 ? -8.727 -1.877 15.653 1.00 91.62 629 ASN A C 1
ATOM 5303 O O . ASN A 1 629 ? -7.738 -1.801 16.375 1.00 91.62 629 ASN A O 1
ATOM 5307 N N . ASN A 1 630 ? -9.784 -1.097 15.886 1.00 92.31 630 ASN A N 1
ATOM 5308 C CA . ASN A 1 630 ? -9.856 -0.104 16.962 1.00 92.31 630 ASN A CA 1
ATOM 5309 C C . ASN A 1 630 ? -10.336 -0.749 18.279 1.00 92.31 630 ASN A C 1
ATOM 5311 O O . ASN A 1 630 ? -11.473 -0.550 18.720 1.00 92.31 630 ASN A O 1
ATOM 5315 N N . PHE A 1 631 ? -9.482 -1.561 18.910 1.00 92.69 631 PHE A N 1
ATOM 5316 C CA . PHE A 1 631 ? -9.866 -2.392 20.064 1.00 92.69 631 PHE A CA 1
ATOM 5317 C C . PHE A 1 631 ? -10.323 -1.587 21.290 1.00 92.69 631 PHE A C 1
ATOM 5319 O O . PHE A 1 631 ? -11.247 -2.000 21.996 1.00 92.69 631 PHE A O 1
ATOM 5326 N N . ALA A 1 632 ? -9.724 -0.422 21.539 1.00 91.62 632 ALA A N 1
ATOM 5327 C CA . ALA A 1 632 ? -10.125 0.437 22.650 1.00 91.62 632 ALA A CA 1
ATOM 5328 C C . ALA A 1 632 ? -11.521 1.026 22.435 1.00 91.62 632 ALA A C 1
ATOM 5330 O O . ALA A 1 632 ? -12.387 0.931 23.304 1.00 91.62 632 ALA A O 1
ATOM 5331 N N . GLN A 1 633 ? -11.770 1.559 21.239 1.00 93.19 633 GLN A N 1
ATOM 5332 C CA . GLN A 1 633 ? -13.058 2.118 20.846 1.00 93.19 633 GLN A CA 1
ATOM 5333 C C . GLN A 1 633 ? -14.159 1.058 20.887 1.00 93.19 633 GLN A C 1
ATOM 5335 O O . GLN A 1 633 ? -15.251 1.351 21.376 1.00 93.19 633 GLN A O 1
ATOM 5340 N N . ALA A 1 634 ? -13.871 -0.164 20.424 1.00 95.31 634 ALA A N 1
ATOM 5341 C CA . ALA A 1 634 ? -14.792 -1.294 20.508 1.00 95.31 634 ALA A CA 1
ATOM 5342 C C . ALA A 1 634 ? -15.158 -1.623 21.965 1.00 95.31 634 ALA A C 1
ATOM 5344 O O . ALA A 1 634 ? -16.338 -1.780 22.276 1.00 95.31 634 ALA A O 1
ATOM 5345 N N . LEU A 1 635 ? -14.175 -1.655 22.872 1.00 93.75 635 LEU A N 1
ATOM 5346 C CA . LEU A 1 635 ? -14.408 -1.914 24.294 1.00 93.75 635 LEU A CA 1
ATOM 5347 C C . LEU A 1 635 ? -15.217 -0.793 24.971 1.00 93.75 635 LEU A C 1
ATOM 5349 O O . LEU A 1 635 ? -16.129 -1.077 25.752 1.00 93.75 635 LEU A O 1
ATOM 5353 N N . PHE A 1 636 ? -14.927 0.474 24.653 1.00 91.88 636 PHE A N 1
ATOM 5354 C CA . PHE A 1 636 ? -15.691 1.625 25.149 1.00 91.88 636 PHE A CA 1
ATOM 5355 C C . PHE A 1 636 ? -17.170 1.540 24.750 1.00 91.88 636 PHE A C 1
ATOM 5357 O O . PHE A 1 636 ? -18.044 1.784 25.584 1.00 91.88 636 PHE A O 1
ATOM 5364 N N . LEU A 1 637 ? -17.451 1.134 23.508 1.00 92.25 637 LEU A N 1
ATOM 5365 C CA . LEU A 1 637 ? -18.811 0.901 23.021 1.00 92.25 637 LEU A CA 1
ATOM 5366 C C . LEU A 1 637 ? -19.466 -0.320 23.678 1.00 92.25 637 LEU A C 1
ATOM 5368 O O . LEU A 1 637 ? -20.623 -0.220 24.080 1.00 92.25 637 LEU A O 1
ATOM 5372 N N . LEU A 1 638 ? -18.758 -1.451 23.793 1.00 93.56 638 LEU A N 1
ATOM 5373 C CA . LEU A 1 638 ? -19.297 -2.701 24.344 1.00 93.56 638 LEU A CA 1
ATOM 5374 C C . LEU A 1 638 ? -19.806 -2.508 25.773 1.00 93.56 638 LEU A C 1
ATOM 5376 O O . LEU A 1 638 ? -20.912 -2.930 26.102 1.00 93.56 638 LEU A O 1
ATOM 5380 N N . TRP A 1 639 ? -19.012 -1.879 26.637 1.00 88.50 639 TRP A N 1
ATOM 5381 C CA . TRP A 1 639 ? -19.420 -1.755 28.033 1.00 88.50 639 TRP A CA 1
ATOM 5382 C C . TRP A 1 639 ? -20.619 -0.817 28.202 1.00 88.50 639 TRP A C 1
ATOM 5384 O O . TRP A 1 639 ? -21.542 -1.092 28.968 1.00 88.50 639 TRP A O 1
ATOM 5394 N N . ASP A 1 640 ? -20.642 0.282 27.447 1.00 84.44 640 ASP A N 1
ATOM 5395 C CA . ASP A 1 640 ? -21.776 1.203 27.466 1.00 84.44 640 ASP A CA 1
ATOM 5396 C C . ASP A 1 640 ? -23.034 0.555 26.845 1.00 84.44 640 ASP A C 1
ATOM 5398 O O . ASP A 1 640 ? -24.144 0.788 27.319 1.00 84.44 640 ASP A O 1
ATOM 5402 N N . LEU A 1 641 ? -22.866 -0.340 25.860 1.00 88.69 641 LEU A N 1
ATOM 5403 C CA . LEU A 1 641 ? -23.918 -1.198 25.298 1.00 88.69 641 LEU A CA 1
ATOM 5404 C C . LEU A 1 641 ? -24.523 -2.132 26.360 1.00 88.69 641 LEU A C 1
ATOM 5406 O O . LEU A 1 641 ? -25.750 -2.169 26.486 1.00 88.69 641 LEU A O 1
ATOM 5410 N N . ILE A 1 642 ? -23.688 -2.828 27.143 1.00 87.94 642 ILE A N 1
ATOM 5411 C CA . ILE A 1 642 ? -24.130 -3.710 28.240 1.00 87.94 642 ILE A CA 1
ATOM 5412 C C . ILE A 1 642 ? -24.993 -2.925 29.230 1.00 87.94 642 ILE A C 1
ATOM 5414 O O . ILE A 1 642 ? -26.107 -3.336 29.537 1.00 87.94 642 ILE A O 1
ATOM 5418 N N . LEU A 1 643 ? -24.527 -1.761 29.689 1.00 81.31 643 LEU A N 1
ATOM 5419 C CA . LEU A 1 643 ? -25.270 -0.975 30.675 1.00 81.31 643 LEU A CA 1
ATOM 5420 C C . LEU A 1 643 ? -26.553 -0.358 30.097 1.00 81.31 643 LEU A C 1
ATOM 5422 O O . LEU A 1 643 ? -27.578 -0.324 30.772 1.00 81.31 643 LEU A O 1
ATOM 5426 N N . LYS A 1 644 ? -26.532 0.159 28.864 1.00 78.50 644 LYS A N 1
ATOM 5427 C CA . LYS A 1 644 ? -27.657 0.939 28.319 1.00 78.50 644 LYS A CA 1
ATOM 5428 C C . LYS A 1 644 ? -28.745 0.114 27.659 1.00 78.50 644 LYS A C 1
ATOM 5430 O O . LYS A 1 644 ? -29.906 0.507 27.742 1.00 78.50 644 LYS A O 1
ATOM 5435 N N . MET A 1 645 ? -28.389 -0.968 26.976 1.00 78.31 645 MET A N 1
ATOM 5436 C CA . MET A 1 645 ? -29.345 -1.695 26.137 1.00 78.31 645 MET A CA 1
ATOM 5437 C C . MET A 1 645 ? -29.905 -2.940 26.811 1.00 78.31 645 MET A C 1
ATOM 5439 O O . MET A 1 645 ? -30.990 -3.372 26.427 1.00 78.31 645 MET A O 1
ATOM 5443 N N . LEU A 1 646 ? -29.211 -3.494 27.809 1.00 79.50 646 LEU A N 1
ATOM 5444 C CA . LEU A 1 646 ? -29.728 -4.593 28.625 1.00 79.50 646 LEU A CA 1
ATOM 5445 C C . LEU A 1 646 ? -30.831 -4.112 29.582 1.00 79.50 646 LEU A C 1
ATOM 5447 O O . LEU A 1 646 ? -31.793 -4.834 29.819 1.00 79.50 646 LEU A O 1
ATOM 5451 N N . ILE A 1 647 ? -30.715 -2.872 30.076 1.00 82.12 647 ILE A N 1
ATOM 5452 C CA . ILE A 1 647 ? -31.685 -2.222 30.968 1.00 82.12 647 ILE A CA 1
ATOM 5453 C C . ILE A 1 647 ? -32.124 -0.894 30.342 1.00 82.12 647 ILE A C 1
ATOM 5455 O O . ILE A 1 647 ? -31.407 0.111 30.389 1.00 82.12 647 ILE A O 1
ATOM 5459 N N . GLU A 1 648 ? -33.327 -0.864 29.777 1.00 74.94 648 GLU A N 1
ATOM 5460 C CA . GLU A 1 648 ? -33.907 0.292 29.085 1.00 74.94 648 GLU A CA 1
ATOM 5461 C C . GLU A 1 648 ? -34.625 1.236 30.050 1.00 74.94 648 GLU A C 1
ATOM 5463 O O . GLU A 1 648 ? -35.836 1.436 30.000 1.00 74.94 648 GLU A O 1
ATOM 5468 N N . LYS A 1 649 ? -33.849 1.871 30.926 1.00 76.06 649 LYS A N 1
ATOM 5469 C CA . LYS A 1 649 ? -34.309 3.050 31.661 1.00 76.06 649 LYS A CA 1
ATOM 5470 C C . LYS A 1 649 ? -33.450 4.247 31.323 1.00 76.06 649 LYS A C 1
ATOM 5472 O O . LYS A 1 649 ? -32.231 4.141 31.402 1.00 76.06 649 LYS A O 1
ATOM 5477 N N . ASP A 1 650 ? -34.079 5.369 30.991 1.00 72.75 650 ASP A N 1
ATOM 5478 C CA . ASP A 1 650 ? -33.371 6.632 30.828 1.00 72.75 650 ASP A CA 1
ATOM 5479 C C . ASP A 1 650 ? -33.508 7.497 32.084 1.00 72.75 650 ASP A C 1
ATOM 5481 O O . ASP A 1 650 ? -34.609 7.649 32.619 1.00 72.75 650 ASP A O 1
ATOM 5485 N N . MET A 1 651 ? -32.397 8.051 32.573 1.00 74.62 651 MET A N 1
ATOM 5486 C CA . MET A 1 651 ? -32.389 8.949 33.730 1.00 74.62 651 MET A CA 1
ATOM 5487 C C . MET A 1 651 ? -31.761 10.306 33.367 1.00 74.62 651 MET A C 1
ATOM 5489 O O . MET A 1 651 ? -30.864 10.363 32.521 1.00 74.62 651 MET A O 1
ATOM 5493 N N . PRO A 1 652 ? -32.175 11.412 34.022 1.00 74.88 652 PRO A N 1
ATOM 5494 C CA . PRO A 1 652 ? -31.615 12.738 33.750 1.00 74.88 652 PRO A CA 1
ATOM 5495 C C . PRO A 1 652 ? -30.103 12.818 34.004 1.00 74.88 652 PRO A C 1
ATOM 5497 O O . PRO A 1 652 ? -29.370 13.408 33.212 1.00 74.88 652 PRO A O 1
ATOM 5500 N N . ASN A 1 653 ? -29.626 12.199 35.090 1.00 78.69 653 ASN A N 1
ATOM 5501 C CA . ASN A 1 653 ? -28.206 12.134 35.422 1.00 78.69 653 ASN A CA 1
ATOM 5502 C C . ASN A 1 653 ? -27.600 10.828 34.889 1.00 78.69 653 ASN A C 1
ATOM 5504 O O . ASN A 1 653 ? -27.791 9.764 35.474 1.00 78.69 653 ASN A O 1
ATOM 5508 N N . LYS A 1 654 ? -26.845 10.930 33.792 1.00 74.25 654 LYS A N 1
ATOM 5509 C CA . LYS A 1 654 ? -26.246 9.788 33.083 1.00 74.25 654 LYS A CA 1
ATOM 5510 C C . LYS A 1 654 ? -25.147 9.081 33.879 1.00 74.25 654 LYS A C 1
ATOM 5512 O O . LYS A 1 654 ? -25.014 7.866 33.764 1.00 74.25 654 LYS A O 1
ATOM 5517 N N . GLU A 1 655 ? -24.385 9.814 34.692 1.00 72.69 655 GLU A N 1
ATOM 5518 C CA . GLU A 1 655 ? -23.369 9.220 35.572 1.00 72.69 655 GLU A CA 1
ATOM 5519 C C . GLU A 1 655 ? -24.031 8.408 36.692 1.00 72.69 655 GLU A C 1
ATOM 5521 O O . GLU A 1 655 ? -23.634 7.273 36.954 1.00 72.69 655 GLU A O 1
ATOM 5526 N N . ALA A 1 656 ? -25.081 8.954 37.314 1.00 77.44 656 ALA A N 1
ATOM 5527 C CA . ALA A 1 656 ? -25.867 8.236 38.316 1.00 77.44 656 ALA A CA 1
ATOM 5528 C C . ALA A 1 656 ? -26.580 7.018 37.709 1.00 77.44 656 ALA A C 1
ATOM 5530 O O . ALA A 1 656 ? -26.619 5.956 38.324 1.00 77.44 656 ALA A O 1
ATOM 5531 N N . GLU A 1 657 ? -27.082 7.146 36.479 1.00 81.25 657 GLU A N 1
ATOM 5532 C CA . GLU A 1 657 ? -27.728 6.053 35.759 1.00 81.25 657 GLU A CA 1
ATOM 5533 C C . GLU A 1 657 ? -26.799 4.852 35.575 1.00 81.25 657 GLU A C 1
ATOM 5535 O O . GLU A 1 657 ? -27.192 3.722 35.858 1.00 81.25 657 GLU A O 1
ATOM 5540 N N . GLN A 1 658 ? -25.563 5.090 35.121 1.00 78.12 658 GLN A N 1
ATOM 5541 C CA . GLN A 1 658 ? -24.578 4.022 34.944 1.00 78.12 658 GLN A CA 1
ATOM 5542 C C . GLN A 1 658 ? -24.259 3.322 36.265 1.00 78.12 658 GLN A C 1
ATOM 5544 O O . GLN A 1 658 ? -24.160 2.098 36.275 1.00 78.12 658 GLN A O 1
ATOM 5549 N N . ARG A 1 659 ? -24.126 4.080 37.364 1.00 81.88 659 ARG A N 1
ATOM 5550 C CA . ARG A 1 659 ? -23.879 3.512 38.699 1.00 81.88 659 ARG A CA 1
ATOM 5551 C C . ARG A 1 659 ? -25.025 2.601 39.128 1.00 81.88 659 ARG A C 1
ATOM 5553 O O . ARG A 1 659 ? -24.796 1.421 39.331 1.00 81.88 659 ARG A O 1
ATOM 5560 N N . ILE A 1 660 ? -26.261 3.098 39.115 1.00 86.50 660 ILE A N 1
ATOM 5561 C CA . ILE A 1 660 ? -27.438 2.328 39.554 1.00 86.50 660 ILE A CA 1
ATOM 5562 C C . ILE A 1 660 ? -27.634 1.060 38.710 1.00 86.50 660 ILE A C 1
ATOM 5564 O O . ILE A 1 660 ? -27.963 0.001 39.237 1.00 86.50 660 ILE A O 1
ATOM 5568 N N . LYS A 1 661 ? -27.437 1.142 37.389 1.00 88.62 661 LYS A N 1
ATOM 5569 C CA . LYS A 1 661 ? -27.549 -0.033 36.512 1.00 88.62 661 LYS A CA 1
ATOM 5570 C C . LYS A 1 661 ? -26.465 -1.065 36.784 1.00 88.62 661 LYS A C 1
ATOM 5572 O O . LYS A 1 661 ? -26.754 -2.256 36.767 1.00 88.62 661 LYS A O 1
ATOM 5577 N N . LYS A 1 662 ? -25.238 -0.615 37.048 1.00 88.31 662 LYS A N 1
ATOM 5578 C CA . LYS A 1 662 ? -24.145 -1.494 37.460 1.00 88.31 662 LYS A CA 1
ATOM 5579 C C . LYS A 1 662 ? -24.468 -2.171 38.797 1.00 88.31 662 LYS A C 1
ATOM 5581 O O . LYS A 1 662 ? -24.369 -3.390 38.883 1.00 88.31 662 LYS A O 1
ATOM 5586 N N . ASP A 1 663 ? -24.922 -1.406 39.786 1.00 90.06 663 ASP A N 1
ATOM 5587 C CA . ASP A 1 663 ? -25.271 -1.920 41.114 1.00 90.06 663 ASP A CA 1
ATOM 5588 C C . ASP A 1 663 ? -26.419 -2.949 41.031 1.00 90.06 663 ASP A C 1
ATOM 5590 O O . ASP A 1 663 ? -26.405 -3.970 41.716 1.00 90.06 663 ASP A O 1
ATOM 5594 N N . PHE A 1 664 ? -27.381 -2.754 40.121 1.00 91.94 664 PHE A N 1
ATOM 5595 C CA . PHE A 1 664 ? -28.401 -3.767 39.847 1.00 91.94 664 PHE A CA 1
ATOM 5596 C C . PHE A 1 664 ? -27.820 -5.059 39.269 1.00 91.94 664 PHE A C 1
ATOM 5598 O O . PHE A 1 664 ? -28.249 -6.133 39.674 1.00 91.94 664 PHE A O 1
ATOM 5605 N N . LEU A 1 665 ? -26.867 -4.996 38.331 1.00 91.00 665 LEU A N 1
ATOM 5606 C CA . LEU A 1 665 ? -26.238 -6.210 37.794 1.00 91.00 665 LEU A CA 1
ATOM 5607 C C . LEU A 1 665 ? -25.549 -7.016 38.907 1.00 91.00 665 LEU A C 1
ATOM 5609 O O . LEU A 1 665 ? -25.671 -8.241 38.930 1.00 91.00 665 LEU A O 1
ATOM 5613 N N . GLU A 1 666 ? -24.926 -6.331 39.870 1.00 91.56 666 GLU A N 1
ATOM 5614 C CA . GLU A 1 666 ? -24.308 -6.932 41.061 1.00 91.56 666 GLU A CA 1
ATOM 5615 C C . GLU A 1 666 ? -25.324 -7.602 42.003 1.00 91.56 666 GLU A C 1
ATOM 5617 O O . GLU A 1 666 ? -24.997 -8.600 42.645 1.00 91.56 666 GLU A O 1
ATOM 5622 N N . GLU A 1 667 ? -26.565 -7.109 42.057 1.00 93.12 667 GLU A N 1
ATOM 5623 C CA . GLU A 1 667 ? -27.633 -7.665 42.901 1.00 93.12 667 GLU A CA 1
ATOM 5624 C C . GLU A 1 667 ? -28.687 -8.486 42.139 1.00 93.12 667 GLU A C 1
ATOM 5626 O O . GLU A 1 667 ? -29.612 -9.015 42.755 1.00 93.12 667 GLU A O 1
ATOM 5631 N N . SER A 1 668 ? -28.561 -8.628 40.820 1.00 92.56 668 SER A N 1
ATOM 5632 C CA . SER A 1 668 ? -29.599 -9.178 39.933 1.00 92.56 668 SER A CA 1
ATOM 5633 C C . SER A 1 668 ? -30.058 -10.593 40.312 1.00 92.56 668 SER A C 1
ATOM 5635 O O . SER A 1 668 ? -31.241 -10.916 40.182 1.00 92.56 668 SER A O 1
ATOM 5637 N N . SER A 1 669 ? -29.170 -11.396 40.904 1.00 93.44 669 SER A N 1
ATOM 5638 C CA . SER A 1 669 ? -29.490 -12.718 41.456 1.00 93.44 669 SER A CA 1
ATOM 5639 C C . SER A 1 669 ? -30.546 -12.674 42.571 1.00 93.44 669 SER A C 1
ATOM 5641 O O . SER A 1 669 ? -31.402 -13.556 42.634 1.00 93.44 669 SER A O 1
ATOM 5643 N N . ARG A 1 670 ? -30.564 -11.624 43.407 1.00 93.19 670 ARG A N 1
ATOM 5644 C CA . ARG A 1 670 ? -31.593 -11.415 44.449 1.00 93.19 670 ARG A CA 1
ATOM 5645 C C . ARG A 1 670 ? -32.970 -11.114 43.861 1.00 93.19 670 ARG A C 1
ATOM 5647 O O . ARG A 1 670 ? -33.974 -11.323 44.533 1.00 93.19 670 ARG A O 1
ATOM 5654 N N . TYR A 1 671 ? -33.010 -10.653 42.614 1.00 92.25 671 TYR A N 1
ATOM 5655 C CA . TYR A 1 671 ? -34.230 -10.350 41.867 1.00 92.25 671 TYR A CA 1
ATOM 5656 C C . TYR A 1 671 ? -34.602 -11.455 40.866 1.00 92.25 671 TYR A C 1
ATOM 5658 O O . TYR A 1 671 ? -35.400 -11.209 39.960 1.00 92.25 671 TYR A O 1
ATOM 5666 N N . GLY A 1 672 ? -34.037 -12.658 41.033 1.00 91.69 672 GLY A N 1
ATOM 5667 C CA . GLY A 1 672 ? -34.374 -13.852 40.255 1.00 91.69 672 GLY A CA 1
ATOM 5668 C C . GLY A 1 672 ? -33.595 -14.033 38.950 1.00 91.69 672 GLY A C 1
ATOM 5669 O O . GLY A 1 672 ? -33.853 -15.007 38.255 1.00 91.69 672 GLY A O 1
ATOM 5670 N N . HIS A 1 673 ? -32.637 -13.154 38.639 1.00 94.12 673 HIS A N 1
ATOM 5671 C CA . HIS A 1 673 ? -31.884 -13.162 37.376 1.00 94.12 673 HIS A CA 1
ATOM 5672 C C . HIS A 1 673 ? -30.431 -13.580 37.613 1.00 94.12 673 HIS A C 1
ATOM 5674 O O . HIS A 1 673 ? -29.514 -12.755 37.601 1.00 94.12 673 HIS A O 1
ATOM 5680 N N . LYS A 1 674 ? -30.200 -14.866 37.902 1.00 93.56 674 LYS A N 1
ATOM 5681 C CA . LYS A 1 674 ? -28.849 -15.382 38.189 1.00 93.56 674 LYS A CA 1
ATOM 5682 C C . LYS A 1 674 ? -27.942 -15.311 36.956 1.00 93.56 674 LYS A C 1
ATOM 5684 O O . LYS A 1 674 ? -26.766 -14.995 37.079 1.00 93.56 674 LYS A O 1
ATOM 5689 N N . GLU A 1 675 ? -28.500 -15.532 35.776 1.00 94.00 675 GLU A N 1
ATOM 5690 C CA . GLU A 1 675 ? -27.828 -15.431 34.485 1.00 94.00 675 GLU A CA 1
ATOM 5691 C C . GLU A 1 675 ? -27.249 -14.032 34.220 1.00 94.00 675 GLU A C 1
ATOM 5693 O O . GLU A 1 675 ? -26.150 -13.924 33.676 1.00 94.00 675 GLU A O 1
ATOM 5698 N N . LEU A 1 676 ? -27.926 -12.964 34.666 1.00 92.38 676 LEU A N 1
ATOM 5699 C CA . LEU A 1 676 ? -27.404 -11.597 34.583 1.00 92.38 676 LEU A CA 1
ATOM 5700 C C . LEU A 1 676 ? -26.201 -11.390 35.502 1.00 92.38 676 LEU A C 1
ATOM 5702 O O . LEU A 1 676 ? -25.207 -10.788 35.090 1.00 92.38 676 LEU A O 1
ATOM 5706 N N . TYR A 1 677 ? -26.291 -11.894 36.733 1.00 93.44 677 TYR A N 1
ATOM 5707 C CA . TYR A 1 677 ? -25.206 -11.823 37.706 1.00 93.44 677 TYR A CA 1
ATOM 5708 C C . TYR A 1 677 ? -23.980 -12.599 37.216 1.00 93.44 677 TYR A C 1
ATOM 5710 O O . TYR A 1 677 ? -22.871 -12.066 37.226 1.00 93.44 677 TYR A O 1
ATOM 5718 N N . ASP A 1 678 ? -24.183 -13.826 36.731 1.00 94.81 678 ASP A N 1
ATOM 5719 C CA . ASP A 1 678 ? -23.117 -14.689 36.223 1.00 94.81 678 ASP A CA 1
ATOM 5720 C C . ASP A 1 678 ? -22.442 -14.059 34.988 1.00 94.81 678 ASP A C 1
ATOM 5722 O O . ASP A 1 678 ? -21.212 -14.037 34.901 1.00 94.81 678 ASP A O 1
ATOM 5726 N N . PHE A 1 679 ? -23.218 -13.465 34.069 1.00 94.62 679 PHE A N 1
ATOM 5727 C CA . PHE A 1 679 ? -22.683 -12.708 32.932 1.00 94.62 679 PHE A CA 1
ATOM 5728 C C . PHE A 1 679 ? -21.875 -11.485 33.377 1.00 94.62 679 PHE A C 1
ATOM 5730 O O . PHE A 1 679 ? -20.751 -11.284 32.912 1.00 94.62 679 PHE A O 1
ATOM 5737 N N . TYR A 1 680 ? -22.415 -10.677 34.296 1.00 92.06 680 TYR A N 1
ATOM 5738 C CA . TYR A 1 680 ? -21.716 -9.508 34.824 1.00 92.06 680 TYR A CA 1
ATOM 5739 C C . TYR A 1 680 ? -20.398 -9.908 35.486 1.00 92.06 680 TYR A C 1
ATOM 5741 O O . TYR A 1 680 ? -19.355 -9.363 35.136 1.00 92.06 680 TYR A O 1
ATOM 5749 N N . LYS A 1 681 ? -20.414 -10.905 36.377 1.00 92.88 681 LYS A N 1
ATOM 5750 C CA . LYS A 1 681 ? -19.213 -11.393 37.064 1.00 92.88 681 LYS A CA 1
ATOM 5751 C C . LYS A 1 681 ? -18.172 -11.953 36.121 1.00 92.88 681 LYS A C 1
ATOM 5753 O O . LYS A 1 681 ? -16.983 -11.716 36.310 1.00 92.88 681 LYS A O 1
ATOM 5758 N N . LYS A 1 682 ? -18.605 -12.641 35.072 1.00 93.00 682 LYS A N 1
ATOM 5759 C CA . LYS A 1 682 ? -17.697 -13.129 34.044 1.00 93.00 682 LYS A CA 1
ATOM 5760 C C . LYS A 1 682 ? -16.989 -11.994 33.314 1.00 93.00 682 LYS A C 1
ATOM 5762 O O . LYS A 1 682 ? -15.805 -12.141 33.055 1.00 93.00 682 LYS A O 1
ATOM 5767 N N . TYR A 1 683 ? -17.674 -10.894 32.996 1.00 92.00 683 TYR A N 1
ATOM 5768 C CA . TYR A 1 683 ? -17.142 -9.817 32.152 1.00 92.00 683 TYR A CA 1
ATOM 5769 C C . TYR A 1 683 ? -16.763 -8.526 32.898 1.00 92.00 683 TYR A C 1
ATOM 5771 O O . TYR A 1 683 ? -16.307 -7.579 32.258 1.00 92.00 683 TYR A O 1
ATOM 5779 N N . GLU A 1 684 ? -16.883 -8.453 34.229 1.00 89.12 684 GLU A N 1
ATOM 5780 C CA . GLU A 1 684 ? -16.596 -7.230 35.004 1.00 89.12 684 GLU A CA 1
ATOM 5781 C C . GLU A 1 684 ? -15.154 -6.728 34.817 1.00 89.12 684 GLU A C 1
ATOM 5783 O O . GLU A 1 684 ? -14.910 -5.520 34.820 1.00 89.12 684 GLU A O 1
ATOM 5788 N N . TYR A 1 685 ? -14.209 -7.630 34.533 1.00 87.25 685 TYR A N 1
ATOM 5789 C CA . TYR A 1 685 ? -12.824 -7.279 34.215 1.00 87.25 685 TYR A CA 1
ATOM 5790 C C . TYR A 1 685 ? -12.689 -6.414 32.946 1.00 87.25 685 TYR A C 1
ATOM 5792 O O . TYR A 1 685 ? -11.795 -5.569 32.876 1.00 87.25 685 TYR A O 1
ATOM 5800 N N . LEU A 1 686 ? -13.589 -6.554 31.961 1.00 89.75 686 LEU A N 1
ATOM 5801 C CA . LEU A 1 686 ? -13.606 -5.722 30.750 1.00 89.75 686 LEU A CA 1
ATOM 5802 C C . LEU A 1 686 ? -13.880 -4.253 31.087 1.00 89.75 686 LEU A C 1
ATOM 5804 O O . LEU A 1 686 ? -13.289 -3.358 30.483 1.00 89.75 686 LEU A O 1
ATOM 5808 N N . ASN A 1 687 ? -14.725 -3.992 32.087 1.00 86.50 687 ASN A N 1
ATOM 5809 C CA . ASN A 1 687 ? -14.959 -2.642 32.595 1.00 86.50 687 ASN A CA 1
ATOM 5810 C C . ASN A 1 687 ? -13.721 -2.064 33.276 1.00 86.50 687 ASN A C 1
ATOM 5812 O O . ASN A 1 687 ? -13.449 -0.874 33.149 1.00 86.50 687 ASN A O 1
ATOM 5816 N N . ILE A 1 688 ? -12.976 -2.894 34.007 1.00 84.44 688 ILE A N 1
ATOM 5817 C CA . ILE A 1 688 ? -11.744 -2.451 34.659 1.00 84.44 688 ILE A CA 1
ATOM 5818 C C . ILE A 1 688 ? -10.737 -2.022 33.589 1.00 84.44 688 ILE A C 1
ATOM 5820 O O . ILE A 1 688 ? -10.262 -0.891 33.624 1.00 84.44 688 ILE A O 1
ATOM 5824 N N . ILE A 1 689 ? -10.523 -2.858 32.565 1.00 85.19 689 ILE A N 1
ATOM 5825 C CA . ILE A 1 689 ? -9.656 -2.538 31.417 1.00 85.19 689 ILE A CA 1
ATOM 5826 C C . ILE A 1 689 ? -10.087 -1.237 30.739 1.00 85.19 689 ILE A C 1
ATOM 5828 O O . ILE A 1 689 ? -9.267 -0.360 30.472 1.00 85.19 689 ILE A O 1
ATOM 5832 N N . ARG A 1 690 ? -11.390 -1.095 30.489 1.00 86.19 690 ARG A N 1
ATOM 5833 C CA . ARG A 1 690 ? -11.991 0.097 29.891 1.00 86.19 690 ARG A CA 1
ATOM 5834 C C . ARG A 1 690 ? -11.702 1.362 30.707 1.00 86.19 690 ARG A C 1
ATOM 5836 O O . ARG A 1 690 ? -11.287 2.366 30.134 1.00 86.19 690 ARG A O 1
ATOM 5843 N N . ASN A 1 691 ? -11.938 1.333 32.018 1.00 80.62 691 ASN A N 1
ATOM 5844 C CA . ASN A 1 691 ? -11.766 2.504 32.880 1.00 80.62 691 ASN A CA 1
ATOM 5845 C C . ASN A 1 691 ? -10.295 2.908 32.980 1.00 80.62 691 ASN A C 1
ATOM 5847 O O . ASN A 1 691 ? -9.962 4.079 32.839 1.00 80.62 691 ASN A O 1
ATOM 5851 N N . GLU A 1 692 ? -9.413 1.938 33.160 1.00 77.00 692 GLU A N 1
ATOM 5852 C CA . GLU A 1 692 ? -7.982 2.176 33.329 1.00 77.00 692 GLU A CA 1
ATOM 5853 C C . GLU A 1 692 ? -7.327 2.645 32.019 1.00 77.00 692 GLU A C 1
ATOM 5855 O O . GLU A 1 692 ? -6.551 3.602 32.016 1.00 77.00 692 GLU A O 1
ATOM 5860 N N . GLY A 1 693 ? -7.731 2.084 30.870 1.00 76.19 693 GLY A N 1
ATOM 5861 C CA . GLY A 1 693 ? -7.294 2.570 29.556 1.00 76.19 693 GLY A CA 1
ATOM 5862 C C . GLY A 1 693 ? -7.742 4.007 29.253 1.00 76.19 693 GLY A C 1
ATOM 5863 O O . GLY A 1 693 ? -7.092 4.725 28.487 1.00 76.19 693 GLY A O 1
ATOM 5864 N N . ALA A 1 694 ? -8.815 4.463 29.905 1.00 77.62 694 ALA A N 1
ATOM 5865 C CA . ALA A 1 694 ? -9.283 5.843 29.853 1.00 77.62 694 ALA A CA 1
ATOM 5866 C C . ALA A 1 694 ? -8.554 6.794 30.831 1.00 77.62 694 ALA A C 1
ATOM 5868 O O . ALA A 1 694 ? -8.823 7.994 30.778 1.00 77.62 694 ALA A O 1
ATOM 5869 N N . HIS A 1 695 ? -7.662 6.281 31.694 1.00 74.12 695 HIS A N 1
ATOM 5870 C CA . HIS A 1 695 ? -6.883 7.020 32.706 1.00 74.12 695 HIS A CA 1
ATOM 5871 C C . HIS A 1 695 ? -5.348 6.794 32.615 1.00 74.12 695 HIS A C 1
ATOM 5873 O O . HIS A 1 695 ? -4.603 7.196 33.505 1.00 74.12 695 HIS A O 1
ATOM 5879 N N . ILE A 1 696 ? -4.858 6.219 31.505 1.00 68.62 696 ILE A N 1
ATOM 5880 C CA . ILE A 1 696 ? -3.432 6.142 31.088 1.00 68.62 696 ILE A CA 1
ATOM 5881 C C . ILE A 1 696 ? -2.527 5.149 31.841 1.00 68.62 696 ILE A C 1
ATOM 5883 O O . ILE A 1 696 ? -1.340 5.090 31.558 1.00 68.62 696 ILE A O 1
ATOM 5887 N N . ASN A 1 697 ? -3.022 4.275 32.710 1.00 63.09 697 ASN A N 1
ATOM 5888 C CA . ASN A 1 697 ? -2.278 3.076 33.128 1.00 63.09 697 ASN A CA 1
ATOM 5889 C C . ASN A 1 697 ? -3.259 2.076 33.731 1.00 63.09 697 ASN A C 1
ATOM 5891 O O . ASN A 1 697 ? -4.153 2.490 34.461 1.00 63.09 697 ASN A O 1
ATOM 5895 N N . LEU A 1 698 ? -3.049 0.781 33.482 1.00 58.69 698 LEU A N 1
ATOM 5896 C CA . LEU A 1 698 ? -3.654 -0.269 34.298 1.00 58.69 698 LEU A CA 1
ATOM 5897 C C . LEU A 1 698 ? -2.882 -0.379 35.606 1.00 58.69 698 LEU A C 1
ATOM 5899 O O . LEU A 1 698 ? -1.672 -0.585 35.596 1.00 58.69 698 LEU A O 1
ATOM 5903 N N . ARG A 1 699 ? -3.582 -0.289 36.737 1.00 59.34 699 ARG A N 1
ATOM 5904 C CA . ARG A 1 699 ? -3.012 -0.656 38.040 1.00 59.34 699 ARG A CA 1
ATOM 5905 C C . ARG A 1 699 ? -2.602 -2.130 38.080 1.00 59.34 699 ARG A C 1
ATOM 5907 O O . ARG A 1 699 ? -1.575 -2.443 38.669 1.00 59.34 699 ARG A O 1
ATOM 5914 N N . GLU A 1 700 ? -3.376 -3.009 37.436 1.00 61.75 700 GLU A N 1
ATOM 5915 C CA . GLU A 1 700 ? -3.108 -4.449 37.332 1.00 61.75 700 GLU A CA 1
ATOM 5916 C C . GLU A 1 700 ? -3.629 -5.029 36.001 1.00 61.75 700 GLU A C 1
ATOM 5918 O O . GLU A 1 700 ? -4.666 -4.613 35.478 1.00 61.75 700 GLU A O 1
ATOM 5923 N N . MET A 1 701 ? -2.930 -6.029 35.450 1.00 63.50 701 MET A N 1
ATOM 5924 C CA . MET A 1 701 ? -3.398 -6.795 34.287 1.00 63.50 701 MET A CA 1
ATOM 5925 C C . MET A 1 701 ? -4.308 -7.948 34.719 1.00 63.50 701 MET A C 1
ATOM 5927 O O . MET A 1 701 ? -3.840 -9.028 35.071 1.00 63.50 701 MET A O 1
ATOM 5931 N N . TYR A 1 702 ? -5.620 -7.737 34.624 1.00 66.44 702 TYR A N 1
ATOM 5932 C CA . TYR A 1 702 ? -6.636 -8.737 34.982 1.00 66.44 702 TYR A CA 1
ATOM 5933 C C . TYR A 1 702 ? -6.786 -9.883 33.962 1.00 66.44 702 TYR A C 1
ATOM 5935 O O . TYR A 1 702 ? -7.382 -10.911 34.272 1.00 66.44 702 TYR A O 1
ATOM 5943 N N . PHE A 1 703 ? -6.278 -9.715 32.734 1.00 75.31 703 PHE A N 1
ATOM 5944 C CA . PHE A 1 703 ? -6.493 -10.640 31.616 1.00 75.31 703 PHE A CA 1
ATOM 5945 C C . PHE A 1 703 ? -5.392 -10.502 30.540 1.00 75.31 703 PHE A C 1
ATOM 5947 O O . PHE A 1 703 ? -4.879 -9.395 30.353 1.00 75.31 703 PHE A O 1
ATOM 5954 N N . PRO A 1 704 ? -5.046 -11.569 29.782 1.00 81.94 704 PRO A N 1
ATOM 5955 C CA . PRO A 1 704 ? -4.166 -11.475 28.612 1.00 81.94 704 PRO A CA 1
ATOM 5956 C C . PRO A 1 704 ? -4.786 -10.620 27.493 1.00 81.94 704 PRO A C 1
ATOM 5958 O O . PRO A 1 704 ? -5.513 -11.121 26.634 1.00 81.94 704 PRO A O 1
ATOM 5961 N N . LEU A 1 705 ? -4.508 -9.312 27.494 1.00 83.69 705 LEU A N 1
ATOM 5962 C CA . LEU A 1 705 ? -5.127 -8.332 26.590 1.00 83.69 705 LEU A CA 1
ATOM 5963 C C . LEU A 1 705 ? -4.953 -8.653 25.099 1.00 83.69 705 LEU A C 1
ATOM 5965 O O . LEU A 1 705 ? -5.707 -8.164 24.265 1.00 83.69 705 LEU A O 1
ATOM 5969 N N . GLU A 1 706 ? -4.007 -9.510 24.726 1.00 81.69 706 GLU A N 1
ATOM 5970 C CA . GLU A 1 706 ? -3.854 -9.970 23.348 1.00 81.69 706 GLU A CA 1
ATOM 5971 C C . GLU A 1 706 ? -5.046 -10.800 22.857 1.00 81.69 706 GLU A C 1
ATOM 5973 O O . GLU A 1 706 ? -5.171 -11.014 21.654 1.00 81.69 706 GLU A O 1
ATOM 5978 N N . LYS A 1 707 ? -5.922 -11.267 23.749 1.00 87.81 707 LYS A N 1
ATOM 5979 C CA . LYS A 1 707 ? -7.164 -11.982 23.420 1.00 87.81 707 LYS A CA 1
ATOM 5980 C C . LYS A 1 707 ? -8.414 -11.095 23.488 1.00 87.81 707 LYS A C 1
ATOM 5982 O O . LYS A 1 707 ? -9.525 -11.604 23.405 1.00 87.81 707 LYS A O 1
ATOM 5987 N N . ILE A 1 708 ? -8.256 -9.777 23.643 1.00 89.50 708 ILE A N 1
ATOM 5988 C CA . ILE A 1 708 ? -9.385 -8.868 23.894 1.00 89.50 708 ILE A CA 1
ATOM 5989 C C . ILE A 1 708 ? -10.431 -8.866 22.770 1.00 89.50 708 ILE A C 1
ATOM 5991 O O . ILE A 1 708 ? -11.619 -8.780 23.050 1.00 89.50 708 ILE A O 1
ATOM 5995 N N . GLU A 1 709 ? -10.009 -9.018 21.514 1.00 91.56 709 GLU A N 1
ATOM 5996 C CA . GLU A 1 709 ? -10.907 -9.122 20.357 1.00 91.56 709 GLU A CA 1
ATOM 5997 C C . GLU A 1 709 ? -11.840 -10.340 20.468 1.00 91.56 709 GLU A C 1
ATOM 5999 O O . GLU A 1 709 ? -13.058 -10.204 20.357 1.00 91.56 709 GLU A O 1
ATOM 6004 N N . GLU A 1 710 ? -11.272 -11.517 20.758 1.00 92.62 710 GLU A N 1
ATOM 6005 C CA . GLU A 1 710 ? -12.022 -12.766 20.940 1.00 92.62 710 GLU A CA 1
ATOM 6006 C C . GLU A 1 710 ? -13.001 -12.660 22.119 1.00 92.62 710 GLU A C 1
ATOM 6008 O O . GLU A 1 710 ? -14.141 -13.120 22.023 1.00 92.62 710 GLU A O 1
ATOM 6013 N N . GLU A 1 711 ? -12.588 -12.010 23.211 1.00 94.06 711 GLU A N 1
ATOM 6014 C CA . GLU A 1 711 ? -13.449 -11.787 24.376 1.00 94.06 711 GLU A CA 1
ATOM 6015 C C . GLU A 1 711 ? -14.592 -10.807 24.100 1.00 94.06 711 GLU A C 1
ATOM 6017 O O . GLU A 1 711 ? -15.714 -11.061 24.537 1.00 94.06 711 GLU A O 1
ATOM 6022 N N . ILE A 1 712 ? -14.356 -9.724 23.347 1.00 95.12 712 ILE A N 1
ATOM 6023 C CA . ILE A 1 712 ? -15.421 -8.794 22.937 1.00 95.12 712 ILE A CA 1
ATOM 6024 C C . ILE A 1 712 ? -16.457 -9.537 22.082 1.00 95.12 712 ILE A C 1
ATOM 6026 O O . ILE A 1 712 ? -17.654 -9.428 22.348 1.00 95.12 712 ILE A O 1
ATOM 6030 N N . GLU A 1 713 ? -16.030 -10.337 21.100 1.00 95.25 713 GLU A N 1
ATOM 6031 C CA . GLU A 1 713 ? -16.950 -11.121 20.261 1.00 95.25 713 GLU A CA 1
ATOM 6032 C C . GLU A 1 713 ? -17.726 -12.173 21.059 1.00 95.25 713 GLU A C 1
ATOM 6034 O O . GLU A 1 713 ? -18.926 -12.368 20.846 1.00 95.25 713 GLU A O 1
ATOM 6039 N N . LYS A 1 714 ? -17.071 -12.847 22.008 1.00 95.38 714 LYS A N 1
ATOM 6040 C CA . LYS A 1 714 ? -17.733 -13.806 22.897 1.00 95.38 714 LYS A CA 1
ATOM 6041 C C . LYS A 1 714 ? -18.767 -13.117 23.790 1.00 95.38 714 LYS A C 1
ATOM 6043 O O . LYS A 1 714 ? -19.890 -13.603 23.896 1.00 95.38 714 LYS A O 1
ATOM 6048 N N . CYS A 1 715 ? -18.417 -11.964 24.358 1.00 95.19 715 CYS A N 1
ATOM 6049 C CA . CYS A 1 715 ? -19.321 -11.151 25.164 1.00 95.19 715 CYS A CA 1
ATOM 6050 C C . CYS A 1 715 ? -20.559 -10.725 24.363 1.00 95.19 715 CYS A C 1
ATOM 6052 O O . CYS A 1 715 ? -21.676 -10.889 24.844 1.00 95.19 715 CYS A O 1
ATOM 6054 N N . LEU A 1 716 ? -20.389 -10.268 23.114 1.00 94.88 716 LEU A N 1
ATOM 6055 C CA . LEU A 1 716 ? -21.509 -9.918 22.232 1.00 94.88 716 LEU A CA 1
ATOM 6056 C C . LEU A 1 716 ? -22.437 -11.107 21.945 1.00 94.88 716 LEU A C 1
ATOM 6058 O O . LEU A 1 716 ? -23.653 -10.933 21.934 1.00 94.88 716 LEU A O 1
ATOM 6062 N N . LYS A 1 717 ? -21.884 -12.305 21.715 1.00 94.00 717 LYS A N 1
ATOM 6063 C CA . LYS A 1 717 ? -22.680 -13.523 21.474 1.00 94.00 717 LYS A CA 1
ATOM 6064 C C . LYS A 1 717 ? -23.500 -13.926 22.697 1.00 94.00 717 LYS A C 1
ATOM 6066 O O . LYS A 1 717 ? -24.651 -14.314 22.555 1.00 94.00 717 LYS A O 1
ATOM 6071 N N . GLU A 1 718 ? -22.920 -13.838 23.890 1.00 94.38 718 GLU A N 1
ATOM 6072 C CA . GLU A 1 718 ? -23.636 -14.149 25.133 1.00 94.38 718 GLU A CA 1
ATOM 6073 C C . GLU A 1 718 ? -24.675 -13.070 25.472 1.00 94.38 718 GLU A C 1
ATOM 6075 O O . GLU A 1 718 ? -25.774 -13.389 25.923 1.00 94.38 718 GLU A O 1
ATOM 6080 N N . LEU A 1 719 ? -24.375 -11.802 25.175 1.00 92.81 719 LEU A N 1
ATOM 6081 C CA . LEU A 1 719 ? -25.311 -10.692 25.339 1.00 92.81 719 LEU A CA 1
ATOM 6082 C C . LEU A 1 719 ? -26.557 -10.839 24.448 1.00 92.81 719 LEU A C 1
ATOM 6084 O O . LEU A 1 719 ? -27.648 -10.480 24.886 1.00 92.81 719 LEU A O 1
ATOM 6088 N N . ASP A 1 720 ? -26.420 -11.394 23.236 1.00 91.56 720 ASP A N 1
ATOM 6089 C CA . ASP A 1 720 ? -27.563 -11.684 22.356 1.00 91.56 720 ASP A CA 1
ATOM 6090 C C . ASP A 1 720 ? -28.591 -12.595 23.032 1.00 91.56 720 ASP A C 1
ATOM 6092 O O . ASP A 1 720 ? -29.781 -12.290 23.002 1.00 91.56 720 ASP A O 1
ATOM 6096 N N . ALA A 1 721 ? -28.126 -13.669 23.677 1.00 90.81 721 ALA A N 1
ATOM 6097 C CA . ALA A 1 721 ? -28.996 -14.617 24.367 1.00 90.81 721 ALA A CA 1
ATOM 6098 C C . ALA A 1 721 ? -29.707 -13.966 25.563 1.00 90.81 721 ALA A C 1
ATOM 6100 O O . ALA A 1 721 ? -30.887 -14.203 25.801 1.00 90.81 721 ALA A O 1
ATOM 6101 N N . LEU A 1 722 ? -29.015 -13.092 26.302 1.00 91.06 722 LEU A N 1
ATOM 6102 C CA . LEU A 1 722 ? -29.625 -12.397 27.436 1.00 91.06 722 LEU A CA 1
ATOM 6103 C C . LEU A 1 722 ? -30.735 -11.441 27.001 1.00 91.06 722 LEU A C 1
ATOM 6105 O O . LEU A 1 722 ? -31.726 -11.290 27.713 1.00 91.06 722 LEU A O 1
ATOM 6109 N N . LEU A 1 723 ? -30.596 -10.795 25.846 1.00 87.94 723 LEU A N 1
ATOM 6110 C CA . LEU A 1 723 ? -31.565 -9.804 25.384 1.00 87.94 723 LEU A CA 1
ATOM 6111 C C . LEU A 1 723 ? -32.937 -10.380 25.040 1.00 87.94 723 LEU A C 1
ATOM 6113 O O . LEU A 1 723 ? -33.897 -9.610 24.996 1.00 87.94 723 LEU A O 1
ATOM 6117 N N . GLU A 1 724 ? -33.058 -11.697 24.882 1.00 88.00 724 GLU A N 1
ATOM 6118 C CA . GLU A 1 724 ? -34.349 -12.381 24.752 1.00 88.00 724 GLU A CA 1
ATOM 6119 C C . GLU A 1 724 ? -35.239 -12.170 25.994 1.00 88.00 724 GLU A C 1
ATOM 6121 O O . GLU A 1 724 ? -36.452 -12.029 25.868 1.00 88.00 724 GLU A O 1
ATOM 6126 N N . ASN A 1 725 ? -34.643 -12.026 27.186 1.00 89.12 725 ASN A N 1
ATOM 6127 C CA . ASN A 1 725 ? -35.350 -11.866 28.468 1.00 89.12 725 ASN A CA 1
ATOM 6128 C C . ASN A 1 725 ? -35.407 -10.414 28.979 1.00 89.12 725 ASN A C 1
ATOM 6130 O O . ASN A 1 725 ? -35.789 -10.145 30.122 1.00 89.12 725 ASN A O 1
ATOM 6134 N N . LYS A 1 726 ? -35.050 -9.446 28.134 1.00 88.31 726 LYS A N 1
ATOM 6135 C CA . LYS A 1 726 ? -34.895 -8.029 28.495 1.00 88.31 726 LYS A CA 1
ATOM 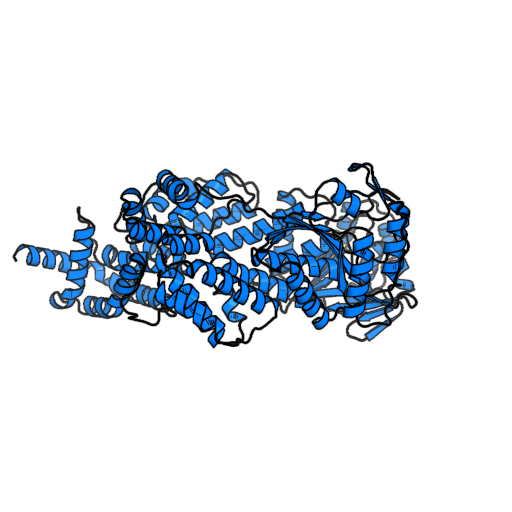6136 C C . LYS A 1 726 ? -36.086 -7.409 29.234 1.00 88.31 726 LYS A C 1
ATOM 6138 O O . LYS A 1 726 ? -35.899 -6.594 30.139 1.00 88.31 726 LYS A O 1
ATOM 6143 N N . GLU A 1 727 ? -37.315 -7.772 28.875 1.00 88.75 727 GLU A N 1
ATOM 6144 C CA . GLU A 1 727 ? -38.509 -7.243 29.546 1.00 88.75 727 GLU A CA 1
ATOM 6145 C C . GLU A 1 727 ? -38.581 -7.638 31.025 1.00 88.75 727 GLU A C 1
ATOM 6147 O O . GLU A 1 727 ? -38.978 -6.826 31.867 1.00 88.75 727 GLU A O 1
ATOM 6152 N N . ALA A 1 728 ? -38.177 -8.866 31.358 1.00 90.56 728 ALA A N 1
ATOM 6153 C CA . ALA A 1 728 ? -38.145 -9.346 32.734 1.00 90.56 728 ALA A CA 1
ATOM 6154 C C . ALA A 1 728 ? -37.092 -8.584 33.552 1.00 90.56 728 ALA A C 1
ATOM 6156 O O . ALA A 1 728 ? -37.358 -8.173 34.685 1.00 90.56 728 ALA A O 1
ATOM 6157 N N . TYR A 1 729 ? -35.937 -8.304 32.947 1.00 91.88 729 TYR A N 1
ATOM 6158 C CA . TYR A 1 729 ? -34.870 -7.529 33.577 1.00 91.88 729 TYR A CA 1
ATOM 6159 C C . TYR A 1 729 ? -35.315 -6.102 33.891 1.00 91.88 729 TYR A C 1
ATOM 6161 O O . TYR A 1 729 ? -35.123 -5.629 35.009 1.00 91.88 729 TYR A O 1
ATOM 6169 N N . ASN A 1 730 ? -35.985 -5.435 32.946 1.00 89.69 730 ASN A N 1
ATOM 6170 C CA . ASN A 1 730 ? -36.522 -4.087 33.149 1.00 89.69 730 ASN A CA 1
ATOM 6171 C C . ASN A 1 730 ? -37.543 -4.031 34.299 1.00 89.69 730 ASN A C 1
ATOM 6173 O O . ASN A 1 730 ? -37.523 -3.090 35.094 1.00 89.69 730 ASN A O 1
ATOM 6177 N N . LYS A 1 731 ? -38.417 -5.041 34.427 1.00 91.56 731 LYS A N 1
ATOM 6178 C CA . LYS A 1 731 ? -39.380 -5.132 35.541 1.00 91.56 731 LYS A CA 1
ATOM 6179 C C . LYS A 1 731 ? -38.670 -5.264 36.889 1.00 91.56 731 LYS A C 1
ATOM 6181 O O . LYS A 1 731 ? -38.994 -4.523 37.817 1.00 91.56 731 LYS A O 1
ATOM 6186 N N . SER A 1 732 ? -37.683 -6.153 36.985 1.00 92.38 732 SER A N 1
ATOM 6187 C CA . SER A 1 732 ? -36.895 -6.324 38.211 1.00 92.38 732 SER A CA 1
ATOM 6188 C C . SER A 1 732 ? -36.047 -5.098 38.543 1.00 92.38 732 SER A C 1
ATOM 6190 O O . SER A 1 732 ? -35.938 -4.737 39.711 1.00 92.38 732 SER A O 1
ATOM 6192 N N . PHE A 1 733 ? -35.518 -4.396 37.539 1.00 91.50 733 PHE A N 1
ATOM 6193 C CA . PHE A 1 733 ? -34.781 -3.149 37.740 1.00 91.50 733 PHE A CA 1
ATOM 6194 C C . PHE A 1 733 ? -35.653 -2.052 38.370 1.00 91.50 733 PHE A C 1
ATOM 6196 O O . PHE A 1 733 ? -35.236 -1.384 39.315 1.00 91.50 733 PHE A O 1
ATOM 6203 N N . LEU A 1 734 ? -36.899 -1.898 37.908 1.00 88.88 734 LEU A N 1
ATOM 6204 C CA . LEU A 1 734 ? -37.848 -0.952 38.508 1.00 88.88 734 LEU A CA 1
ATOM 6205 C C . LEU A 1 734 ? -38.162 -1.291 39.970 1.00 88.88 734 LEU A C 1
ATOM 6207 O O . LEU A 1 734 ? -38.396 -0.386 40.773 1.00 88.88 734 LEU A O 1
ATOM 6211 N N . GLN A 1 735 ? -38.201 -2.581 40.310 1.00 89.94 735 GLN A N 1
ATOM 6212 C CA . GLN A 1 735 ? -38.392 -3.025 41.687 1.00 89.94 735 GLN A CA 1
ATOM 6213 C C . GLN A 1 735 ? -37.163 -2.698 42.545 1.00 89.94 735 GLN A C 1
ATOM 6215 O O . GLN A 1 735 ? -37.312 -2.056 43.582 1.00 89.94 735 GLN A O 1
ATOM 6220 N N . TYR A 1 736 ? -35.963 -3.013 42.058 1.00 91.62 736 TYR A N 1
ATOM 6221 C CA . TYR A 1 736 ? -34.696 -2.659 42.701 1.00 91.62 736 TYR A CA 1
ATOM 6222 C C . TYR A 1 736 ? -34.597 -1.165 43.043 1.00 91.62 736 TYR A C 1
ATOM 6224 O O . TYR A 1 736 ? -34.267 -0.795 44.168 1.00 91.62 736 TYR A O 1
ATOM 6232 N N . GLU A 1 737 ? -34.971 -0.277 42.120 1.00 87.94 737 GLU A N 1
ATOM 6233 C CA . GLU A 1 737 ? -34.948 1.166 42.382 1.00 87.94 737 GLU A CA 1
ATOM 6234 C C . GLU A 1 737 ? -35.926 1.610 43.476 1.00 87.94 737 GLU A C 1
ATOM 6236 O O . GLU A 1 737 ? -35.637 2.555 44.216 1.00 87.94 737 GLU A O 1
ATOM 6241 N N . LYS A 1 738 ? -37.093 0.962 43.588 1.00 87.31 738 LYS A N 1
ATOM 6242 C CA . LYS A 1 738 ? -38.023 1.227 44.697 1.00 87.31 738 LYS A CA 1
ATOM 6243 C C . LYS A 1 738 ? -37.404 0.815 46.025 1.00 87.31 738 LYS A C 1
ATOM 6245 O O . LYS A 1 738 ? -37.625 1.501 47.018 1.00 87.31 738 LYS A O 1
ATOM 6250 N N . ASP A 1 739 ? -36.647 -0.272 46.033 1.00 88.00 739 ASP A N 1
ATOM 6251 C CA . ASP A 1 739 ? -36.034 -0.814 47.239 1.00 88.00 739 ASP A CA 1
ATOM 6252 C C . ASP A 1 739 ? -34.814 0.010 47.679 1.00 88.00 739 ASP A C 1
ATOM 6254 O O . ASP A 1 739 ? -34.630 0.209 48.878 1.00 88.00 739 ASP A O 1
ATOM 6258 N N . ILE A 1 740 ? -34.058 0.604 46.743 1.00 86.50 740 ILE A N 1
ATOM 6259 C CA . ILE A 1 740 ? -33.031 1.611 47.069 1.00 86.50 740 ILE A CA 1
ATOM 6260 C C . ILE A 1 740 ? -33.661 2.853 47.703 1.00 86.50 740 ILE A C 1
ATOM 6262 O O . ILE A 1 740 ? -33.161 3.327 48.710 1.00 86.50 740 ILE A O 1
ATOM 6266 N N . LYS A 1 741 ? -34.760 3.381 47.146 1.00 76.81 741 LYS A N 1
ATOM 6267 C CA . LYS A 1 741 ? -35.407 4.611 47.653 1.00 76.81 741 LYS A CA 1
ATOM 6268 C C . LYS A 1 741 ? -36.037 4.471 49.044 1.00 76.81 741 LYS A C 1
ATOM 6270 O O . LYS A 1 741 ? -36.432 5.478 49.623 1.00 76.81 741 LYS A O 1
ATOM 6275 N N . LYS A 1 742 ? -36.219 3.239 49.526 1.00 72.12 742 LYS A N 1
ATOM 6276 C CA . LYS A 1 742 ? -36.753 2.932 50.861 1.00 72.12 742 LYS A CA 1
ATOM 6277 C C . LYS A 1 742 ? -35.662 2.795 51.928 1.00 72.12 742 LYS A C 1
ATOM 6279 O O . LYS A 1 742 ? -36.009 2.752 53.105 1.00 72.12 742 LYS A O 1
ATOM 6284 N N . LYS A 1 743 ? -34.399 2.668 51.518 1.00 61.72 743 LYS A N 1
ATOM 6285 C CA . LYS A 1 743 ? -33.222 2.733 52.390 1.00 61.72 743 LYS A CA 1
ATOM 6286 C C . LYS A 1 743 ? -32.754 4.178 52.485 1.00 61.72 743 LYS A C 1
ATOM 6288 O O . LYS A 1 743 ? -32.237 4.522 53.568 1.00 61.72 743 LYS A O 1
#

Solvent-accessible surface area (backbone atoms only — not comparable to full-atom values): 40865 Å² total; per-residue (Å²): 115,44,27,32,40,32,37,30,48,45,56,64,48,71,71,53,16,72,67,19,26,25,29,49,94,93,40,80,40,74,57,30,36,61,70,58,48,44,68,72,75,48,87,57,64,31,35,41,39,35,44,60,54,72,26,37,50,29,55,50,48,41,54,50,32,34,72,77,72,70,44,83,58,58,67,68,63,40,51,50,47,68,68,51,80,50,57,65,62,53,50,50,56,44,58,70,34,91,70,51,37,84,29,54,42,85,42,76,80,81,73,92,60,52,66,61,57,49,50,52,52,49,54,54,50,48,58,58,56,71,57,39,61,35,37,39,36,42,53,63,37,62,60,89,60,49,42,56,48,51,54,53,53,54,57,69,45,42,79,75,83,39,63,64,91,35,50,44,36,37,37,64,41,84,74,36,80,92,74,32,29,30,36,52,42,78,50,52,66,54,57,55,54,49,53,51,41,64,35,42,38,46,27,63,47,49,48,42,50,76,75,36,50,82,65,52,73,30,67,68,58,48,51,52,48,48,45,42,35,48,24,59,55,33,34,24,53,68,63,32,54,48,47,51,54,56,54,69,80,52,88,80,66,64,73,46,70,69,56,44,51,48,53,55,51,50,51,49,52,52,42,55,52,59,62,47,72,89,46,54,66,36,58,24,54,51,23,55,68,32,73,33,60,55,60,21,49,36,39,46,25,77,58,66,66,44,73,85,41,48,59,58,42,44,13,35,53,29,26,83,70,36,77,41,74,57,68,69,60,52,51,50,50,49,40,70,74,73,50,78,75,69,72,77,82,78,56,46,37,32,37,37,35,40,41,51,68,37,82,74,53,57,74,30,32,34,68,93,70,74,41,76,40,61,54,72,67,54,56,56,58,73,78,43,83,58,70,35,35,39,42,34,30,61,72,49,52,43,56,45,46,43,52,53,52,48,34,62,72,72,66,51,97,71,78,86,90,70,85,56,53,75,90,48,60,70,68,60,37,44,55,51,49,32,57,57,43,35,74,78,37,79,41,43,39,69,45,72,38,71,83,82,62,42,75,68,50,54,49,53,50,47,52,54,50,49,57,70,65,56,67,72,93,62,36,35,31,30,37,38,36,49,61,35,49,60,65,69,58,41,50,50,48,53,50,51,48,54,53,41,30,53,66,71,37,35,40,82,71,46,46,33,34,57,53,77,80,46,97,58,30,35,48,87,43,70,45,56,65,58,51,52,53,53,48,46,54,52,52,51,52,44,26,76,46,45,52,50,71,62,92,82,65,85,66,54,68,69,47,50,51,50,48,44,51,50,28,52,38,55,66,34,35,23,52,66,45,54,62,68,40,43,66,60,60,71,71,58,76,76,58,90,44,71,67,50,47,54,50,50,50,47,50,51,65,75,69,50,74,87,73,86,57,66,59,63,48,52,51,50,51,27,53,49,26,48,65,32,66,37,60,46,59,19,47,21,42,48,54,40,45,55,56,51,62,53,38,83,72,90,58,94,52,50,71,60,42,53,50,55,50,50,54,42,36,76,47,25,46,84,67,74,35,49,69,52,26,54,52,42,67,71,48,49,63,58,53,51,53,46,54,23,33,66,67,52,40,60,94,66,87,90,64,75,65,85,47,46,68,62,50,51,55,50,49,54,58,54,49,56,64,54,55,76,50,30,71,61,49,40,53,42,50,58,50,51,54,55,57,57,75,74,108

Nearest PDB structures (foldseek):
  8y7g-assembly1_B  TM=5.663E-01  e=3.214E-08  Marinitoga sp. 1155
  6o6x-assembly1_B  TM=3.270E-01  e=1.380E-04  Thermococcus onnurineus
  6o6t-assembly1_B  TM=3.321E-01  e=2.060E-04  Thermococcus onnurineus NA1

Foldseek 3Di:
DWEEEEEEFAAPVVVLQQQAWEQDPNDIRGSGDVVLVCLVPPDGQAYEYEYFLRGQLLVVCQSCCCSFVVDGDDPVVSVVSNPDRGDVVSLVVQCPDPRRVVRYDYDYDDDPDDLQRVLVVLVVVLVVVLPHQAYEYEPADDDLLVVVLVLLSVLLNDPVNDPLVRYWYWYWAQDDPVSNYIYIDTPSVLSVLSLQLLQCLLCLQALDNVSCLVQFPDPVVSVLSLQLNLCLLLLALVSNLVSLVVVVVDDGDGNAPLRVCLVVLSSVVLNVLSVPPVQLVSSLVSCVSNVQLLLSLLSVCLRPVDPLSVLLLCCLQQVVLHAFDALVSLVVVSCVPPPVDDDDADAAEEEEEEDAQLVPQDFFAAPVQRDTASDVCVSVVSVDPHQAYEYEYELDQSLVSVLVRLCVVVVPPDDQPDRQDSPDDPVVSQVSSQVSVCVSPVRYHYDYAYPVPPPVRLSVSLVSVCCVQQPDPHAHAYEYEPQDDDSVVVSSVVSSVSSVVSSVRYHDNWYWYWDDPDVRYTYIDTSCSSCLSSVLSSQLVLCLQAVDQDPPRDFPPVLSVVSVSCSSCLSSSNLNNLVVCLVVLVPDDPGDHDVSVVSSVSCCVQRDDPDDDPLVNLLSSLVSCVSNVSLLSSLSSLVSSLQPVLAPDDDPDSVVSSVLSLVCLCCVVVLVCVLSVVLCVVCVVSVLSSVSSSNSHRPDDPDDSSCSSVVSVVSSVSVVVSSVCSVSSNVSSVVSVVVVVVD